Protein AF-0000000085017089 (afdb_homodimer)

Organism: Methanocaldococcus infernus (strain DSM 11812 / JCM 15783 / ME) (NCBI:txid573063)

pLDDT: mean 79.35, std 18.83, range [44.09, 98.0]

Sequence (396 aa):
MKKLLIIFSILALTLFSGCLEKPTVEFKGEKVENLGDLTKVTIDIYVNNPNPLGVKIDELTLDIYALANGDKIKIGEAVKRDISINLGDNNIEIPILINNSRLIEYFIKTKRTKIPVKVEGEIKVNLMLISVPIPISYETEIDIGNLAKEYLKREAIKNIESIREIVKQNNSINQEEIKKLAEKYNISPDELKQLINKMKKLLIIFSILALTLFSGCLEKPTVEFKGEKVENLGDLTKVTIDIYVNNPNPLGVKIDELTLDIYALANGDKIKIGEAVKRDISINLGDNNIEIPILINNSRLIEYFIKTKRTKIPVKVEGEIKVNLMLISVPIPISYETEIDIGNLAKEYLKREAIKNIESIREIVKQNNSINQEEIKKLAEKYNISPDELKQLINK

Structure (mmCIF, N/CA/C/O backbone):
data_AF-0000000085017089-model_v1
#
loop_
_entity.id
_entity.type
_entity.pdbx_description
1 polymer 'HTH cro/C1-type domain-containing protein'
#
loop_
_atom_site.group_PDB
_atom_site.id
_atom_site.type_symbol
_atom_site.label_atom_id
_atom_site.label_alt_id
_atom_site.label_comp_id
_atom_site.label_asym_id
_atom_site.label_entity_id
_atom_site.label_seq_id
_atom_site.pdbx_PDB_ins_code
_atom_site.Cartn_x
_atom_site.Cartn_y
_atom_site.Cartn_z
_atom_site.occupancy
_atom_site.B_iso_or_equiv
_atom_site.auth_seq_id
_atom_site.auth_comp_id
_atom_site.auth_asym_id
_atom_site.auth_atom_id
_atom_site.pdbx_PDB_model_num
ATOM 1 N N . MET A 1 1 ? -58.406 -30.641 -12.195 1 45.06 1 MET A N 1
ATOM 2 C CA . MET A 1 1 ? -56.938 -30.469 -12.086 1 45.06 1 MET A CA 1
ATOM 3 C C . MET A 1 1 ? -56.594 -28.984 -12.008 1 45.06 1 MET A C 1
ATOM 5 O O . MET A 1 1 ? -55.5 -28.641 -11.508 1 45.06 1 MET A O 1
ATOM 9 N N . LYS A 1 2 ? -57.406 -28.219 -12.477 1 58.97 2 LYS A N 1
ATOM 10 C CA . LYS A 1 2 ? -57.094 -26.781 -12.492 1 58.97 2 LYS A CA 1
ATOM 11 C C . LYS A 1 2 ? -57.281 -26.188 -11.102 1 58.97 2 LYS A C 1
ATOM 13 O O . LYS A 1 2 ? -56.5 -25.312 -10.703 1 58.97 2 LYS A O 1
ATOM 18 N N . LYS A 1 3 ? -58.281 -26.562 -10.547 1 61.59 3 LYS A N 1
ATOM 19 C CA . LYS A 1 3 ? -58.562 -26 -9.227 1 61.59 3 LYS A CA 1
ATOM 20 C C . LYS A 1 3 ? -57.469 -26.422 -8.227 1 61.59 3 LYS A C 1
ATOM 22 O O . LYS A 1 3 ? -57.125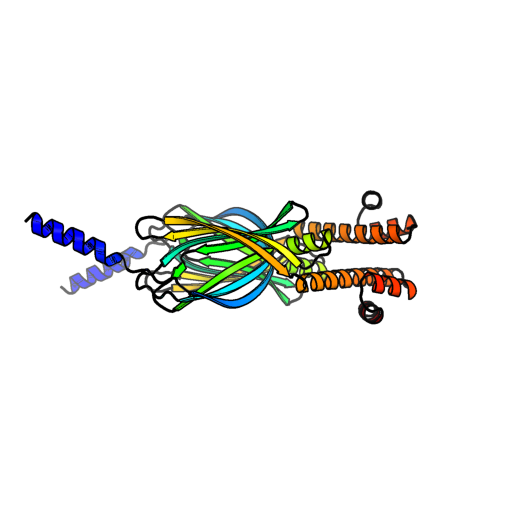 -25.672 -7.324 1 61.59 3 LYS A O 1
ATOM 27 N N . LEU A 1 4 ? -57.094 -27.641 -8.383 1 58.88 4 LEU A N 1
ATOM 28 C CA . LEU A 1 4 ? -56.031 -28.125 -7.535 1 58.88 4 LEU A CA 1
ATOM 29 C C . LEU A 1 4 ? -54.719 -27.359 -7.816 1 58.88 4 LEU A C 1
ATOM 31 O O . LEU A 1 4 ? -53.969 -27.062 -6.895 1 58.88 4 LEU A O 1
ATOM 35 N N . LEU A 1 5 ? -54.562 -26.953 -8.969 1 62.16 5 LEU A N 1
ATOM 36 C CA . LEU A 1 5 ? -53.375 -26.203 -9.359 1 62.16 5 LEU A CA 1
ATOM 37 C C . LEU A 1 5 ? -53.406 -24.797 -8.781 1 62.16 5 LEU A C 1
ATOM 39 O O . LEU A 1 5 ? -52.375 -24.25 -8.375 1 62.16 5 LEU A O 1
ATOM 43 N N . ILE A 1 6 ? -54.594 -24.281 -8.703 1 62.31 6 ILE A N 1
ATOM 44 C CA . ILE A 1 6 ? -54.75 -22.938 -8.156 1 62.31 6 ILE A CA 1
ATOM 45 C C . ILE A 1 6 ? -54.469 -22.953 -6.652 1 62.31 6 ILE A C 1
ATOM 47 O O . ILE A 1 6 ? -53.812 -22.062 -6.129 1 62.31 6 ILE A O 1
ATOM 51 N N . ILE A 1 7 ? -54.969 -23.969 -6.027 1 60.66 7 ILE A N 1
ATOM 52 C CA . ILE A 1 7 ? -54.75 -24.062 -4.586 1 60.66 7 ILE A CA 1
ATOM 53 C C . ILE A 1 7 ? -53.25 -24.234 -4.305 1 60.66 7 ILE A C 1
ATOM 55 O O . ILE A 1 7 ? -52.719 -23.625 -3.371 1 60.66 7 ILE A O 1
ATOM 59 N N . PHE A 1 8 ? -52.562 -25.031 -5.133 1 57.91 8 PHE A N 1
ATOM 60 C CA . PHE A 1 8 ? -51.125 -25.203 -4.949 1 57.91 8 PHE A CA 1
ATOM 61 C C . PHE A 1 8 ? -50.375 -23.906 -5.215 1 57.91 8 PHE A C 1
ATOM 63 O O . PHE A 1 8 ? -49.375 -23.625 -4.566 1 57.91 8 PHE A O 1
ATOM 70 N N . SER A 1 9 ? -50.906 -23.062 -6.145 1 59.25 9 SER A N 1
ATOM 71 C CA . SER A 1 9 ? -50.281 -21.781 -6.43 1 59.25 9 SER A CA 1
ATOM 72 C C . SER A 1 9 ? -50.469 -20.797 -5.281 1 59.25 9 SER A C 1
ATOM 74 O O . SER A 1 9 ? -49.562 -20.031 -4.949 1 59.25 9 SER A O 1
ATOM 76 N N . ILE A 1 10 ? -51.688 -20.797 -4.75 1 59.12 10 ILE A N 1
ATOM 77 C CA . ILE A 1 10 ? -51.969 -19.875 -3.654 1 59.12 10 ILE A CA 1
ATOM 78 C C . ILE A 1 10 ? -51.188 -20.297 -2.416 1 59.12 10 ILE A C 1
ATOM 80 O O . ILE A 1 10 ? -50.688 -19.453 -1.68 1 59.12 10 ILE A O 1
ATOM 84 N N . LEU A 1 11 ? -51.062 -21.578 -2.162 1 56.28 11 LEU A N 1
ATOM 85 C CA . LEU A 1 11 ? -50.312 -22.047 -0.997 1 56.28 11 LEU A CA 1
ATOM 86 C C . LEU A 1 11 ? -48.844 -21.703 -1.115 1 56.28 11 LEU A C 1
ATOM 88 O O . LEU A 1 11 ? -48.188 -21.375 -0.118 1 56.28 11 LEU A O 1
ATOM 92 N N . ALA A 1 12 ? -48.281 -21.75 -2.297 1 54.62 12 ALA A N 1
ATOM 93 C CA . ALA A 1 12 ? -46.875 -21.438 -2.473 1 54.62 12 ALA A CA 1
ATOM 94 C C . ALA A 1 12 ? -46.594 -19.969 -2.191 1 54.62 12 ALA A C 1
ATOM 96 O O . ALA A 1 12 ? -45.531 -19.609 -1.696 1 54.62 12 ALA A O 1
ATOM 97 N N . LEU A 1 13 ? -47.562 -19.109 -2.443 1 53.12 13 LEU A N 1
ATOM 98 C CA . LEU A 1 13 ? -47.312 -17.672 -2.27 1 53.12 13 LEU A CA 1
ATOM 99 C C . LEU A 1 13 ? -47.375 -17.297 -0.795 1 53.12 13 LEU A C 1
ATOM 101 O O . LEU A 1 13 ? -46.781 -16.281 -0.393 1 53.12 13 LEU A O 1
ATOM 105 N N . THR A 1 14 ? -48.156 -17.969 -0.105 1 53.69 14 THR A N 1
ATOM 106 C CA . THR A 1 14 ? -48.281 -17.562 1.288 1 53.69 14 THR A CA 1
ATOM 107 C C . THR A 1 14 ? -47.031 -17.875 2.07 1 53.69 14 THR A C 1
ATOM 109 O O . THR A 1 14 ? -46.812 -17.344 3.166 1 53.69 14 THR A O 1
ATOM 112 N N . LEU A 1 15 ? -46.25 -18.844 1.679 1 49.53 15 LEU A N 1
ATOM 113 C CA . LEU A 1 15 ? -45.219 -19.344 2.555 1 49.53 15 LEU A CA 1
ATOM 114 C C . LEU A 1 15 ? -44.125 -18.281 2.768 1 49.53 15 LEU A C 1
ATOM 116 O O . LEU A 1 15 ? -43.375 -18.344 3.754 1 49.53 15 LEU A O 1
ATOM 120 N N . PHE A 1 16 ? -43.906 -17.484 1.79 1 52.84 16 PHE A N 1
ATOM 121 C CA . PHE A 1 16 ? -42.719 -16.672 2.049 1 52.84 16 PHE A CA 1
ATOM 122 C C . PHE A 1 16 ? -43.094 -15.328 2.648 1 52.84 16 PHE A C 1
ATOM 124 O O . PHE A 1 16 ? -42.375 -14.344 2.494 1 52.84 16 PHE A O 1
ATOM 131 N N . SER A 1 17 ? -44.344 -15.164 2.906 1 50.94 17 SER A N 1
ATOM 132 C CA . SER A 1 17 ? -44.719 -13.891 3.516 1 50.94 17 SER A CA 1
ATOM 133 C C . SER A 1 17 ? -43.969 -13.68 4.836 1 50.94 17 SER A C 1
ATOM 135 O O . SER A 1 17 ? -44.375 -12.852 5.652 1 50.94 17 SER A O 1
ATOM 137 N N . GLY A 1 18 ? -43.312 -14.648 5.32 1 54.88 18 GLY A N 1
ATOM 138 C CA . GLY A 1 18 ? -42.75 -14.414 6.641 1 54.88 18 GLY A CA 1
ATOM 139 C C . GLY A 1 18 ? -41.812 -13.227 6.68 1 54.88 18 GLY A C 1
ATOM 140 O O . GLY A 1 18 ? -41.031 -13.008 5.738 1 54.88 18 GLY A O 1
ATOM 141 N N . CYS A 1 19 ? -42.062 -12.195 7.523 1 64.12 19 CYS A N 1
ATOM 142 C CA . CYS A 1 19 ? -41.281 -11.008 7.902 1 64.12 19 CYS A CA 1
ATOM 143 C C . CYS A 1 19 ? -39.812 -11.367 8.148 1 64.12 19 CYS A C 1
ATOM 145 O O . CYS A 1 19 ? -39.5 -12.047 9.125 1 64.12 19 CYS A O 1
ATOM 147 N N . LEU A 1 20 ? -39.031 -11.531 7.035 1 76.94 20 LEU A N 1
ATOM 148 C CA . LEU A 1 20 ? -37.594 -11.734 7.309 1 76.94 20 LEU A CA 1
ATOM 149 C C . LEU A 1 20 ? -37.125 -10.773 8.391 1 76.94 20 LEU A C 1
ATOM 151 O O . LEU A 1 20 ? -37.438 -9.586 8.359 1 76.94 20 LEU A O 1
ATOM 155 N N . GLU A 1 21 ? -36.75 -11.445 9.508 1 85.44 21 GLU A N 1
ATOM 156 C CA . GLU A 1 21 ? -36.156 -10.617 10.555 1 85.44 21 GLU A CA 1
ATOM 157 C C . GLU A 1 21 ? -34.875 -9.922 10.062 1 85.44 21 GLU A C 1
ATOM 159 O O . GLU A 1 21 ? -34.125 -10.492 9.281 1 85.44 21 GLU A O 1
ATOM 164 N N . LYS A 1 22 ? -34.75 -8.656 10.445 1 88.12 22 LYS A N 1
ATOM 165 C CA . LYS A 1 22 ? -33.594 -7.863 10.039 1 88.12 22 LYS A CA 1
ATOM 166 C C . LYS A 1 22 ? -32.312 -8.383 10.695 1 88.12 22 LYS A C 1
ATOM 168 O O . LYS A 1 22 ? -32.312 -8.609 11.906 1 88.12 22 LYS A O 1
ATOM 173 N N . PRO A 1 23 ? -31.281 -8.602 9.961 1 90.12 23 PRO A N 1
ATOM 174 C CA . PRO A 1 23 ? -30.016 -8.961 10.594 1 90.12 23 PRO A CA 1
ATOM 175 C C . PRO A 1 23 ? -29.469 -7.859 11.5 1 90.12 23 PRO A C 1
ATOM 177 O O . PRO A 1 23 ? -29.875 -6.699 11.375 1 90.12 23 PRO A O 1
ATOM 180 N N . THR A 1 24 ? -28.641 -8.242 12.453 1 93.25 24 THR A N 1
ATOM 181 C CA . THR A 1 24 ? -27.984 -7.277 13.32 1 93.25 24 THR A CA 1
ATOM 182 C C . THR A 1 24 ? -26.5 -7.168 12.984 1 93.25 24 THR A C 1
ATOM 184 O O . THR A 1 24 ? -25.859 -8.164 12.656 1 93.25 24 THR A O 1
ATOM 187 N N . VAL A 1 25 ? -25.984 -5.949 13.023 1 92.75 25 VAL A N 1
ATOM 188 C CA . VAL A 1 25 ? -24.594 -5.66 12.727 1 92.75 25 VAL A CA 1
ATOM 189 C C . VAL A 1 25 ? -23.938 -5 13.938 1 92.75 25 VAL A C 1
ATOM 191 O O . VAL A 1 25 ? -24.484 -4.059 14.516 1 92.75 25 VAL A O 1
ATOM 194 N N . GLU A 1 26 ? -22.797 -5.594 14.391 1 93 26 GLU A N 1
ATOM 195 C CA . GLU A 1 26 ? -22.062 -5.055 15.523 1 93 26 GLU A CA 1
ATOM 196 C C . GLU A 1 26 ? -20.594 -4.812 15.172 1 93 26 GLU A C 1
ATOM 198 O O . GLU A 1 26 ? -19.969 -5.652 14.531 1 93 26 GLU A O 1
ATOM 203 N N . PHE A 1 27 ? -20.078 -3.693 15.688 1 92.62 27 PHE A N 1
ATOM 204 C CA . PHE A 1 27 ? -18.656 -3.4 15.586 1 92.62 27 PHE A CA 1
ATOM 205 C C . PHE A 1 27 ? -17.859 -4.145 16.656 1 92.62 27 PHE A C 1
ATOM 207 O O . PHE A 1 27 ? -18.172 -4.027 17.844 1 92.62 27 PHE A O 1
ATOM 214 N N . LYS A 1 28 ? -16.906 -4.926 16.234 1 93.31 28 LYS A N 1
ATOM 215 C CA . LYS A 1 28 ? -16.141 -5.711 17.203 1 93.31 28 LYS A CA 1
ATOM 216 C C . LYS A 1 28 ? -14.781 -5.078 17.469 1 93.31 28 LYS A C 1
ATOM 218 O O . LYS A 1 28 ? -14.242 -5.199 18.562 1 93.31 28 LYS A O 1
ATOM 223 N N . GLY A 1 29 ? -14.188 -4.449 16.422 1 92.06 29 GLY A N 1
ATOM 224 C CA . GLY A 1 29 ? -12.883 -3.824 16.609 1 92.06 29 GLY A CA 1
ATOM 225 C C . GLY A 1 29 ? -12.211 -3.426 15.312 1 92.06 29 GLY A C 1
ATOM 226 O O . GLY A 1 29 ? -12.836 -3.463 14.25 1 92.06 29 GLY A O 1
ATOM 227 N N . GLU A 1 30 ? -11.086 -2.82 15.477 1 90.81 30 GLU A N 1
ATOM 228 C CA . GLU A 1 30 ? -10.281 -2.438 14.32 1 90.81 30 GLU A CA 1
ATOM 229 C C . GLU A 1 30 ? -8.812 -2.785 14.531 1 90.81 30 GLU A C 1
ATOM 231 O O . GLU A 1 30 ? -8.328 -2.824 15.664 1 90.81 30 GLU A O 1
ATOM 236 N N . LYS A 1 31 ? -8.188 -3.191 13.547 1 93.88 31 LYS A N 1
ATOM 237 C CA . LYS A 1 31 ? -6.746 -3.383 13.492 1 93.88 31 LYS A CA 1
ATOM 238 C C . LYS A 1 31 ? -6.09 -2.381 12.547 1 93.88 31 LYS A C 1
ATOM 240 O O . LYS A 1 31 ? -6.488 -2.268 11.383 1 93.88 31 LYS A O 1
ATOM 245 N N . VAL A 1 32 ? -5.168 -1.603 13.055 1 90.62 32 VAL A N 1
ATOM 246 C CA . VAL A 1 32 ? -4.492 -0.575 12.266 1 90.62 32 VAL A CA 1
ATOM 247 C C . VAL A 1 32 ? -3.062 -1.016 11.961 1 90.62 32 VAL A C 1
ATOM 249 O O . VAL A 1 32 ? -2.326 -1.436 12.852 1 90.62 32 VAL A O 1
ATOM 252 N N . GLU A 1 33 ? -2.736 -0.966 10.75 1 91.88 33 GLU A N 1
ATOM 253 C CA . GLU A 1 33 ? -1.396 -1.312 10.281 1 91.88 33 GLU A CA 1
ATOM 254 C C . GLU A 1 33 ? -0.833 -0.229 9.367 1 91.88 33 GLU A C 1
ATOM 256 O O . GLU A 1 33 ? -1.451 0.125 8.367 1 91.88 33 GLU A O 1
ATOM 261 N N . ASN A 1 34 ? 0.292 0.32 9.758 1 88.69 34 ASN A N 1
ATOM 262 C CA . ASN A 1 34 ? 0.994 1.254 8.883 1 88.69 34 ASN A CA 1
ATOM 263 C C . ASN A 1 34 ? 1.782 0.523 7.797 1 88.69 34 ASN A C 1
ATOM 265 O O . ASN A 1 34 ? 2.748 -0.182 8.094 1 88.69 34 ASN A O 1
ATOM 269 N N . LEU A 1 35 ? 1.372 0.682 6.602 1 90.06 35 LEU A N 1
ATOM 270 C CA . LEU A 1 35 ? 2.043 0.013 5.492 1 90.06 35 LEU A CA 1
ATOM 271 C C . LEU A 1 35 ? 3.246 0.82 5.016 1 90.06 35 LEU A C 1
ATOM 273 O O . LEU A 1 35 ? 4.145 0.28 4.367 1 90.06 35 LEU A O 1
ATOM 277 N N . GLY A 1 36 ? 3.213 2.121 5.309 1 89.75 36 GLY A N 1
ATOM 278 C CA . GLY A 1 36 ? 4.312 2.984 4.91 1 89.75 36 GLY A CA 1
ATOM 279 C C . GLY A 1 36 ? 4.152 3.545 3.508 1 89.75 36 GLY A C 1
ATOM 280 O O . GLY A 1 36 ? 3.055 3.537 2.951 1 89.75 36 GLY A O 1
ATOM 281 N N . ASP A 1 37 ? 5.25 4.207 3.088 1 92.19 37 ASP A N 1
ATOM 282 C CA . ASP A 1 37 ? 5.332 4.762 1.741 1 92.19 37 ASP A CA 1
ATOM 283 C C . ASP A 1 37 ? 5.699 3.686 0.722 1 92.19 37 ASP A C 1
ATOM 285 O O . ASP A 1 37 ? 6.844 3.23 0.676 1 92.19 37 ASP A O 1
ATOM 289 N N . LEU A 1 38 ? 4.656 3.352 -0.156 1 93.88 38 LEU A N 1
ATOM 290 C CA . LEU A 1 38 ? 4.824 2.164 -0.985 1 93.88 38 LEU A CA 1
ATOM 291 C C . LEU A 1 38 ? 4.785 2.523 -2.467 1 93.88 38 LEU A C 1
ATOM 293 O O . LEU A 1 38 ? 4.031 3.414 -2.873 1 93.88 38 LEU A O 1
ATOM 297 N N . THR A 1 39 ? 5.598 1.845 -3.211 1 93.06 39 THR A N 1
ATOM 298 C CA . THR A 1 39 ? 5.531 1.806 -4.668 1 93.06 39 THR A CA 1
ATOM 299 C C . THR A 1 39 ? 5.27 0.385 -5.16 1 93.06 39 THR A C 1
ATOM 301 O O . THR A 1 39 ? 5.887 -0.568 -4.68 1 93.06 39 THR A O 1
ATOM 304 N N . LYS A 1 40 ? 4.309 0.247 -5.984 1 94.44 40 LYS A N 1
ATOM 305 C CA . LYS A 1 40 ? 4.047 -1.031 -6.641 1 94.44 40 LYS A CA 1
ATOM 306 C C . LYS A 1 40 ? 4.723 -1.097 -8.008 1 94.44 40 LYS A C 1
ATOM 308 O O . LYS A 1 40 ? 4.477 -0.251 -8.867 1 94.44 40 LYS A O 1
ATOM 313 N N . VAL A 1 41 ? 5.543 -2.053 -8.211 1 93.69 41 VAL A N 1
ATOM 314 C CA . VAL A 1 41 ? 6.176 -2.309 -9.5 1 93.69 41 VAL A CA 1
ATOM 315 C C . VAL A 1 41 ? 5.652 -3.621 -10.078 1 93.69 41 VAL A C 1
ATOM 317 O O . VAL A 1 41 ? 5.98 -4.703 -9.586 1 93.69 41 VAL A O 1
ATOM 320 N N . THR A 1 42 ? 4.879 -3.541 -11.094 1 96.31 42 THR A N 1
ATOM 321 C CA . THR A 1 42 ? 4.391 -4.738 -11.773 1 96.31 42 THR A CA 1
ATOM 322 C C . THR A 1 42 ? 5.309 -5.113 -12.93 1 96.31 42 THR A C 1
ATOM 324 O O . THR A 1 42 ? 5.426 -4.363 -13.906 1 96.31 42 THR A O 1
ATOM 327 N N . ILE A 1 43 ? 5.895 -6.246 -12.812 1 95.06 43 ILE A N 1
ATOM 328 C CA . ILE A 1 43 ? 6.789 -6.738 -13.852 1 95.06 43 ILE A CA 1
ATOM 329 C C . ILE A 1 43 ? 6.02 -7.633 -14.812 1 95.06 43 ILE A C 1
ATOM 331 O O . ILE A 1 43 ? 5.328 -8.562 -14.391 1 95.06 43 ILE A O 1
ATOM 335 N N . ASP A 1 44 ? 6.133 -7.355 -16.047 1 95.75 44 ASP A N 1
ATOM 336 C CA . ASP A 1 44 ? 5.523 -8.172 -17.094 1 95.75 44 ASP A CA 1
ATOM 337 C C . ASP A 1 44 ? 6.535 -9.148 -17.688 1 95.75 44 ASP A C 1
ATOM 339 O O . ASP A 1 44 ? 7.547 -8.727 -18.266 1 95.75 44 ASP A O 1
ATOM 343 N N . ILE A 1 45 ? 6.176 -10.398 -17.562 1 95.38 45 ILE A N 1
ATOM 344 C CA . ILE A 1 45 ? 7.066 -11.445 -18.047 1 95.38 45 ILE A CA 1
ATOM 345 C C . ILE A 1 45 ? 6.336 -12.297 -19.094 1 95.38 45 ILE A C 1
ATOM 347 O O . ILE A 1 45 ? 5.164 -12.641 -18.906 1 95.38 45 ILE A O 1
ATOM 351 N N . TYR A 1 46 ? 7.016 -12.555 -20.156 1 95.44 46 TYR A N 1
ATOM 352 C CA . TYR A 1 46 ? 6.543 -13.469 -21.188 1 95.44 46 TYR A CA 1
ATOM 353 C C . TYR A 1 46 ? 7.238 -14.82 -21.094 1 95.44 46 TYR A C 1
ATOM 355 O O . TYR A 1 46 ? 8.469 -14.891 -21.031 1 95.44 46 TYR A O 1
ATOM 363 N N . VAL A 1 47 ? 6.422 -15.891 -21.016 1 95.12 47 VAL A N 1
ATOM 364 C CA . VAL A 1 47 ? 6.969 -17.234 -20.922 1 95.12 47 VAL A CA 1
ATOM 365 C C . VAL A 1 47 ? 6.461 -18.094 -22.078 1 95.12 47 VAL A C 1
ATOM 367 O O . VAL A 1 47 ? 5.254 -18.203 -22.297 1 95.12 47 VAL A O 1
ATOM 370 N N . ASN A 1 48 ? 7.371 -18.672 -22.781 1 96.12 48 ASN A N 1
ATOM 371 C CA . ASN A 1 48 ? 7.02 -19.656 -23.812 1 96.12 48 ASN A CA 1
ATOM 372 C C . ASN A 1 48 ? 7.348 -21.078 -23.375 1 96.12 48 ASN A C 1
ATOM 374 O O . ASN A 1 48 ? 8.508 -21.391 -23.094 1 96.12 48 ASN A O 1
ATOM 378 N N . ASN A 1 49 ? 6.355 -21.828 -23.266 1 94.81 49 ASN A N 1
ATOM 379 C CA . ASN A 1 49 ? 6.496 -23.234 -22.922 1 94.81 49 ASN A CA 1
ATOM 380 C C . ASN A 1 49 ? 6.309 -24.125 -24.141 1 94.81 49 ASN A C 1
ATOM 382 O O . ASN A 1 49 ? 5.188 -24.281 -24.641 1 94.81 49 ASN A O 1
ATOM 386 N N . PRO A 1 50 ? 7.34 -24.781 -24.547 1 93.19 50 PRO A N 1
ATOM 387 C CA . PRO A 1 50 ? 7.25 -25.594 -25.766 1 93.19 50 PRO A CA 1
ATOM 388 C C . PRO A 1 50 ? 6.723 -27 -25.484 1 93.19 50 PRO A C 1
ATOM 390 O O . PRO A 1 50 ? 6.512 -27.781 -26.422 1 93.19 50 PRO A O 1
ATOM 393 N N . ASN A 1 51 ? 6.523 -27.312 -24.219 1 91.38 51 ASN A N 1
ATOM 394 C CA . ASN A 1 51 ? 6.109 -28.656 -23.844 1 91.38 51 ASN A CA 1
ATOM 395 C C . ASN A 1 51 ? 4.59 -28.75 -23.703 1 91.38 51 ASN A C 1
ATOM 397 O O . ASN A 1 51 ? 3.943 -27.812 -23.234 1 91.38 51 ASN A O 1
ATOM 401 N N . PRO A 1 52 ? 4.047 -29.859 -24.078 1 89.19 52 PRO A N 1
ATOM 402 C CA . PRO A 1 52 ? 2.596 -30.016 -24 1 89.19 52 PRO A CA 1
ATOM 403 C C . PRO A 1 52 ? 2.088 -30.047 -22.547 1 89.19 52 PRO A C 1
ATOM 405 O O . PRO A 1 52 ? 0.914 -29.766 -22.297 1 89.19 52 PRO A O 1
ATOM 408 N N . LEU A 1 53 ? 2.984 -30.344 -21.703 1 88.31 53 LEU A N 1
ATOM 409 C CA . LEU A 1 53 ? 2.602 -30.328 -20.297 1 88.31 53 LEU A CA 1
ATOM 410 C C . LEU A 1 53 ? 2.758 -28.938 -19.703 1 88.31 53 LEU A C 1
ATOM 412 O O . LEU A 1 53 ? 3.838 -28.344 -19.766 1 88.31 53 LEU A O 1
ATOM 416 N N . GLY A 1 54 ? 1.705 -28.375 -19.172 1 90.31 54 GLY A N 1
ATOM 417 C CA . GLY A 1 54 ? 1.771 -27.078 -18.5 1 90.31 54 GLY A CA 1
ATOM 418 C C . GLY A 1 54 ? 2.355 -27.156 -17.109 1 90.31 54 GLY A C 1
ATOM 419 O O . GLY A 1 54 ? 2.541 -28.25 -16.562 1 90.31 54 GLY A O 1
ATOM 420 N N . VAL A 1 55 ? 2.729 -26.062 -16.641 1 90.81 55 VAL A N 1
ATOM 421 C CA . VAL A 1 55 ? 3.244 -25.953 -15.281 1 90.81 55 VAL A CA 1
ATOM 422 C C . VAL A 1 55 ? 2.328 -25.062 -14.453 1 90.81 55 VAL A C 1
ATOM 424 O O . VAL A 1 55 ? 1.919 -24 -14.906 1 90.81 55 VAL A O 1
ATOM 427 N N . LYS A 1 56 ? 2 -25.547 -13.32 1 94.56 56 LYS A N 1
ATOM 428 C CA . LYS A 1 56 ? 1.225 -24.75 -12.375 1 94.56 56 LYS A CA 1
ATOM 429 C C . LYS A 1 56 ? 2.066 -24.375 -11.164 1 94.56 56 LYS A C 1
ATOM 431 O O . LYS A 1 56 ? 2.729 -25.219 -10.562 1 94.56 56 LYS A O 1
ATOM 436 N N . ILE A 1 57 ? 2.117 -23.125 -10.898 1 94.81 57 ILE A N 1
ATOM 437 C CA . ILE A 1 57 ? 2.787 -22.609 -9.711 1 94.81 57 ILE A CA 1
ATOM 438 C C . ILE A 1 57 ? 1.748 -22.172 -8.68 1 94.81 57 ILE A C 1
ATOM 440 O O . ILE A 1 57 ? 0.979 -21.25 -8.922 1 94.81 57 ILE A O 1
ATOM 444 N N . ASP A 1 58 ? 1.802 -22.797 -7.59 1 95.12 58 ASP A N 1
ATOM 445 C CA . ASP A 1 58 ? 0.813 -22.5 -6.555 1 95.12 58 ASP A CA 1
ATOM 446 C C . ASP A 1 58 ? 1.062 -21.125 -5.934 1 95.12 58 ASP A C 1
ATOM 448 O O . ASP A 1 58 ? 0.118 -20.375 -5.664 1 95.12 58 ASP A O 1
ATOM 452 N N . GLU A 1 59 ? 2.359 -20.938 -5.781 1 95.94 59 GLU A N 1
ATOM 453 C CA . GLU A 1 59 ? 2.676 -19.703 -5.07 1 95.94 59 GLU A CA 1
ATOM 454 C C . GLU A 1 59 ? 4.113 -19.266 -5.336 1 95.94 59 GLU A C 1
ATOM 456 O O . GLU A 1 59 ? 5.023 -20.094 -5.371 1 95.94 59 GLU A O 1
ATOM 461 N N . LEU A 1 60 ? 4.242 -18 -5.586 1 97.19 60 LEU A N 1
ATOM 462 C CA . LEU A 1 60 ? 5.535 -17.328 -5.637 1 97.19 60 LEU A CA 1
ATOM 463 C C . LEU A 1 60 ? 5.664 -16.312 -4.508 1 97.19 60 LEU A C 1
ATOM 465 O O . LEU A 1 60 ? 4.793 -15.461 -4.332 1 97.19 60 LEU A O 1
ATOM 469 N N . THR A 1 61 ? 6.703 -16.406 -3.709 1 97.88 61 THR A N 1
ATOM 470 C CA . THR A 1 61 ? 6.992 -15.453 -2.646 1 97.88 61 THR A CA 1
ATOM 471 C C . THR A 1 61 ? 8.438 -14.977 -2.732 1 97.88 61 THR A C 1
ATOM 473 O O . THR A 1 61 ? 9.367 -15.789 -2.787 1 97.88 61 THR A O 1
ATOM 476 N N . LEU A 1 62 ? 8.602 -13.727 -2.748 1 97.81 62 LEU A N 1
ATOM 477 C CA . LEU A 1 62 ? 9.93 -13.117 -2.797 1 97.81 62 LEU A CA 1
ATOM 478 C C . LEU A 1 62 ? 10.07 -12.023 -1.739 1 97.81 62 LEU A C 1
ATOM 480 O O . LEU A 1 62 ? 9.133 -11.258 -1.508 1 97.81 62 LEU A O 1
ATOM 484 N N . ASP A 1 63 ? 11.188 -11.945 -1.146 1 98 63 ASP A N 1
ATOM 485 C CA . ASP A 1 63 ? 11.641 -10.828 -0.322 1 98 63 ASP A CA 1
ATOM 486 C C . ASP A 1 63 ? 12.859 -10.148 -0.944 1 98 63 ASP A C 1
ATOM 488 O O . ASP A 1 63 ? 13.758 -10.82 -1.463 1 98 63 ASP A O 1
ATOM 492 N N . ILE A 1 64 ? 12.875 -8.906 -0.906 1 97.38 64 ILE A N 1
ATOM 493 C CA . ILE A 1 64 ? 13.969 -8.117 -1.46 1 97.38 64 ILE A CA 1
ATOM 494 C C . ILE A 1 64 ? 14.68 -7.355 -0.341 1 97.38 64 ILE A C 1
ATOM 496 O O . ILE A 1 64 ? 14.039 -6.605 0.404 1 97.38 64 ILE A O 1
ATOM 500 N N . TYR A 1 65 ? 15.984 -7.516 -0.271 1 96.69 65 TYR A N 1
ATOM 501 C CA . TYR A 1 65 ? 16.781 -6.891 0.78 1 96.69 65 TYR A CA 1
ATOM 502 C C . TYR A 1 65 ? 17.844 -5.977 0.187 1 96.69 65 TYR A C 1
ATOM 504 O O . TYR A 1 65 ? 18.516 -6.344 -0.783 1 96.69 65 TYR A O 1
ATOM 512 N N . ALA A 1 66 ? 17.922 -4.809 0.681 1 94.81 66 ALA A N 1
ATOM 513 C CA . ALA A 1 66 ? 19.109 -3.984 0.44 1 94.81 66 ALA A CA 1
ATOM 514 C C . ALA A 1 66 ? 20.266 -4.422 1.323 1 94.81 66 ALA A C 1
ATOM 516 O O . ALA A 1 66 ? 20.094 -4.684 2.516 1 94.81 66 ALA A O 1
ATOM 517 N N . LEU A 1 67 ? 21.391 -4.555 0.707 1 92.25 67 LEU A N 1
ATOM 518 C CA . LEU A 1 67 ? 22.594 -4.93 1.444 1 92.25 67 LEU A CA 1
ATOM 519 C C . LEU A 1 67 ? 23.438 -3.703 1.767 1 92.25 67 LEU A C 1
ATOM 521 O O . LEU A 1 67 ? 23.875 -2.986 0.86 1 92.25 67 LEU A O 1
ATOM 525 N N . ALA A 1 68 ? 23.5 -3.377 3.016 1 84.19 68 ALA A N 1
ATOM 526 C CA . ALA A 1 68 ? 24.281 -2.225 3.447 1 84.19 68 ALA A CA 1
ATOM 527 C C . ALA A 1 68 ? 25.219 -2.6 4.594 1 84.19 68 ALA A C 1
ATOM 529 O O . ALA A 1 68 ? 24.766 -2.926 5.691 1 84.19 68 ALA A O 1
ATOM 530 N N . ASN A 1 69 ? 26.516 -2.443 4.336 1 82.81 69 ASN A N 1
ATOM 531 C CA . ASN A 1 69 ? 27.547 -2.648 5.344 1 82.81 69 ASN A CA 1
ATOM 532 C C . ASN A 1 69 ? 27.312 -3.938 6.129 1 82.81 69 ASN A C 1
ATOM 534 O O . ASN A 1 69 ? 27.344 -3.934 7.359 1 82.81 69 ASN A O 1
ATOM 538 N N . GLY A 1 70 ? 26.984 -4.977 5.484 1 81.19 70 GLY A N 1
ATOM 539 C CA . GLY A 1 70 ? 26.797 -6.27 6.133 1 81.19 70 GLY A CA 1
ATOM 540 C C . GLY A 1 70 ? 25.391 -6.484 6.66 1 81.19 70 GLY A C 1
ATOM 541 O O . GLY A 1 70 ? 25.031 -7.598 7.043 1 81.19 70 GLY A O 1
ATOM 542 N N . ASP A 1 71 ? 24.625 -5.395 6.754 1 86.56 71 ASP A N 1
ATOM 543 C CA . ASP A 1 71 ? 23.234 -5.496 7.207 1 86.56 71 ASP A CA 1
ATOM 544 C C . ASP A 1 71 ? 22.281 -5.699 6.031 1 86.56 71 ASP A C 1
ATOM 546 O O . ASP A 1 71 ? 22.594 -5.293 4.906 1 86.56 71 ASP A O 1
ATOM 550 N N . LYS A 1 72 ? 21.234 -6.477 6.363 1 90.94 72 LYS A N 1
ATOM 551 C CA . LYS A 1 72 ? 20.156 -6.656 5.391 1 90.94 72 LYS A CA 1
ATOM 552 C C . LYS A 1 72 ? 18.906 -5.902 5.816 1 90.94 72 LYS A C 1
ATOM 554 O O . LYS A 1 72 ? 18.422 -6.082 6.938 1 90.94 72 LYS A O 1
ATOM 559 N N . ILE A 1 73 ? 18.438 -5.02 5.012 1 91.44 73 ILE A N 1
ATOM 560 C CA . ILE A 1 73 ? 17.203 -4.281 5.254 1 91.44 73 ILE A CA 1
ATOM 561 C C . ILE A 1 73 ? 16.156 -4.695 4.234 1 91.44 73 ILE A C 1
ATOM 563 O O . ILE A 1 73 ? 16.359 -4.555 3.025 1 91.44 73 ILE A O 1
ATOM 567 N N . LYS A 1 74 ? 15.055 -5.215 4.676 1 94.12 74 LYS A N 1
ATOM 568 C CA . LYS A 1 74 ? 13.984 -5.582 3.748 1 94.12 74 LYS A CA 1
ATOM 569 C C . LYS A 1 74 ? 13.352 -4.348 3.117 1 94.12 74 LYS A C 1
ATOM 571 O O . LYS A 1 74 ? 12.82 -3.49 3.822 1 94.12 74 LYS A O 1
ATOM 576 N N . ILE A 1 75 ? 13.312 -4.234 1.814 1 95.06 75 ILE A N 1
ATOM 577 C CA . ILE A 1 75 ? 12.836 -3.025 1.151 1 95.06 75 ILE A CA 1
ATOM 578 C C . ILE A 1 75 ? 11.641 -3.361 0.262 1 95.06 75 ILE A C 1
ATOM 580 O O . ILE A 1 75 ? 10.984 -2.465 -0.276 1 95.06 75 ILE A O 1
ATOM 584 N N . GLY A 1 76 ? 11.367 -4.641 0.117 1 96.31 76 GLY A N 1
ATOM 585 C CA . GLY A 1 76 ? 10.266 -5 -0.756 1 96.31 76 GLY A CA 1
ATOM 586 C C . GLY A 1 76 ? 9.883 -6.465 -0.662 1 96.31 76 GLY A C 1
ATOM 587 O O . GLY A 1 76 ? 10.555 -7.246 0.019 1 96.31 76 GLY A O 1
ATOM 588 N N . GLU A 1 77 ? 8.828 -6.773 -1.317 1 97.06 77 GLU A N 1
ATOM 589 C CA . GLU A 1 77 ? 8.328 -8.141 -1.349 1 97.06 77 GLU A CA 1
ATOM 590 C C . GLU A 1 77 ? 7.398 -8.367 -2.539 1 97.06 77 GLU A C 1
ATOM 592 O O . GLU A 1 77 ? 6.875 -7.41 -3.113 1 97.06 77 GLU A O 1
ATOM 597 N N . ALA A 1 78 ? 7.246 -9.602 -2.912 1 97.25 78 ALA A N 1
ATOM 598 C CA . ALA A 1 78 ? 6.324 -10.016 -3.967 1 97.25 78 ALA A CA 1
ATOM 599 C C . ALA A 1 78 ? 5.637 -11.328 -3.607 1 97.25 78 ALA A C 1
ATOM 601 O O . ALA A 1 78 ? 6.262 -12.234 -3.057 1 97.25 78 ALA A O 1
ATOM 602 N N . VAL A 1 79 ? 4.371 -11.344 -3.781 1 95.75 79 VAL A N 1
ATOM 603 C CA . VAL A 1 79 ? 3.588 -12.57 -3.633 1 95.75 79 VAL A CA 1
ATOM 604 C C . VAL A 1 79 ? 2.643 -12.719 -4.82 1 95.75 79 VAL A C 1
ATOM 606 O O . VAL A 1 79 ? 1.941 -11.781 -5.191 1 95.75 79 VAL A O 1
ATOM 609 N N . LYS A 1 80 ? 2.648 -13.82 -5.457 1 96 80 LYS A N 1
ATOM 610 C CA . LYS A 1 80 ? 1.706 -14.156 -6.52 1 96 80 LYS A CA 1
ATOM 611 C C . LYS A 1 80 ? 1.257 -15.609 -6.418 1 96 80 LYS A C 1
ATOM 613 O O . LYS A 1 80 ? 2.074 -16.5 -6.188 1 96 80 LYS A O 1
ATOM 618 N N . ARG A 1 81 ? -0.018 -15.781 -6.555 1 93.56 81 ARG A N 1
ATOM 619 C CA . ARG A 1 81 ? -0.562 -17.125 -6.426 1 93.56 81 ARG A CA 1
ATOM 620 C C . ARG A 1 81 ? -1.183 -17.594 -7.738 1 93.56 81 ARG A C 1
ATOM 622 O O . ARG A 1 81 ? -1.489 -16.781 -8.609 1 93.56 81 ARG A O 1
ATOM 629 N N . ASP A 1 82 ? -1.27 -18.844 -7.867 1 92.81 82 ASP A N 1
ATOM 630 C CA . ASP A 1 82 ? -2.014 -19.5 -8.938 1 92.81 82 ASP A CA 1
ATOM 631 C C . ASP A 1 82 ? -1.516 -19.047 -10.305 1 92.81 82 ASP A C 1
ATOM 633 O O . ASP A 1 82 ? -2.303 -18.594 -11.141 1 92.81 82 ASP A O 1
ATOM 637 N N 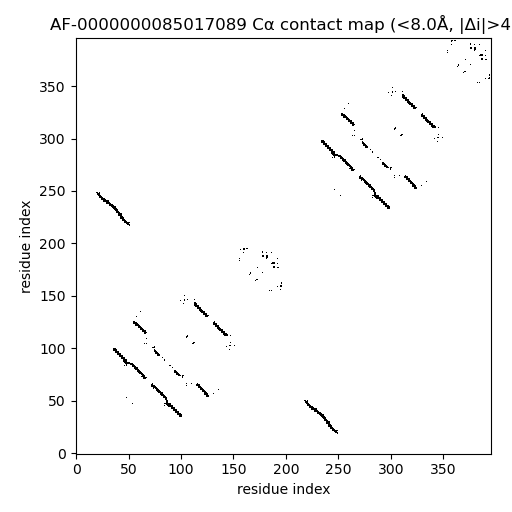. ILE A 1 83 ? -0.292 -19.281 -10.602 1 95.12 83 ILE A N 1
ATOM 638 C CA . ILE A 1 83 ? 0.316 -19 -11.891 1 95.12 83 ILE A CA 1
ATOM 639 C C . ILE A 1 83 ? 0.235 -20.234 -12.789 1 95.12 83 ILE A C 1
ATOM 641 O O . ILE A 1 83 ? 0.651 -21.328 -12.383 1 95.12 83 ILE A O 1
ATOM 645 N N . SER A 1 84 ? -0.308 -20.04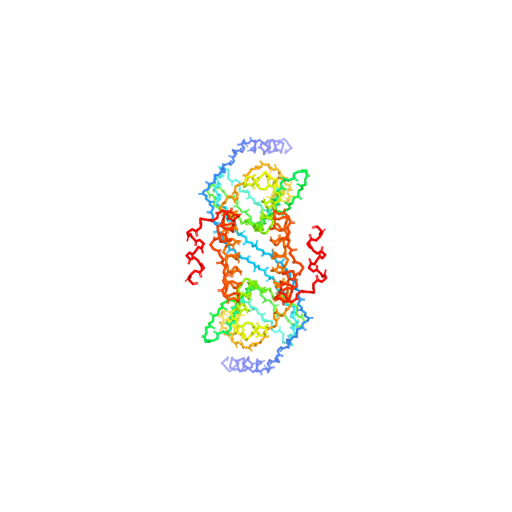7 -13.891 1 94.81 84 SER A N 1
ATOM 646 C CA . SER A 1 84 ? -0.395 -21.141 -14.852 1 94.81 84 SER A CA 1
ATOM 647 C C . SER A 1 84 ? 0.431 -20.844 -16.094 1 94.81 84 SER A C 1
ATOM 649 O O . SER A 1 84 ? 0.282 -19.781 -16.719 1 94.81 84 SER A O 1
ATOM 651 N N . ILE A 1 85 ? 1.231 -21.812 -16.422 1 94.69 85 ILE A N 1
ATOM 652 C CA . ILE A 1 85 ? 2.002 -21.75 -17.656 1 94.69 85 ILE A CA 1
ATOM 653 C C . ILE A 1 85 ? 1.562 -22.875 -18.578 1 94.69 85 ILE A C 1
ATOM 655 O O . ILE A 1 85 ? 1.863 -24.047 -18.328 1 94.69 85 ILE A O 1
ATOM 659 N N . ASN A 1 86 ? 0.879 -22.5 -19.594 1 95.5 86 ASN A N 1
ATOM 660 C CA . ASN A 1 86 ? 0.355 -23.453 -20.547 1 95.5 86 ASN A CA 1
ATOM 661 C C . ASN A 1 86 ? 1.293 -23.625 -21.75 1 95.5 86 ASN A C 1
ATOM 663 O O . ASN A 1 86 ? 2.346 -22.984 -21.812 1 95.5 86 ASN A O 1
ATOM 667 N N . LEU A 1 87 ? 0.919 -24.578 -22.578 1 95.25 87 LEU A N 1
ATOM 668 C CA . LEU A 1 87 ? 1.629 -24.719 -23.844 1 95.25 87 LEU A CA 1
ATOM 669 C C . LEU A 1 87 ? 1.604 -23.422 -24.641 1 95.25 87 LEU A C 1
ATOM 671 O O . LEU A 1 87 ? 0.564 -22.766 -24.719 1 95.25 87 LEU A O 1
ATOM 675 N N . GLY A 1 88 ? 2.736 -23.047 -25.109 1 95.62 88 GLY A N 1
ATOM 676 C CA . GLY A 1 88 ? 2.816 -21.828 -25.906 1 95.62 88 GLY A CA 1
ATOM 677 C C . GLY A 1 88 ? 3.135 -20.594 -25.094 1 95.62 88 GLY A C 1
ATOM 678 O O . GLY A 1 88 ? 3.939 -20.656 -24.156 1 95.62 88 GLY A O 1
ATOM 679 N N . ASP A 1 89 ? 2.486 -19.516 -25.531 1 96 89 ASP A N 1
ATOM 680 C CA . ASP A 1 89 ? 2.811 -18.203 -24.984 1 96 89 ASP A CA 1
ATOM 681 C C . ASP A 1 89 ? 1.958 -17.906 -23.75 1 96 89 ASP A C 1
ATOM 683 O O . ASP A 1 89 ? 0.753 -18.172 -23.75 1 96 89 ASP A O 1
ATOM 687 N N . ASN A 1 90 ? 2.615 -17.469 -22.719 1 97.12 90 ASN A N 1
ATOM 688 C CA . ASN A 1 90 ? 1.971 -17.062 -21.484 1 97.12 90 ASN A CA 1
ATOM 689 C C . ASN A 1 90 ? 2.447 -15.68 -21.031 1 97.12 90 ASN A C 1
ATOM 691 O O . ASN A 1 90 ? 3.633 -15.359 -21.141 1 97.12 90 ASN A O 1
ATOM 695 N N . ASN A 1 91 ? 1.546 -14.844 -20.625 1 96.44 91 ASN A N 1
ATOM 696 C CA . ASN A 1 91 ? 1.886 -13.562 -20 1 96.44 91 ASN A CA 1
ATOM 697 C C . ASN A 1 91 ? 1.65 -13.602 -18.5 1 96.44 91 ASN A C 1
ATOM 699 O O . ASN A 1 91 ? 0.563 -13.961 -18.047 1 96.44 91 ASN A O 1
ATOM 703 N N . ILE A 1 92 ? 2.66 -13.281 -17.781 1 96.31 92 ILE A N 1
ATOM 704 C CA . ILE A 1 92 ? 2.574 -13.305 -16.328 1 96.31 92 ILE A CA 1
ATOM 705 C C . ILE A 1 92 ? 2.926 -11.93 -15.766 1 96.31 92 ILE A C 1
ATOM 707 O O . ILE A 1 92 ? 3.951 -11.344 -16.125 1 96.31 92 ILE A O 1
ATOM 711 N N . GLU A 1 93 ? 2.123 -11.367 -14.906 1 97.19 93 GLU A N 1
ATOM 712 C CA . GLU A 1 93 ? 2.395 -10.125 -14.188 1 97.19 93 GLU A CA 1
ATOM 713 C C . GLU A 1 93 ? 2.764 -10.398 -12.727 1 97.19 93 GLU A C 1
ATOM 715 O O . GLU A 1 93 ? 2.006 -11.047 -12 1 97.19 93 GLU A O 1
ATOM 720 N N . ILE A 1 94 ? 3.863 -9.93 -12.359 1 96.44 94 ILE A N 1
ATOM 721 C CA . ILE A 1 94 ? 4.316 -10.094 -10.984 1 96.44 94 ILE A CA 1
ATOM 722 C C . ILE A 1 94 ? 4.359 -8.742 -10.281 1 96.44 94 ILE A C 1
ATOM 724 O O . ILE A 1 94 ? 5.203 -7.898 -10.594 1 96.44 94 ILE A O 1
ATOM 728 N N . PRO A 1 95 ? 3.586 -8.469 -9.328 1 96.88 95 PRO A N 1
ATOM 729 C CA . PRO A 1 95 ? 3.625 -7.219 -8.57 1 96.88 95 PRO A CA 1
ATOM 730 C C . PRO A 1 95 ? 4.656 -7.242 -7.445 1 96.88 95 PRO A C 1
ATOM 732 O O . PRO A 1 95 ? 4.707 -8.203 -6.672 1 96.88 95 PRO A O 1
ATOM 735 N N . ILE A 1 96 ? 5.418 -6.266 -7.367 1 96.25 96 ILE A N 1
ATOM 736 C CA . ILE A 1 96 ? 6.402 -6.082 -6.305 1 96.25 96 ILE A CA 1
ATOM 737 C C . ILE A 1 96 ? 6.062 -4.832 -5.5 1 96.25 96 ILE A C 1
ATOM 739 O O . ILE A 1 96 ? 5.84 -3.76 -6.066 1 96.25 96 ILE A O 1
ATOM 743 N N . LEU A 1 97 ? 5.973 -4.941 -4.234 1 96.19 97 LEU A N 1
ATOM 744 C CA . LEU A 1 97 ? 5.781 -3.803 -3.344 1 96.19 97 LEU A CA 1
ATOM 745 C C . LEU A 1 97 ? 7.109 -3.346 -2.75 1 96.19 97 LEU A C 1
ATOM 747 O O . LEU A 1 97 ? 7.844 -4.148 -2.168 1 96.19 97 LEU A O 1
ATOM 751 N N . ILE A 1 98 ? 7.34 -2.152 -2.949 1 95.69 98 ILE A N 1
ATOM 752 C CA . ILE A 1 98 ? 8.594 -1.563 -2.5 1 95.69 98 ILE A CA 1
ATOM 753 C C . ILE A 1 98 ? 8.32 -0.497 -1.442 1 95.69 98 ILE A C 1
ATOM 755 O O . ILE A 1 98 ? 7.414 0.326 -1.604 1 95.69 98 ILE A O 1
ATOM 759 N N . ASN A 1 99 ? 9.062 -0.535 -0.417 1 94.81 99 ASN A N 1
ATOM 760 C CA . ASN A 1 99 ? 8.984 0.462 0.646 1 94.81 99 ASN A CA 1
ATOM 761 C C . ASN A 1 99 ? 9.922 1.635 0.39 1 94.81 99 ASN A C 1
ATOM 763 O O . ASN A 1 99 ? 11.125 1.538 0.644 1 94.81 99 ASN A O 1
ATOM 767 N N . ASN A 1 100 ? 9.367 2.771 0.056 1 93.19 100 ASN A N 1
ATOM 768 C CA . ASN A 1 100 ? 10.172 3.922 -0.337 1 93.19 100 ASN A CA 1
ATOM 769 C C . ASN A 1 100 ? 10.922 4.516 0.854 1 93.19 100 ASN A C 1
ATOM 771 O O . ASN A 1 100 ? 12.031 5.027 0.704 1 93.19 100 ASN A O 1
ATOM 775 N N . SER A 1 101 ? 10.336 4.469 2.014 1 89.44 101 SER A N 1
ATOM 776 C CA . SER A 1 101 ? 10.961 5.035 3.203 1 89.44 101 SER A CA 1
ATOM 777 C C . SER A 1 101 ? 12.266 4.312 3.537 1 89.44 101 SER A C 1
ATOM 779 O O . SER A 1 101 ? 13.25 4.941 3.936 1 89.44 101 SER A O 1
ATOM 781 N N . ARG A 1 102 ? 12.195 3.033 3.299 1 90.19 102 ARG A N 1
ATOM 782 C CA . ARG A 1 102 ? 13.398 2.24 3.57 1 90.19 102 ARG A CA 1
ATOM 783 C C . ARG A 1 102 ? 14.492 2.539 2.553 1 90.19 102 ARG A C 1
ATOM 785 O O . ARG A 1 102 ? 15.672 2.557 2.896 1 90.19 102 ARG A O 1
ATOM 792 N N . LEU A 1 103 ? 14.117 2.725 1.349 1 92.81 103 LEU A N 1
ATOM 793 C CA . LEU A 1 103 ? 15.078 3.084 0.313 1 92.81 103 LEU A CA 1
ATOM 794 C C . LEU A 1 103 ? 15.727 4.434 0.613 1 92.81 103 LEU A C 1
ATOM 796 O O . LEU A 1 103 ? 16.938 4.598 0.445 1 92.81 103 LEU A O 1
ATOM 800 N N . ILE A 1 104 ? 14.93 5.336 1.019 1 88.31 104 ILE A N 1
ATOM 801 C CA . ILE A 1 104 ? 15.422 6.672 1.344 1 88.31 104 ILE A CA 1
ATOM 802 C C . ILE A 1 104 ? 16.359 6.59 2.545 1 88.31 104 ILE A C 1
ATOM 804 O O . ILE A 1 104 ? 17.406 7.25 2.568 1 88.31 104 ILE A O 1
ATOM 808 N N . GLU A 1 105 ? 15.93 5.848 3.58 1 84.69 105 GLU A N 1
ATOM 809 C CA . GLU A 1 105 ? 16.797 5.641 4.73 1 84.69 105 GLU A CA 1
ATOM 810 C C . GLU A 1 105 ? 18.172 5.109 4.305 1 84.69 105 GLU A C 1
ATOM 812 O O . GLU A 1 105 ? 19.203 5.566 4.801 1 84.69 105 GLU A O 1
ATOM 817 N N . TYR A 1 106 ? 18.203 4.113 3.438 1 86.44 106 TYR A N 1
ATOM 818 C CA . TYR A 1 106 ? 19.438 3.588 2.875 1 86.44 106 TYR A CA 1
ATOM 819 C C . TYR A 1 106 ? 20.266 4.695 2.227 1 86.44 106 TYR A C 1
ATOM 821 O O . TYR A 1 106 ? 21.469 4.805 2.461 1 86.44 106 TYR A O 1
ATOM 829 N N . PHE A 1 107 ? 19.641 5.516 1.459 1 88.12 107 PHE A N 1
ATOM 830 C CA . PHE A 1 107 ? 20.297 6.609 0.748 1 88.12 107 PHE A CA 1
ATOM 831 C C . PHE A 1 107 ? 20.906 7.605 1.727 1 88.12 107 PHE A C 1
ATOM 833 O O . PHE A 1 107 ? 22.031 8.055 1.54 1 88.12 107 PHE A O 1
ATOM 840 N N . ILE A 1 108 ? 20.078 7.902 2.654 1 80.44 108 ILE A N 1
ATOM 841 C CA . ILE A 1 108 ? 20.547 8.883 3.635 1 80.44 108 ILE A CA 1
ATOM 842 C C . ILE A 1 108 ? 21.781 8.352 4.348 1 80.44 108 ILE A C 1
ATOM 844 O O . ILE A 1 108 ? 22.75 9.086 4.562 1 80.44 108 ILE A O 1
ATOM 848 N N . LYS A 1 109 ? 21.781 7.102 4.645 1 81.25 109 LYS A N 1
ATOM 849 C CA . LYS A 1 109 ? 22.859 6.488 5.414 1 81.25 109 LYS A CA 1
ATOM 850 C C . LYS A 1 109 ? 24.109 6.273 4.547 1 81.25 109 LYS A C 1
ATOM 852 O O . LYS A 1 109 ? 25.234 6.422 5.02 1 81.25 109 LYS A O 1
ATOM 857 N N . THR A 1 110 ? 23.906 6.008 3.307 1 84.62 110 THR A N 1
ATOM 858 C CA . THR A 1 110 ? 25.031 5.551 2.516 1 84.62 110 THR A CA 1
ATOM 859 C C . THR A 1 110 ? 25.406 6.582 1.453 1 84.62 110 THR A C 1
ATOM 861 O O . THR A 1 110 ? 26.5 6.539 0.891 1 84.62 110 THR A O 1
ATOM 864 N N . LYS A 1 111 ? 24.391 7.398 1.1 1 83.5 111 LYS A N 1
ATOM 865 C CA . LYS A 1 111 ? 24.531 8.414 0.06 1 83.5 111 LYS A CA 1
ATOM 866 C C . LYS A 1 111 ? 24.703 7.77 -1.312 1 83.5 111 LYS A C 1
ATOM 868 O O . LYS A 1 111 ? 25.281 8.383 -2.221 1 83.5 111 LYS A O 1
ATOM 873 N N . ARG A 1 112 ? 24.266 6.539 -1.471 1 87.38 112 ARG A N 1
ATOM 874 C CA . ARG A 1 112 ? 24.375 5.816 -2.73 1 87.38 112 ARG A CA 1
ATOM 875 C C . ARG A 1 112 ? 23 5.578 -3.352 1 87.38 112 ARG A C 1
ATOM 877 O O . ARG A 1 112 ? 22.031 5.281 -2.643 1 87.38 112 ARG A O 1
ATOM 884 N N . THR A 1 113 ? 22.922 5.688 -4.699 1 90.62 113 THR A N 1
ATOM 885 C CA . THR A 1 113 ? 21.656 5.48 -5.387 1 90.62 113 THR A CA 1
ATOM 886 C C . THR A 1 113 ? 21.609 4.098 -6.027 1 90.62 113 THR A C 1
ATOM 888 O O . THR A 1 113 ? 20.531 3.609 -6.383 1 90.62 113 THR A O 1
ATOM 891 N N . LYS A 1 114 ? 22.781 3.51 -6.215 1 93.81 114 LYS A N 1
ATOM 892 C CA . LYS A 1 114 ? 22.844 2.123 -6.668 1 93.81 114 LYS A CA 1
ATOM 893 C C . LYS A 1 114 ? 22.922 1.162 -5.484 1 93.81 114 LYS A C 1
ATOM 895 O O . LYS A 1 114 ? 23.906 1.15 -4.746 1 93.81 114 LYS A O 1
ATOM 900 N N . ILE A 1 115 ? 21.938 0.399 -5.352 1 93.81 115 ILE A N 1
ATOM 901 C CA . ILE A 1 115 ? 21.781 -0.419 -4.156 1 93.81 115 ILE A CA 1
ATOM 902 C C . ILE A 1 115 ? 22 -1.889 -4.5 1 93.81 115 ILE A C 1
ATOM 904 O O . ILE A 1 115 ? 21.266 -2.461 -5.309 1 93.81 115 ILE A O 1
ATOM 908 N N . PRO A 1 116 ? 23 -2.486 -3.945 1 95.44 116 PRO A N 1
ATOM 909 C CA . PRO A 1 116 ? 23.062 -3.947 -4.031 1 95.44 116 PRO A CA 1
ATOM 910 C C . PRO A 1 116 ? 21.875 -4.621 -3.332 1 95.44 116 PRO A C 1
ATOM 912 O O . PRO A 1 116 ? 21.562 -4.289 -2.186 1 95.44 116 PRO A O 1
ATOM 915 N N . VAL A 1 117 ? 21.25 -5.531 -3.975 1 96 117 VAL A N 1
ATOM 916 C CA . VAL A 1 117 ? 20.047 -6.141 -3.414 1 96 117 VAL A CA 1
ATOM 917 C C . VAL A 1 117 ? 20.141 -7.66 -3.5 1 96 117 VAL A C 1
ATOM 919 O O . VAL A 1 117 ? 20.766 -8.195 -4.422 1 96 117 VAL A O 1
ATOM 922 N N . LYS A 1 118 ? 19.609 -8.258 -2.539 1 97.06 118 LYS A N 1
ATOM 923 C CA . LYS A 1 118 ? 19.422 -9.711 -2.518 1 97.06 118 LYS A CA 1
ATOM 924 C C . LYS A 1 118 ? 17.938 -10.078 -2.572 1 97.06 118 LYS A C 1
ATOM 926 O O . LYS A 1 118 ? 17.141 -9.555 -1.798 1 97.06 118 LYS A O 1
ATOM 931 N N . VAL A 1 119 ? 17.594 -10.875 -3.488 1 96.69 119 VAL A N 1
ATOM 932 C CA . VAL A 1 119 ? 16.234 -11.391 -3.617 1 96.69 119 VAL A CA 1
ATOM 933 C C . VAL A 1 119 ? 16.188 -12.836 -3.121 1 96.69 119 VAL A C 1
ATOM 935 O O . VAL A 1 119 ? 16.953 -13.68 -3.574 1 96.69 119 VAL A O 1
ATOM 938 N N . GLU A 1 120 ? 15.312 -13.039 -2.143 1 97.62 120 GLU A N 1
ATOM 939 C CA . GLU A 1 120 ? 15.148 -14.367 -1.575 1 97.62 120 GLU A CA 1
ATOM 940 C C . GLU A 1 120 ? 13.672 -14.773 -1.538 1 97.62 120 GLU A C 1
ATOM 942 O O . GLU A 1 120 ? 12.805 -13.945 -1.271 1 97.62 120 GLU A O 1
ATOM 947 N N . GLY A 1 121 ? 13.484 -16.078 -1.782 1 97.88 121 GLY A N 1
ATOM 948 C CA . GLY A 1 121 ? 12.117 -16.578 -1.731 1 97.88 121 GLY A CA 1
ATOM 949 C C . GLY A 1 121 ? 11.977 -17.984 -2.285 1 97.88 121 GLY A C 1
ATOM 950 O O . GLY A 1 121 ? 12.906 -18.797 -2.193 1 97.88 121 GLY A O 1
ATOM 951 N N . GLU A 1 122 ? 10.75 -18.266 -2.75 1 97.31 122 GLU A N 1
ATOM 952 C CA . GLU A 1 122 ? 10.516 -19.609 -3.295 1 97.31 122 GLU A CA 1
ATOM 953 C C . GLU A 1 122 ? 9.312 -19.609 -4.238 1 97.31 122 GLU A C 1
ATOM 955 O O . GLU A 1 122 ? 8.484 -18.703 -4.199 1 97.31 122 GLU A O 1
ATOM 960 N N . ILE A 1 123 ? 9.336 -20.594 -5.07 1 95.88 123 ILE A N 1
ATOM 961 C CA . ILE A 1 123 ? 8.164 -20.938 -5.871 1 95.88 123 ILE A CA 1
ATOM 962 C C . ILE A 1 123 ? 7.691 -22.344 -5.516 1 95.88 123 ILE A C 1
ATOM 964 O O . ILE A 1 123 ? 8.508 -23.25 -5.332 1 95.88 123 ILE A O 1
ATOM 968 N N . LYS A 1 124 ? 6.488 -22.531 -5.371 1 96.56 124 LYS A N 1
ATOM 969 C CA . LYS A 1 124 ? 5.895 -23.844 -5.141 1 96.56 124 LYS A CA 1
ATOM 970 C C . LYS A 1 124 ? 5.266 -24.391 -6.418 1 96.56 124 LYS A C 1
ATOM 972 O O . LYS A 1 124 ? 4.168 -23.984 -6.801 1 96.56 124 LYS A O 1
ATOM 977 N N . VAL A 1 125 ? 5.91 -25.359 -7.008 1 93.81 125 VAL A N 1
ATOM 978 C CA . VAL A 1 125 ? 5.469 -25.938 -8.273 1 93.81 125 VAL A CA 1
ATOM 979 C C . VAL A 1 125 ? 4.539 -27.125 -8 1 93.81 125 VAL A C 1
ATOM 981 O O . VAL A 1 125 ? 4.883 -28.031 -7.234 1 93.81 125 VAL A O 1
ATOM 984 N N . ASN A 1 126 ? 3.414 -27 -8.656 1 92.81 126 ASN A N 1
ATOM 985 C CA . ASN A 1 126 ? 2.424 -28.062 -8.516 1 92.81 126 ASN A CA 1
ATOM 986 C C . ASN A 1 126 ? 2.629 -29.172 -9.547 1 92.81 126 ASN A C 1
ATOM 988 O O . ASN A 1 126 ? 2.445 -28.938 -10.75 1 92.81 126 ASN A O 1
ATOM 992 N N . LEU A 1 127 ? 3.006 -30.406 -9.188 1 86.44 127 LEU A N 1
ATOM 993 C CA . LEU A 1 127 ? 3.219 -31.547 -10.07 1 86.44 127 LEU A CA 1
ATOM 994 C C . LEU A 1 127 ? 2.031 -32.5 -10.023 1 86.44 127 LEU A C 1
ATOM 996 O O . LEU A 1 127 ? 2.211 -33.719 -10.047 1 86.44 127 LEU A O 1
ATOM 1000 N N . MET A 1 128 ? 0.832 -31.938 -9.93 1 84.12 128 MET A N 1
ATOM 1001 C CA . MET A 1 128 ? -0.427 -32.688 -9.953 1 84.12 128 MET A CA 1
ATOM 1002 C C . MET A 1 128 ? -0.695 -33.344 -8.602 1 84.12 128 MET A C 1
ATOM 1004 O O . MET A 1 128 ? -1.712 -33.062 -7.961 1 84.12 128 MET A O 1
ATOM 1008 N N . LEU A 1 129 ? 0.295 -34.219 -8.086 1 88.25 129 LEU A N 1
ATOM 1009 C CA . LEU A 1 129 ? 0.069 -34.938 -6.832 1 88.25 129 LEU A CA 1
ATOM 1010 C C . LEU A 1 129 ? 0.802 -34.25 -5.676 1 88.25 129 LEU A C 1
ATOM 1012 O O . LEU A 1 129 ? 0.406 -34.406 -4.52 1 88.25 129 LEU A O 1
ATOM 1016 N N . ILE A 1 130 ? 1.882 -33.562 -6.004 1 90.06 130 ILE A N 1
ATOM 1017 C CA . ILE A 1 130 ? 2.713 -32.969 -4.961 1 90.06 130 ILE A CA 1
ATOM 1018 C C . ILE A 1 130 ? 3.098 -31.547 -5.359 1 90.06 130 ILE A C 1
ATOM 1020 O O . ILE A 1 130 ? 3.195 -31.234 -6.547 1 90.06 130 ILE A O 1
ATOM 1024 N N . SER A 1 131 ? 3.246 -30.75 -4.336 1 91.94 131 SER A N 1
ATOM 1025 C CA . SER A 1 131 ? 3.822 -29.422 -4.539 1 91.94 131 SER A CA 1
ATOM 1026 C C . SER A 1 131 ? 5.273 -29.375 -4.066 1 91.94 131 SER A C 1
ATOM 1028 O O . SER A 1 131 ? 5.582 -29.797 -2.951 1 91.94 131 SER A O 1
ATOM 1030 N N . VAL A 1 132 ? 6.223 -28.922 -4.918 1 93.56 132 VAL A N 1
ATOM 1031 C CA . VAL A 1 132 ? 7.648 -28.906 -4.617 1 93.56 132 VAL A CA 1
ATOM 1032 C C . VAL A 1 132 ? 8.141 -27.469 -4.512 1 93.56 132 VAL A C 1
ATOM 1034 O O . VAL A 1 132 ? 8.031 -26.688 -5.469 1 93.56 132 VAL A O 1
ATOM 1037 N N . PRO A 1 133 ? 8.609 -27.125 -3.316 1 95.31 133 PRO A N 1
ATOM 1038 C CA . PRO A 1 133 ? 9.188 -25.797 -3.189 1 95.31 133 PRO A CA 1
ATOM 1039 C C . PRO A 1 133 ? 10.57 -25.688 -3.83 1 95.31 133 PRO A C 1
ATOM 1041 O O . PRO A 1 133 ? 11.406 -26.578 -3.645 1 95.31 133 PRO A O 1
ATOM 1044 N N . ILE A 1 134 ? 10.805 -24.719 -4.641 1 94.69 134 ILE A N 1
ATOM 1045 C CA . ILE A 1 134 ? 12.094 -24.391 -5.254 1 94.69 134 ILE A CA 1
ATOM 1046 C C . ILE A 1 134 ? 12.586 -23.047 -4.742 1 94.69 134 ILE A C 1
ATOM 1048 O O . ILE A 1 134 ? 11.945 -22.016 -4.977 1 94.69 134 ILE A O 1
ATOM 1052 N N . PRO A 1 135 ? 13.688 -23.031 -4.043 1 97.12 135 PRO A N 1
ATOM 1053 C CA . PRO A 1 135 ? 14.203 -21.766 -3.508 1 97.12 135 PRO A CA 1
ATOM 1054 C C . PRO A 1 135 ? 14.742 -20.844 -4.594 1 97.12 135 PRO A C 1
ATOM 1056 O O . PRO A 1 135 ? 15.258 -21.312 -5.609 1 97.12 135 PRO A O 1
ATOM 1059 N N . ILE A 1 136 ? 14.508 -19.609 -4.332 1 95.56 136 ILE A N 1
ATOM 1060 C CA . ILE A 1 136 ? 15.031 -18.562 -5.199 1 95.56 136 ILE A CA 1
ATOM 1061 C C . ILE A 1 136 ? 16.016 -17.688 -4.418 1 95.56 136 ILE A C 1
ATOM 1063 O O . ILE A 1 136 ? 15.734 -17.312 -3.273 1 95.56 136 ILE A O 1
ATOM 1067 N N . SER A 1 137 ? 17.156 -17.484 -4.93 1 95.81 137 SER A N 1
ATOM 1068 C CA . SER A 1 137 ? 18.141 -16.547 -4.395 1 95.81 137 SER A CA 1
ATOM 1069 C C . SER A 1 137 ? 18.953 -15.898 -5.512 1 95.81 137 SER A C 1
ATOM 1071 O O . SER A 1 137 ? 19.547 -16.594 -6.344 1 95.81 137 SER A O 1
ATOM 1073 N N . TYR A 1 138 ? 18.859 -14.617 -5.555 1 93.88 138 TYR A N 1
ATOM 1074 C CA . TYR A 1 138 ? 19.531 -13.867 -6.613 1 93.88 138 TYR A CA 1
ATOM 1075 C C . TYR A 1 138 ? 19.984 -12.5 -6.109 1 93.88 138 TYR A C 1
ATOM 1077 O O . TYR A 1 138 ? 19.312 -11.883 -5.285 1 93.88 138 TYR A O 1
ATOM 1085 N N . GLU A 1 139 ? 21.156 -12.07 -6.578 1 94.56 139 GLU A N 1
ATOM 1086 C CA . GLU A 1 139 ? 21.672 -10.758 -6.227 1 94.56 139 GLU A CA 1
ATOM 1087 C C . GLU A 1 139 ? 21.766 -9.844 -7.449 1 94.56 139 GLU A C 1
ATOM 1089 O O . GLU A 1 139 ? 22.109 -10.297 -8.539 1 94.56 139 GLU A O 1
ATOM 1094 N N . THR A 1 140 ? 21.406 -8.695 -7.27 1 92.88 140 THR A N 1
ATOM 1095 C CA . THR A 1 140 ? 21.469 -7.691 -8.328 1 92.88 140 THR A CA 1
ATOM 1096 C C . THR A 1 140 ? 21.641 -6.293 -7.738 1 92.88 140 THR A C 1
ATOM 1098 O O . THR A 1 140 ? 22.047 -6.152 -6.586 1 92.88 140 THR A O 1
ATOM 1101 N N . GLU A 1 141 ? 21.469 -5.266 -8.602 1 93.69 141 GLU A N 1
ATOM 1102 C CA . GLU A 1 141 ? 21.531 -3.867 -8.18 1 93.69 141 GLU A CA 1
ATOM 1103 C C . GLU A 1 141 ? 20.328 -3.078 -8.695 1 93.69 141 GLU A C 1
ATOM 1105 O O . GLU A 1 141 ? 19.875 -3.301 -9.82 1 93.69 141 GLU A O 1
ATOM 1110 N N . ILE A 1 142 ? 19.891 -2.295 -7.863 1 92.12 142 ILE A N 1
ATOM 1111 C CA . ILE A 1 142 ? 18.828 -1.396 -8.32 1 92.12 142 ILE A CA 1
ATOM 1112 C C . ILE A 1 142 ? 19.297 0.054 -8.164 1 92.12 142 ILE A C 1
ATOM 1114 O O . ILE A 1 142 ? 20.062 0.379 -7.258 1 92.12 142 ILE A O 1
ATOM 1118 N N . ASP A 1 143 ? 18.75 0.847 -9.094 1 91.5 143 ASP A N 1
ATOM 1119 C CA . ASP A 1 143 ? 19.078 2.271 -9.086 1 91.5 143 ASP A CA 1
ATOM 1120 C C . ASP A 1 143 ? 17.875 3.094 -8.602 1 91.5 143 ASP A C 1
ATOM 1122 O O . ASP A 1 143 ? 16.812 3.08 -9.227 1 91.5 143 ASP A O 1
ATOM 1126 N N . ILE A 1 144 ? 18.109 3.84 -7.52 1 91.5 144 ILE A N 1
ATOM 1127 C CA . ILE A 1 144 ? 17.016 4.625 -6.969 1 91.5 144 ILE A CA 1
ATOM 1128 C C . ILE A 1 144 ? 17.281 6.113 -7.18 1 91.5 144 ILE A C 1
ATOM 1130 O O . ILE A 1 144 ? 16.828 6.953 -6.402 1 91.5 144 ILE A O 1
ATOM 1134 N N . GLY A 1 145 ? 17.969 6.344 -8.172 1 86.88 145 GLY A N 1
ATOM 1135 C CA . GLY A 1 145 ? 18.344 7.719 -8.469 1 86.88 145 GLY A CA 1
ATOM 1136 C C . GLY A 1 145 ? 17.156 8.664 -8.531 1 86.88 145 GLY A C 1
ATOM 1137 O O . GLY A 1 145 ? 17.188 9.75 -7.949 1 86.88 145 GLY A O 1
ATOM 1138 N N . ASN A 1 146 ? 16.125 8.258 -9.211 1 82.94 146 ASN A N 1
ATOM 1139 C CA . ASN A 1 146 ? 14.938 9.102 -9.352 1 82.94 146 ASN A CA 1
ATOM 1140 C C . ASN A 1 146 ? 14.258 9.344 -8.008 1 82.94 146 ASN A C 1
ATOM 1142 O O . ASN A 1 146 ? 13.828 10.461 -7.719 1 82.94 146 ASN A O 1
ATOM 1146 N N . LEU A 1 147 ? 14.195 8.359 -7.246 1 87 147 LEU A N 1
ATOM 1147 C CA . LEU A 1 147 ? 13.602 8.477 -5.918 1 87 147 LEU A CA 1
ATOM 1148 C C . LEU A 1 147 ? 14.414 9.414 -5.035 1 87 147 LEU A C 1
ATOM 1150 O O . LEU A 1 147 ? 13.852 10.258 -4.332 1 87 147 LEU A O 1
ATOM 1154 N N . ALA A 1 148 ? 15.68 9.219 -5.094 1 83.81 148 ALA A N 1
ATOM 1155 C CA . ALA A 1 148 ? 16.578 10.062 -4.312 1 83.81 148 ALA A CA 1
ATOM 1156 C C . ALA A 1 148 ? 16.453 11.523 -4.715 1 83.81 148 ALA A C 1
ATOM 1158 O O . ALA A 1 148 ? 16.391 12.406 -3.857 1 83.81 148 ALA A O 1
ATOM 1159 N N . LYS A 1 149 ? 16.406 11.711 -5.98 1 78.44 149 LYS A N 1
ATOM 1160 C CA . LYS A 1 149 ? 16.25 13.062 -6.5 1 78.44 149 LYS A CA 1
ATOM 1161 C C . LYS A 1 149 ? 14.961 13.711 -6 1 78.44 149 LYS A C 1
ATOM 1163 O O . LYS A 1 149 ? 14.961 14.859 -5.57 1 78.44 149 LYS A O 1
ATOM 1168 N N . GLU A 1 150 ? 13.93 13 -6.039 1 75.81 150 GLU A N 1
ATOM 1169 C CA . GLU A 1 150 ? 12.641 13.508 -5.578 1 75.81 150 GLU A CA 1
ATOM 1170 C C . GLU A 1 150 ? 12.672 13.82 -4.086 1 75.81 150 GLU A C 1
ATOM 1172 O O . GLU A 1 150 ? 12.109 14.828 -3.646 1 75.81 150 GLU A O 1
ATOM 1177 N N . TYR A 1 151 ? 13.227 12.992 -3.387 1 80.12 151 TYR A N 1
ATOM 1178 C CA . TYR A 1 151 ? 13.375 13.195 -1.949 1 80.12 151 TYR A CA 1
ATOM 1179 C C . TYR A 1 151 ? 14.133 14.477 -1.65 1 80.12 151 TYR A C 1
ATOM 1181 O O . TYR A 1 151 ? 13.703 15.281 -0.823 1 80.12 151 TYR A O 1
ATOM 1189 N N . LEU A 1 152 ? 15.211 14.562 -2.344 1 69.44 152 LEU A N 1
ATOM 1190 C CA . LEU A 1 152 ? 16.047 15.742 -2.137 1 69.44 152 LEU A CA 1
ATOM 1191 C C . LEU A 1 152 ? 15.297 17.016 -2.523 1 69.44 152 LEU A C 1
ATOM 1193 O O . LEU A 1 152 ? 15.414 18.031 -1.841 1 69.44 152 LEU A O 1
ATOM 1197 N N . LYS A 1 153 ? 14.625 16.906 -3.594 1 66.88 153 LYS A N 1
ATOM 1198 C CA . LYS A 1 153 ? 13.82 18.047 -4.02 1 66.88 153 LYS A CA 1
ATOM 1199 C C . LYS A 1 153 ? 12.789 18.422 -2.957 1 66.88 153 LYS A C 1
ATOM 1201 O O . LYS A 1 153 ? 12.633 19.594 -2.625 1 66.88 153 LYS A O 1
ATOM 1206 N N . ARG A 1 154 ? 12.172 17.547 -2.4 1 68.06 154 ARG A N 1
ATOM 1207 C CA . ARG A 1 154 ? 11.164 17.781 -1.374 1 68.06 154 ARG A CA 1
ATOM 1208 C C . ARG A 1 154 ? 11.789 18.391 -0.126 1 68.06 154 ARG A C 1
ATOM 1210 O O . ARG A 1 154 ? 11.211 19.297 0.479 1 68.06 154 ARG A O 1
ATOM 1217 N N . GLU A 1 155 ? 12.859 17.828 0.197 1 66.06 155 GLU A N 1
ATOM 1218 C CA . GLU A 1 155 ? 13.57 18.344 1.358 1 66.06 155 GLU A CA 1
ATOM 1219 C C . GLU A 1 155 ? 14 19.797 1.137 1 66.06 155 GLU A C 1
ATOM 1221 O O . GLU A 1 155 ? 13.914 20.625 2.049 1 66.06 155 GLU A O 1
ATOM 1226 N N . ALA A 1 156 ? 14.336 19.984 -0.059 1 57.09 156 ALA A N 1
ATOM 1227 C CA . ALA A 1 156 ? 14.734 21.344 -0.41 1 57.09 156 ALA A CA 1
ATOM 1228 C C . ALA A 1 156 ? 13.547 22.297 -0.318 1 57.09 156 ALA A C 1
ATOM 1230 O O . ALA A 1 156 ? 13.672 23.406 0.223 1 57.09 156 ALA A O 1
ATOM 1231 N N . ILE A 1 157 ? 12.492 21.906 -0.776 1 56.09 157 ILE A N 1
ATOM 1232 C CA . ILE A 1 157 ? 11.281 22.719 -0.762 1 56.09 157 ILE A CA 1
ATOM 1233 C C . ILE A 1 157 ? 10.859 23 0.68 1 56.09 157 ILE A C 1
ATOM 1235 O O . ILE A 1 157 ? 10.531 24.141 1.031 1 56.09 157 ILE A O 1
ATOM 1239 N N . LYS A 1 158 ? 10.93 22.031 1.413 1 60.09 158 LYS A N 1
ATOM 1240 C CA . LYS A 1 158 ? 10.57 22.172 2.82 1 60.09 158 LYS A CA 1
ATOM 1241 C C . LYS A 1 158 ? 11.484 23.188 3.516 1 60.09 158 LYS A C 1
ATOM 1243 O O . LYS A 1 158 ? 11.023 24 4.316 1 60.09 158 LYS A O 1
ATOM 1248 N N . ASN A 1 159 ? 12.648 23.016 3.26 1 54.12 159 ASN A N 1
ATOM 1249 C CA . ASN A 1 159 ? 13.617 23.938 3.844 1 54.12 159 ASN A CA 1
ATOM 1250 C C . ASN A 1 159 ? 13.367 25.375 3.387 1 54.12 159 ASN A C 1
ATOM 1252 O O . ASN A 1 159 ? 13.453 26.312 4.188 1 54.12 159 ASN A O 1
ATOM 1256 N N . ILE A 1 160 ? 13.023 25.469 2.215 1 52.62 160 ILE A N 1
ATOM 1257 C CA . ILE A 1 160 ? 12.758 26.797 1.656 1 52.62 160 ILE A CA 1
ATOM 1258 C C . ILE A 1 160 ? 11.516 27.391 2.316 1 52.62 160 ILE A C 1
ATOM 1260 O O . ILE A 1 160 ? 11.5 28.562 2.678 1 52.62 160 ILE A O 1
ATOM 1264 N N . GLU A 1 161 ? 10.562 26.594 2.441 1 54.47 161 GLU A N 1
ATOM 1265 C CA . GLU A 1 161 ? 9.336 27.062 3.08 1 54.47 161 GLU A CA 1
ATOM 1266 C C . GLU A 1 161 ? 9.594 27.484 4.523 1 54.47 161 GLU A C 1
ATOM 1268 O O . GLU A 1 161 ? 9.055 28.484 4.984 1 54.47 161 GLU A O 1
ATOM 1273 N N . SER A 1 162 ? 10.375 26.734 5.094 1 55.12 162 SER A N 1
ATOM 1274 C CA . SER A 1 162 ? 10.727 27.078 6.469 1 55.12 162 SER A CA 1
ATOM 1275 C C . SER A 1 162 ? 11.469 28.406 6.539 1 55.12 162 SER A C 1
ATOM 1277 O O . SER A 1 162 ? 11.211 29.219 7.43 1 55.12 162 SER A O 1
ATOM 1279 N N . ILE A 1 163 ? 12.312 28.578 5.652 1 50.81 163 ILE A N 1
ATOM 1280 C CA . ILE A 1 163 ? 13.078 29.812 5.59 1 50.81 163 ILE A CA 1
ATOM 1281 C C . ILE A 1 163 ? 12.141 30.984 5.293 1 50.81 163 ILE A C 1
ATOM 1283 O O . ILE A 1 163 ? 12.25 32.031 5.91 1 50.81 163 ILE A O 1
ATOM 1287 N N . ARG A 1 164 ? 11.297 30.688 4.383 1 51.62 164 ARG A N 1
ATOM 1288 C CA . ARG A 1 164 ? 10.312 31.703 4.035 1 51.62 164 ARG A CA 1
ATOM 1289 C C . ARG A 1 164 ? 9.5 32.125 5.258 1 51.62 164 ARG A C 1
ATOM 1291 O O . ARG A 1 164 ? 9.227 33.312 5.457 1 51.62 164 ARG A O 1
ATOM 1298 N N . GLU A 1 165 ? 9.125 31.219 5.926 1 54.22 165 GLU A N 1
ATOM 1299 C CA . GLU A 1 165 ? 8.352 31.5 7.125 1 54.22 165 GLU A CA 1
ATOM 1300 C C . GLU A 1 165 ? 9.164 32.312 8.133 1 54.22 165 GLU A C 1
ATOM 1302 O O . GLU A 1 165 ? 8.633 33.219 8.758 1 54.22 165 GLU A O 1
ATOM 1307 N N . ILE A 1 166 ? 10.367 32.031 8.203 1 48.34 166 ILE A N 1
ATOM 1308 C CA . ILE A 1 166 ? 11.273 32.75 9.102 1 48.34 166 ILE A CA 1
ATOM 1309 C C . ILE A 1 166 ? 11.461 34.188 8.617 1 48.34 166 ILE A C 1
ATOM 1311 O O . ILE A 1 166 ? 11.438 35.125 9.414 1 48.34 166 ILE A O 1
ATOM 1315 N N . VAL A 1 167 ? 11.688 34.25 7.344 1 49.31 167 VAL A N 1
ATOM 1316 C CA . VAL A 1 167 ? 11.891 35.562 6.754 1 49.31 167 VAL A CA 1
ATOM 1317 C C . VAL A 1 167 ? 10.641 36.438 6.949 1 49.31 167 VAL A C 1
ATOM 1319 O O . VAL A 1 167 ? 10.727 37.625 7.281 1 49.31 167 VAL A O 1
ATOM 1322 N N . LYS A 1 168 ? 9.57 35.844 6.672 1 53.22 168 LYS A N 1
ATOM 1323 C CA . LYS A 1 168 ? 8.312 36.562 6.859 1 53.22 168 LYS A CA 1
ATOM 1324 C C . LYS A 1 168 ? 8.148 37.031 8.305 1 53.22 168 LYS A C 1
ATOM 1326 O O . LYS A 1 168 ? 7.695 38.125 8.555 1 53.22 168 LYS A O 1
ATOM 1331 N N . GLN A 1 169 ? 8.531 36.125 9.062 1 49.09 169 GLN A N 1
ATOM 1332 C CA . GLN A 1 169 ? 8.359 36.438 10.477 1 49.09 169 GLN A CA 1
ATOM 1333 C C . GLN A 1 169 ? 9.398 37.469 10.938 1 49.09 169 GLN A C 1
ATOM 1335 O O . GLN A 1 169 ? 9.102 38.312 11.781 1 49.09 169 GLN A O 1
ATOM 1340 N N . ASN A 1 170 ? 10.586 37.25 10.391 1 45.53 170 ASN A N 1
ATOM 1341 C CA . ASN A 1 170 ? 11.656 38.094 10.891 1 45.53 170 ASN A CA 1
ATOM 1342 C C . ASN A 1 170 ? 11.898 39.281 9.969 1 45.53 170 ASN A C 1
ATOM 1344 O O . ASN A 1 170 ? 12.766 40.125 10.234 1 45.53 170 ASN A O 1
ATOM 1348 N N . ASN A 1 171 ? 11.133 39.531 9.047 1 47.56 171 ASN A N 1
ATOM 1349 C CA . ASN A 1 171 ? 11.133 40.656 8.102 1 47.56 171 ASN A CA 1
ATOM 1350 C C . ASN A 1 171 ? 12.477 40.75 7.383 1 47.56 171 ASN A C 1
ATOM 1352 O O . ASN A 1 171 ? 12.727 41.75 6.691 1 47.56 171 ASN A O 1
ATOM 1356 N N . SER A 1 172 ? 13.742 40.156 7.707 1 44.09 172 SER A N 1
ATOM 1357 C CA . SER A 1 172 ? 14.969 40.438 6.973 1 44.09 172 SER A CA 1
ATOM 1358 C C . SER A 1 172 ? 15.781 39.156 6.73 1 44.09 172 SER A C 1
ATOM 1360 O O . SER A 1 172 ? 15.859 38.281 7.605 1 44.09 172 SER A O 1
ATOM 1362 N N . ILE A 1 173 ? 15.789 38.375 5.785 1 49.5 173 ILE A N 1
ATOM 1363 C CA . ILE A 1 173 ? 16.812 37.344 5.539 1 49.5 173 ILE A CA 1
ATOM 1364 C C . ILE A 1 173 ? 17.766 37.844 4.461 1 49.5 173 ILE A C 1
ATOM 1366 O O . ILE A 1 173 ? 17.344 38.312 3.396 1 49.5 173 ILE A O 1
ATOM 1370 N N . ASN A 1 174 ? 19.016 38.094 4.887 1 48.97 174 ASN A N 1
ATOM 1371 C CA . ASN A 1 174 ? 20.016 38.656 3.973 1 48.97 174 ASN A CA 1
ATOM 1372 C C . ASN A 1 174 ? 20.359 37.656 2.859 1 48.97 174 ASN A C 1
ATOM 1374 O O . ASN A 1 174 ? 20.125 36.469 2.998 1 48.97 174 ASN A O 1
ATOM 1378 N N . GLN A 1 175 ? 20.562 38.188 1.698 1 51.31 175 GLN A N 1
ATOM 1379 C CA . GLN A 1 175 ? 20.891 37.5 0.437 1 51.31 175 GLN A CA 1
ATOM 1380 C C . GLN A 1 175 ? 21.953 36.438 0.637 1 51.31 175 GLN A C 1
ATOM 1382 O O . GLN A 1 175 ? 21.891 35.375 0.01 1 51.31 175 GLN A O 1
ATOM 1387 N N . GLU A 1 176 ? 22.859 36.688 1.449 1 53.84 176 GLU A N 1
ATOM 1388 C CA . GLU A 1 176 ? 23.969 35.75 1.683 1 53.84 176 GLU A CA 1
ATOM 1389 C C . GLU A 1 176 ? 23.469 34.469 2.312 1 53.84 176 GLU A C 1
ATOM 1391 O O . GLU A 1 176 ? 23.922 33.375 1.951 1 53.84 176 GLU A O 1
ATOM 1396 N N . GLU A 1 177 ? 22.578 34.594 3.117 1 51.19 177 GLU A N 1
ATOM 1397 C CA . GLU A 1 177 ? 22 33.438 3.781 1 51.19 177 GLU A CA 1
ATOM 1398 C C . GLU A 1 177 ? 21.203 32.562 2.805 1 51.19 177 GLU A C 1
ATOM 1400 O O . GLU A 1 177 ? 21.25 31.344 2.854 1 51.19 177 GLU A O 1
ATOM 1405 N N . ILE A 1 178 ? 20.641 33.25 1.923 1 54.31 178 ILE A N 1
ATOM 1406 C CA . ILE A 1 178 ? 19.891 32.562 0.872 1 54.31 178 ILE A CA 1
ATOM 1407 C C . ILE A 1 178 ? 20.844 31.766 -0.01 1 54.31 178 ILE A C 1
ATOM 1409 O O . ILE A 1 178 ? 20.547 30.625 -0.372 1 54.31 178 ILE A O 1
ATOM 1413 N N . LYS A 1 179 ? 21.922 32.406 -0.311 1 53.41 179 LYS A N 1
ATOM 1414 C CA . LYS A 1 179 ? 22.922 31.75 -1.153 1 53.41 179 LYS A CA 1
ATOM 1415 C C . LYS A 1 179 ? 23.469 30.484 -0.482 1 53.41 179 LYS A C 1
ATOM 1417 O O . LYS A 1 179 ? 23.609 29.453 -1.128 1 53.41 179 LYS A O 1
ATOM 1422 N N . LYS A 1 180 ? 23.734 30.578 0.691 1 54.31 180 LYS A N 1
ATOM 1423 C CA . LYS A 1 180 ? 24.281 29.453 1.441 1 54.31 180 LYS A CA 1
ATOM 1424 C C . LYS A 1 180 ? 23.281 28.312 1.533 1 54.31 180 LYS A C 1
ATOM 1426 O O . LYS A 1 180 ? 23.641 27.141 1.413 1 54.31 180 LYS A O 1
ATOM 1431 N N . LEU A 1 181 ? 22.156 28.719 1.692 1 53.72 181 LEU A N 1
ATOM 1432 C CA . LEU A 1 181 ? 21.094 27.719 1.787 1 53.72 181 LEU A CA 1
ATOM 1433 C C . LEU A 1 181 ? 20.906 27 0.452 1 53.72 181 LEU A C 1
ATOM 1435 O O . LEU A 1 181 ? 20.719 25.781 0.414 1 53.72 181 LEU A O 1
ATOM 1439 N N . ALA A 1 182 ? 20.969 27.781 -0.584 1 51.69 182 ALA A N 1
ATOM 1440 C CA . ALA A 1 182 ? 20.875 27.219 -1.928 1 51.69 182 ALA A CA 1
ATOM 1441 C C . ALA A 1 182 ? 21.984 26.219 -2.186 1 51.69 182 ALA A C 1
ATOM 1443 O O . ALA A 1 182 ? 21.734 25.141 -2.744 1 51.69 182 ALA A O 1
ATOM 1444 N N . GLU A 1 183 ? 23.172 26.641 -1.949 1 54.31 183 GLU A N 1
ATOM 1445 C CA . GLU A 1 183 ? 24.344 25.781 -2.148 1 54.31 183 GLU A CA 1
ATOM 1446 C C . GLU A 1 183 ? 24.203 24.484 -1.346 1 54.31 183 GLU A C 1
ATOM 1448 O O . GLU A 1 183 ? 24.531 23.406 -1.844 1 54.31 183 GLU A O 1
ATOM 1453 N N . LYS A 1 184 ? 23.797 24.688 -0.27 1 49.28 184 LYS A N 1
ATOM 1454 C CA . LYS A 1 184 ? 23.688 23.547 0.643 1 49.28 184 LYS A CA 1
ATOM 1455 C C . LYS A 1 184 ? 22.688 22.516 0.127 1 49.28 184 LYS A C 1
ATOM 1457 O O . LYS A 1 184 ? 22.906 21.312 0.275 1 49.28 184 LYS A O 1
ATOM 1462 N N . TYR A 1 185 ? 21.781 23.047 -0.442 1 48.91 185 TYR A N 1
ATOM 1463 C CA . TYR A 1 185 ? 20.719 22.141 -0.843 1 48.91 185 TYR A CA 1
ATOM 1464 C C . TYR A 1 185 ? 20.734 21.891 -2.348 1 48.91 185 TYR A C 1
ATOM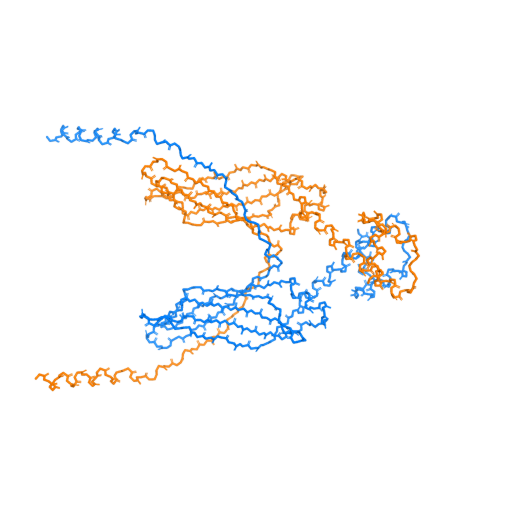 1466 O O . TYR A 1 185 ? 19.781 21.359 -2.912 1 48.91 185 TYR A O 1
ATOM 1474 N N . ASN A 1 186 ? 21.828 22.297 -2.965 1 47.94 186 ASN A N 1
ATOM 1475 C CA . ASN A 1 186 ? 22.094 22.141 -4.391 1 47.94 186 ASN A CA 1
ATOM 1476 C C . ASN A 1 186 ? 20.922 22.641 -5.234 1 47.94 186 ASN A C 1
ATOM 1478 O O . ASN A 1 186 ? 20.469 21.938 -6.152 1 47.94 186 ASN A O 1
ATOM 1482 N N . ILE A 1 187 ? 20.25 23.547 -4.82 1 49.03 187 ILE A N 1
ATOM 1483 C CA . ILE A 1 187 ? 19.234 24.297 -5.559 1 49.03 187 ILE A CA 1
ATOM 1484 C C . ILE A 1 187 ? 19.812 25.641 -6.012 1 49.03 187 ILE A C 1
ATOM 1486 O O . ILE A 1 187 ? 20.672 26.203 -5.332 1 49.03 187 ILE A O 1
ATOM 1490 N N . SER A 1 188 ? 19.578 26.031 -7.258 1 50.69 188 SER A N 1
ATOM 1491 C CA . SER A 1 188 ? 20.109 27.328 -7.707 1 50.69 188 SER A CA 1
ATOM 1492 C C . SER A 1 188 ? 19.531 28.469 -6.883 1 50.69 188 SER A C 1
ATOM 1494 O O . SER A 1 188 ? 18.375 28.406 -6.449 1 50.69 188 SER A O 1
ATOM 1496 N N . PRO A 1 189 ? 20.359 29.406 -6.492 1 48.81 189 PRO A N 1
ATOM 1497 C CA . PRO A 1 189 ? 19.906 30.594 -5.773 1 48.81 189 PRO A CA 1
ATOM 1498 C C . PRO A 1 189 ? 18.672 31.234 -6.41 1 48.81 189 PRO A C 1
ATOM 1500 O O . PRO A 1 189 ? 17.781 31.688 -5.699 1 48.81 189 PRO A O 1
ATOM 1503 N N . ASP A 1 190 ? 18.641 31.156 -7.59 1 53.41 190 ASP A N 1
ATOM 1504 C CA . ASP A 1 190 ? 17.516 31.734 -8.32 1 53.41 190 ASP A CA 1
ATOM 1505 C C . ASP A 1 190 ? 16.234 30.953 -8.078 1 53.41 190 ASP A C 1
ATOM 1507 O O . ASP A 1 190 ? 15.172 31.531 -7.867 1 53.41 190 ASP A O 1
ATOM 1511 N N . GLU A 1 191 ? 16.359 29.828 -8.148 1 48.94 191 GLU A N 1
ATOM 1512 C CA . GLU A 1 191 ? 15.211 28.969 -7.91 1 48.94 191 GLU A CA 1
ATOM 1513 C C . GLU A 1 191 ? 14.703 29.094 -6.477 1 48.94 191 GLU A C 1
ATOM 1515 O O . GLU A 1 191 ? 13.492 29.156 -6.242 1 48.94 191 GLU A O 1
ATOM 1520 N N . LEU A 1 192 ? 15.562 29.141 -5.645 1 49.88 192 LEU A N 1
ATOM 1521 C CA . LEU A 1 192 ? 15.227 29.312 -4.234 1 49.88 192 LEU A CA 1
ATOM 1522 C C . LEU A 1 192 ? 14.547 30.656 -3.992 1 49.88 192 LEU A C 1
ATOM 1524 O O . LEU A 1 192 ? 13.562 30.734 -3.256 1 49.88 192 LEU A O 1
ATOM 1528 N N . LYS A 1 193 ? 15.133 31.703 -4.512 1 50.41 193 LYS A N 1
ATOM 1529 C CA . LYS A 1 193 ? 14.539 33.031 -4.426 1 50.41 193 LYS A CA 1
ATOM 1530 C C . LYS A 1 193 ? 13.109 33.031 -4.957 1 50.41 193 LYS A C 1
ATOM 1532 O O . LYS A 1 193 ? 12.227 33.656 -4.363 1 50.41 193 LYS A O 1
ATOM 1537 N N . GLN A 1 194 ? 13 32.375 -6 1 50.56 194 GLN A N 1
ATOM 1538 C CA . GLN A 1 194 ? 11.672 32.312 -6.602 1 50.56 194 GLN A CA 1
ATOM 1539 C C . GLN A 1 194 ? 10.695 31.562 -5.688 1 50.56 194 GLN A C 1
ATOM 1541 O O . GLN A 1 194 ? 9.531 31.938 -5.586 1 50.56 194 GLN A O 1
ATOM 1546 N N . LEU A 1 195 ? 11.188 30.672 -5.145 1 48.12 195 LEU A N 1
ATOM 1547 C CA . LEU A 1 195 ? 10.367 29.844 -4.266 1 48.12 195 LEU A CA 1
ATOM 1548 C C . LEU A 1 195 ? 10 30.594 -2.992 1 48.12 195 LEU A C 1
ATOM 1550 O O . LEU A 1 195 ? 8.891 30.438 -2.471 1 48.12 195 LEU A O 1
ATOM 1554 N N . ILE A 1 196 ? 10.922 31.453 -2.547 1 49.31 196 ILE A N 1
ATOM 1555 C CA . ILE A 1 196 ? 10.703 32.25 -1.352 1 49.31 196 ILE A CA 1
ATOM 1556 C C . ILE A 1 196 ? 9.734 33.406 -1.665 1 49.31 196 ILE A C 1
ATOM 1558 O O . ILE A 1 196 ? 8.883 33.719 -0.843 1 49.31 196 ILE A O 1
ATOM 1562 N N . ASN A 1 197 ? 9.898 33.969 -2.771 1 47.97 197 ASN A N 1
ATOM 1563 C CA . ASN A 1 197 ? 9.117 35.156 -3.115 1 47.97 197 ASN A CA 1
ATOM 1564 C C . ASN A 1 197 ? 7.715 34.781 -3.58 1 47.97 197 ASN A C 1
ATOM 1566 O O . ASN A 1 197 ? 6.871 35.656 -3.797 1 47.97 197 ASN A O 1
ATOM 1570 N N . LYS A 1 198 ? 7.473 33.5 -3.605 1 46.81 198 LYS A N 1
ATOM 1571 C CA . LYS A 1 198 ? 6.098 33.156 -3.951 1 46.81 198 LYS A CA 1
ATOM 1572 C C . LYS A 1 198 ? 5.266 32.906 -2.697 1 46.81 198 LYS A C 1
ATOM 1574 O O . LYS A 1 198 ? 5.758 32.312 -1.729 1 46.81 198 LYS A O 1
ATOM 1579 N N . MET B 1 1 ? 0.175 -63.938 -20.562 1 45.16 1 MET B N 1
ATOM 1580 C CA . MET B 1 1 ? -0.326 -62.656 -20.125 1 45.16 1 MET B CA 1
ATOM 1581 C C . MET B 1 1 ? 0.777 -61.844 -19.438 1 45.16 1 MET B C 1
ATOM 1583 O O . MET B 1 1 ? 0.671 -60.625 -19.312 1 45.16 1 MET B O 1
ATOM 1587 N N . LYS B 1 2 ? 1.678 -62.531 -19.031 1 61.62 2 LYS B N 1
ATOM 1588 C CA . LYS B 1 2 ? 2.762 -61.875 -18.312 1 61.62 2 LYS B CA 1
ATOM 1589 C C . LYS B 1 2 ? 3.695 -61.156 -19.266 1 61.62 2 LYS B C 1
ATOM 1591 O O . LYS B 1 2 ? 4.203 -60.062 -18.938 1 61.62 2 LYS B O 1
ATOM 1596 N N . LYS B 1 3 ? 3.873 -61.812 -20.172 1 62.41 3 LYS B N 1
ATOM 1597 C CA . LYS B 1 3 ? 4.812 -61.25 -21.125 1 62.41 3 LYS B CA 1
ATOM 1598 C C . LYS B 1 3 ? 4.219 -60 -21.781 1 62.41 3 LYS B C 1
ATOM 1600 O O . LYS B 1 3 ? 4.941 -59.062 -22.109 1 62.41 3 LYS B O 1
ATOM 1605 N N . LEU B 1 4 ? 2.973 -60.062 -22.109 1 59.97 4 LEU B N 1
ATOM 1606 C CA . LEU B 1 4 ? 2.289 -58.906 -22.672 1 59.97 4 LEU B CA 1
ATOM 1607 C C . LEU B 1 4 ? 2.283 -57.719 -21.672 1 59.97 4 LEU B C 1
ATOM 1609 O O . LEU B 1 4 ? 2.416 -56.562 -22.078 1 59.97 4 LEU B O 1
ATOM 1613 N N . LEU B 1 5 ? 2.195 -57.969 -20.484 1 62.75 5 LEU B N 1
ATOM 1614 C CA . LEU B 1 5 ? 2.207 -56.969 -19.422 1 62.75 5 LEU B CA 1
ATOM 1615 C C . LEU B 1 5 ? 3.58 -56.312 -19.312 1 62.75 5 LEU B C 1
ATOM 1617 O O . LEU B 1 5 ? 3.68 -55.094 -19.094 1 62.75 5 LEU B O 1
ATOM 1621 N N . ILE B 1 6 ? 4.574 -57.094 -19.516 1 62.59 6 ILE B N 1
ATOM 1622 C CA . ILE B 1 6 ? 5.934 -56.562 -19.406 1 62.59 6 ILE B CA 1
ATOM 1623 C C . ILE B 1 6 ? 6.203 -55.625 -20.594 1 62.59 6 ILE B C 1
ATOM 1625 O O . ILE B 1 6 ? 6.809 -54.562 -20.422 1 62.59 6 ILE B O 1
ATOM 1629 N N . ILE B 1 7 ? 5.82 -56.062 -21.719 1 58.72 7 ILE B N 1
ATOM 1630 C CA . ILE B 1 7 ? 6.031 -55.25 -22.906 1 58.72 7 ILE B CA 1
ATOM 1631 C C . ILE B 1 7 ? 5.273 -53.906 -22.734 1 58.72 7 ILE B C 1
ATOM 1633 O O . ILE B 1 7 ? 5.785 -52.844 -23.094 1 58.72 7 ILE B O 1
ATOM 1637 N N . PHE B 1 8 ? 4.066 -53.969 -22.188 1 57.38 8 PHE B N 1
ATOM 1638 C CA . PHE B 1 8 ? 3.295 -52.75 -21.969 1 57.38 8 PHE B CA 1
ATOM 1639 C C . PHE B 1 8 ? 3.979 -51.875 -20.938 1 57.38 8 PHE B C 1
ATOM 1641 O O . PHE B 1 8 ? 3.916 -50.625 -21.047 1 57.38 8 PHE B O 1
ATOM 1648 N N . SER B 1 9 ? 4.719 -52.5 -19.969 1 59.47 9 SER B N 1
ATOM 1649 C CA . SER B 1 9 ? 5.418 -51.719 -18.953 1 59.47 9 SER B CA 1
ATOM 1650 C C . SER B 1 9 ? 6.645 -51.031 -19.547 1 59.47 9 SER B C 1
ATOM 1652 O O . SER B 1 9 ? 6.941 -49.875 -19.203 1 59.47 9 SER B O 1
ATOM 1654 N N . ILE B 1 10 ? 7.383 -51.75 -20.344 1 58.84 10 ILE B N 1
ATOM 1655 C CA . ILE B 1 10 ? 8.586 -51.156 -20.938 1 58.84 10 ILE B CA 1
ATOM 1656 C C . ILE B 1 10 ? 8.203 -50.062 -21.922 1 58.84 10 ILE B C 1
ATOM 1658 O O . ILE B 1 10 ? 8.867 -49.031 -21.984 1 58.84 10 ILE B O 1
ATOM 1662 N N . LEU B 1 11 ? 7.164 -50.219 -22.688 1 55.5 11 LEU B N 1
ATOM 1663 C CA . LEU B 1 11 ? 6.734 -49.219 -23.656 1 55.5 11 LEU B CA 1
ATOM 1664 C C . LEU B 1 11 ? 6.285 -47.938 -22.938 1 55.5 11 LEU B C 1
ATOM 1666 O O . LEU B 1 11 ? 6.523 -46.844 -23.422 1 55.5 11 LEU B O 1
ATOM 1670 N N . ALA B 1 12 ? 5.68 -48.094 -21.781 1 54.44 12 ALA B N 1
ATOM 1671 C CA . ALA B 1 12 ? 5.227 -46.906 -21.047 1 54.44 12 ALA B CA 1
ATOM 1672 C C . ALA B 1 12 ? 6.406 -46.094 -20.547 1 54.44 12 ALA B C 1
ATOM 1674 O O . ALA B 1 12 ? 6.328 -44.875 -20.469 1 54.44 12 ALA B O 1
ATOM 1675 N N . LEU B 1 13 ? 7.516 -46.75 -20.25 1 52.62 13 LEU B N 1
ATOM 1676 C CA . LEU B 1 13 ? 8.648 -46.031 -19.688 1 52.62 13 LEU B CA 1
ATOM 1677 C C . LEU B 1 13 ? 9.398 -45.25 -20.766 1 52.62 13 LEU B C 1
ATOM 1679 O O . LEU B 1 13 ? 10.07 -44.281 -20.469 1 52.62 13 LEU B O 1
ATOM 1683 N N . THR B 1 14 ? 9.422 -45.75 -21.891 1 53.5 14 THR B N 1
ATOM 1684 C CA . THR B 1 14 ? 10.211 -45.094 -22.906 1 53.5 14 THR B CA 1
ATOM 1685 C C . THR B 1 14 ? 9.555 -43.781 -23.328 1 53.5 14 THR B C 1
ATOM 1687 O O . THR B 1 14 ? 10.203 -42.938 -23.938 1 53.5 14 THR B O 1
ATOM 1690 N N . LEU B 1 15 ? 8.266 -43.656 -23.234 1 49.19 15 LEU B N 1
ATOM 1691 C CA . LEU B 1 15 ? 7.594 -42.5 -23.859 1 49.19 15 LEU B CA 1
ATOM 1692 C C . LEU B 1 15 ? 8.016 -41.188 -23.219 1 49.19 15 LEU B C 1
ATOM 1694 O O . LEU B 1 15 ? 7.875 -40.125 -23.812 1 49.19 15 LEU B O 1
ATOM 1698 N N . PHE B 1 16 ? 8.305 -41.25 -21.953 1 52.53 16 PHE B N 1
ATOM 1699 C CA . PHE B 1 16 ? 8.469 -39.906 -21.406 1 52.53 16 PHE B CA 1
ATOM 1700 C C . PHE B 1 16 ? 9.938 -39.5 -21.438 1 52.53 16 PHE B C 1
ATOM 1702 O O . PHE B 1 16 ? 10.367 -38.656 -20.641 1 52.53 16 PHE B O 1
ATOM 1709 N N . SER B 1 17 ? 10.742 -40.375 -21.969 1 50.84 17 SER B N 1
ATOM 1710 C CA . SER B 1 17 ? 12.148 -39.969 -22 1 50.84 17 SER B CA 1
ATOM 1711 C C . SER B 1 17 ? 12.328 -38.688 -22.797 1 50.84 17 SER B C 1
ATOM 1713 O O . SER B 1 17 ? 13.445 -38.375 -23.219 1 50.84 17 SER B O 1
ATOM 1715 N N . GLY B 1 18 ? 11.336 -38.25 -23.453 1 54.84 18 GLY B N 1
ATOM 1716 C CA . GLY B 1 18 ? 11.641 -37.094 -24.297 1 54.84 18 GLY B CA 1
ATOM 1717 C C . GLY B 1 18 ? 12.133 -35.875 -23.516 1 54.84 18 GLY B C 1
ATOM 1718 O O . GLY B 1 18 ? 11.664 -35.625 -22.406 1 54.84 18 GLY B O 1
ATOM 1719 N N . CYS B 1 19 ? 13.344 -35.344 -23.828 1 64.12 19 CYS B N 1
ATOM 1720 C CA . CYS B 1 19 ? 14.039 -34.125 -23.375 1 64.12 19 CYS B CA 1
ATOM 1721 C C . CYS B 1 19 ? 13.086 -32.938 -23.328 1 64.12 19 CYS B C 1
ATOM 1723 O O . CYS B 1 19 ? 12.633 -32.469 -24.359 1 64.12 19 CYS B O 1
ATOM 1725 N N . LEU B 1 20 ? 12.258 -32.844 -22.234 1 77 20 LEU B N 1
ATOM 1726 C CA . LEU B 1 20 ? 11.461 -31.625 -22.141 1 77 20 LEU B CA 1
ATOM 1727 C C . LEU B 1 20 ? 12.305 -30.406 -22.469 1 77 20 LEU B C 1
ATOM 1729 O O . LEU B 1 20 ? 13.445 -30.281 -22 1 77 20 LEU B O 1
ATOM 1733 N N . GLU B 1 21 ? 11.883 -29.797 -23.609 1 85.5 21 GLU B N 1
ATOM 1734 C CA . GLU B 1 21 ? 12.547 -28.547 -23.938 1 85.5 21 GLU B CA 1
ATOM 1735 C C . GLU B 1 21 ? 12.352 -27.516 -22.844 1 85.5 21 GLU B C 1
ATOM 1737 O O . GLU B 1 21 ? 11.289 -27.438 -22.234 1 85.5 21 GLU B O 1
ATOM 1742 N N . LYS B 1 22 ? 13.43 -26.797 -22.547 1 88.31 22 LYS B N 1
ATOM 1743 C CA . LYS B 1 22 ? 13.383 -25.766 -21.516 1 88.31 22 LYS B CA 1
ATOM 1744 C C . LYS B 1 22 ? 12.508 -24.594 -21.938 1 88.31 22 LYS B C 1
ATOM 1746 O O . LYS B 1 22 ? 12.641 -24.078 -23.047 1 88.31 22 LYS B O 1
ATOM 1751 N N . PRO B 1 23 ? 11.617 -24.156 -21.109 1 90.25 23 PRO B N 1
ATOM 1752 C CA . PRO B 1 23 ? 10.859 -22.938 -21.438 1 90.25 23 PRO B CA 1
ATOM 1753 C C . PRO B 1 23 ? 11.742 -21.703 -21.531 1 90.25 23 PRO B C 1
ATOM 1755 O O . PRO B 1 23 ? 12.867 -21.688 -21.031 1 90.25 23 PRO B O 1
ATOM 1758 N N . THR B 1 24 ? 11.273 -20.703 -22.266 1 93.38 24 THR B N 1
ATOM 1759 C CA . THR B 1 24 ? 11.977 -19.438 -22.359 1 93.38 24 THR B CA 1
ATOM 1760 C C . THR B 1 24 ? 11.227 -18.344 -21.609 1 93.38 24 THR B C 1
ATOM 1762 O O . THR B 1 24 ? 9.992 -18.312 -21.609 1 93.38 24 THR B O 1
ATOM 1765 N N . VAL B 1 25 ? 11.969 -17.484 -20.938 1 92.88 25 VAL B N 1
ATOM 1766 C CA . VAL B 1 25 ? 11.422 -16.375 -20.156 1 92.88 25 VAL B CA 1
ATOM 1767 C C . VAL B 1 25 ? 11.969 -15.055 -20.688 1 92.88 25 VAL B C 1
ATOM 1769 O O . VAL B 1 25 ? 13.18 -14.914 -20.891 1 92.88 25 VAL B O 1
ATOM 1772 N N . GLU B 1 26 ? 11.047 -14.109 -21.016 1 93.19 26 GLU B N 1
ATOM 1773 C CA . GLU B 1 26 ? 11.438 -12.797 -21.516 1 93.19 26 GLU B CA 1
ATOM 1774 C C . GLU B 1 26 ? 10.805 -11.68 -20.688 1 93.19 26 GLU B C 1
ATOM 1776 O O . GLU B 1 26 ? 9.625 -11.75 -20.344 1 93.19 26 GLU B O 1
ATOM 1781 N N . PHE B 1 27 ? 11.609 -10.633 -20.453 1 92.69 27 PHE B N 1
ATOM 1782 C CA . PHE B 1 27 ? 11.109 -9.414 -19.828 1 92.69 27 PHE B CA 1
ATOM 1783 C C . PHE B 1 27 ? 10.398 -8.531 -20.844 1 92.69 27 PHE B C 1
ATOM 1785 O O . PHE B 1 27 ? 10.977 -8.18 -21.875 1 92.69 27 PHE B O 1
ATOM 1792 N N . LYS B 1 28 ? 9.172 -8.227 -20.609 1 93.5 28 LYS B N 1
ATOM 1793 C CA . LYS B 1 28 ? 8.406 -7.422 -21.547 1 93.5 28 LYS B CA 1
ATOM 1794 C C . LYS B 1 28 ? 8.312 -5.969 -21.094 1 93.5 28 LYS B C 1
ATOM 1796 O O . LYS B 1 28 ? 8.242 -5.055 -21.922 1 93.5 28 LYS B O 1
ATOM 1801 N N . GLY B 1 29 ? 8.25 -5.742 -19.734 1 92.31 29 GLY B N 1
ATOM 1802 C CA . GLY B 1 29 ? 8.164 -4.379 -19.234 1 92.31 29 GLY B CA 1
ATOM 1803 C C . GLY B 1 29 ? 7.797 -4.301 -17.766 1 92.31 29 GLY B C 1
ATOM 1804 O O . GLY B 1 29 ? 7.793 -5.316 -17.062 1 92.31 29 GLY B O 1
ATOM 1805 N N . GLU B 1 30 ? 7.762 -3.094 -17.312 1 91.12 30 GLU B N 1
ATOM 1806 C CA . GLU B 1 30 ? 7.352 -2.844 -15.938 1 91.12 30 GLU B CA 1
ATOM 1807 C C . GLU B 1 30 ? 6.391 -1.662 -15.852 1 91.12 30 GLU B C 1
ATOM 1809 O O . GLU B 1 30 ? 6.438 -0.757 -16.688 1 91.12 30 GLU B O 1
ATOM 1814 N N . LYS B 1 31 ? 5.473 -1.744 -15.039 1 93.88 31 LYS B N 1
ATOM 1815 C CA . LYS B 1 31 ? 4.578 -0.651 -14.672 1 93.88 31 LYS B CA 1
ATOM 1816 C C . LYS B 1 31 ? 4.812 -0.213 -13.227 1 93.88 31 LYS B C 1
ATOM 1818 O O . LYS B 1 31 ? 4.773 -1.035 -12.305 1 93.88 31 LYS B O 1
ATOM 1823 N N . VAL B 1 32 ? 5.145 1.038 -13.039 1 90.88 32 VAL B N 1
ATOM 1824 C CA . VAL B 1 32 ? 5.434 1.579 -11.719 1 90.88 32 VAL B CA 1
ATOM 1825 C C . VAL B 1 32 ? 4.277 2.459 -11.258 1 90.88 32 VAL B C 1
ATOM 1827 O O . VAL B 1 32 ? 3.822 3.338 -11.992 1 90.88 32 VAL B O 1
ATOM 1830 N N . GLU B 1 33 ? 3.814 2.186 -10.125 1 91.75 33 GLU B N 1
ATOM 1831 C CA . GLU B 1 33 ? 2.73 2.951 -9.516 1 91.75 33 GLU B CA 1
ATOM 1832 C C . GLU B 1 33 ? 3.082 3.361 -8.086 1 91.75 33 GLU B C 1
ATOM 1834 O O . GLU B 1 33 ? 3.389 2.512 -7.25 1 91.75 33 GLU B O 1
ATOM 1839 N N . ASN B 1 34 ? 3.084 4.648 -7.84 1 88.56 34 ASN B N 1
ATOM 1840 C CA . ASN B 1 34 ? 3.252 5.141 -6.477 1 88.56 34 ASN B CA 1
ATOM 1841 C C . ASN B 1 34 ? 1.955 5.031 -5.676 1 88.56 34 ASN B C 1
ATOM 1843 O O . ASN B 1 34 ? 0.975 5.711 -5.984 1 88.56 34 ASN B O 1
ATOM 1847 N N . LEU B 1 35 ? 1.967 4.203 -4.703 1 90 35 LEU B N 1
ATOM 1848 C CA . LEU B 1 35 ? 0.771 4.012 -3.891 1 90 35 LEU B CA 1
ATOM 1849 C C . LEU B 1 35 ? 0.698 5.055 -2.777 1 90 35 LEU B C 1
ATOM 1851 O O . LEU B 1 35 ? -0.375 5.301 -2.223 1 90 35 LEU B O 1
ATOM 1855 N N . GLY B 1 36 ? 1.872 5.613 -2.434 1 89.69 36 GLY B N 1
ATOM 1856 C CA . GLY B 1 36 ? 1.919 6.625 -1.391 1 89.69 36 GLY B CA 1
ATOM 1857 C C . GLY B 1 36 ? 2.066 6.043 0.002 1 89.69 36 GLY B C 1
ATOM 1858 O O . GLY B 1 36 ? 2.463 4.883 0.156 1 89.69 36 GLY B O 1
ATOM 1859 N N . ASP B 1 37 ? 1.938 6.969 0.976 1 92.19 37 ASP B N 1
ATOM 1860 C CA . ASP B 1 37 ? 1.978 6.605 2.389 1 92.19 37 ASP B CA 1
ATOM 1861 C C . ASP B 1 37 ? 0.626 6.066 2.854 1 92.19 37 ASP B C 1
ATOM 1863 O O . ASP B 1 37 ? -0.329 6.828 3.014 1 92.19 37 ASP B O 1
ATOM 1867 N N . LEU B 1 38 ? 0.628 4.691 3.143 1 93.81 38 LEU B N 1
ATOM 1868 C CA . LEU B 1 38 ? -0.664 4.043 3.338 1 93.81 38 LEU B CA 1
ATOM 1869 C C . LEU B 1 38 ? -0.769 3.453 4.742 1 93.81 38 LEU B C 1
ATOM 1871 O O . LEU B 1 38 ? 0.219 2.953 5.285 1 93.81 38 LEU B O 1
ATOM 1875 N N . THR B 1 39 ? -1.937 3.559 5.281 1 93.06 39 THR B N 1
ATOM 1876 C CA . THR B 1 39 ? -2.352 2.826 6.473 1 93.06 39 THR B CA 1
ATOM 1877 C C . THR B 1 39 ? -3.52 1.896 6.156 1 93.06 39 THR B C 1
ATOM 1879 O O . THR B 1 39 ? -4.477 2.299 5.488 1 93.06 39 THR B O 1
ATOM 1882 N N . LYS B 1 40 ? -3.383 0.686 6.523 1 94.56 40 LYS B N 1
ATOM 1883 C CA . LYS B 1 40 ? -4.484 -0.268 6.41 1 94.56 40 LYS B CA 1
ATOM 1884 C C . LYS B 1 40 ? -5.262 -0.363 7.719 1 94.56 40 LYS B C 1
ATOM 1886 O O . LYS B 1 40 ? -4.695 -0.681 8.766 1 94.56 40 LYS B O 1
ATOM 1891 N N . VAL B 1 41 ? -6.516 -0.119 7.672 1 93.69 41 VAL B N 1
ATOM 1892 C CA . VAL B 1 41 ? -7.41 -0.28 8.812 1 93.69 41 VAL B CA 1
ATOM 1893 C C . VAL B 1 41 ? -8.383 -1.423 8.547 1 93.69 41 VAL B C 1
ATOM 1895 O O . VAL B 1 41 ? -9.289 -1.294 7.723 1 93.69 41 VAL B O 1
ATOM 1898 N N . THR B 1 42 ? -8.227 -2.48 9.227 1 96.25 42 THR B N 1
ATOM 1899 C CA . THR B 1 42 ? -9.156 -3.604 9.109 1 96.25 42 THR B CA 1
ATOM 1900 C C . THR B 1 42 ? -10.25 -3.512 10.164 1 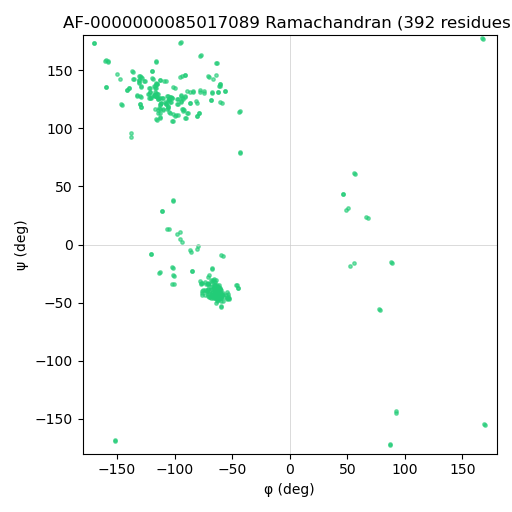96.25 42 THR B C 1
ATOM 1902 O O . THR B 1 42 ? -9.977 -3.6 11.359 1 96.25 42 THR B O 1
ATOM 1905 N N . ILE B 1 43 ? -11.438 -3.373 9.703 1 95 43 ILE B N 1
ATOM 1906 C CA . ILE B 1 43 ? -12.586 -3.285 10.594 1 95 43 ILE B CA 1
ATOM 1907 C C . ILE B 1 43 ? -13.211 -4.668 10.773 1 95 43 ILE B C 1
ATOM 1909 O O . ILE B 1 43 ? -13.5 -5.359 9.797 1 95 43 ILE B O 1
ATOM 1913 N N . ASP B 1 44 ? -13.391 -5.047 11.969 1 95.88 44 ASP B N 1
ATOM 1914 C CA . ASP B 1 44 ? -14.055 -6.301 12.305 1 95.88 44 ASP B CA 1
ATOM 1915 C C . ASP B 1 44 ? -15.531 -6.078 12.625 1 95.88 44 ASP B C 1
ATOM 1917 O O . ASP B 1 44 ? -15.859 -5.367 13.578 1 95.88 44 ASP B O 1
ATOM 1921 N N . ILE B 1 45 ? -16.328 -6.742 11.852 1 95.38 45 ILE B N 1
ATOM 1922 C CA . ILE B 1 45 ? -17.781 -6.594 12.023 1 95.38 45 ILE B CA 1
ATOM 1923 C C . ILE B 1 45 ? -18.406 -7.961 12.305 1 95.38 45 ILE B C 1
ATOM 1925 O O . ILE B 1 45 ? -18.047 -8.953 11.664 1 95.38 45 ILE B O 1
ATOM 1929 N N . TYR B 1 46 ? -19.25 -7.98 13.25 1 95.44 46 TYR B N 1
ATOM 1930 C CA . TYR B 1 46 ? -20.062 -9.156 13.57 1 95.44 46 TYR B CA 1
ATOM 1931 C C . TYR B 1 46 ? -21.484 -9 13.055 1 95.44 46 TYR B C 1
ATOM 1933 O O . TYR B 1 46 ? -22.125 -7.984 13.305 1 95.44 46 TYR B O 1
ATOM 1941 N N . VAL B 1 47 ? -21.922 -9.992 12.281 1 95.06 47 VAL B N 1
ATOM 1942 C CA . VAL B 1 47 ? -23.266 -9.961 11.727 1 95.06 47 VAL B CA 1
ATOM 1943 C C . VAL B 1 47 ? -24.047 -11.195 12.172 1 95.06 47 VAL B C 1
ATOM 1945 O O . VAL B 1 47 ? -23.594 -12.328 11.969 1 95.06 47 VAL B O 1
ATOM 1948 N N . ASN B 1 48 ? -25.172 -10.992 12.742 1 96.12 48 ASN B N 1
ATOM 1949 C CA . ASN B 1 48 ? -26.094 -12.086 13.055 1 96.12 48 ASN B CA 1
ATOM 1950 C C . ASN B 1 48 ? -27.281 -12.102 12.109 1 96.12 48 ASN B C 1
ATOM 1952 O O . ASN B 1 48 ? -28.062 -11.141 12.062 1 96.12 48 ASN B O 1
ATOM 1956 N N . ASN B 1 49 ? -27.375 -13.117 11.406 1 94.69 49 ASN B N 1
ATOM 1957 C CA . ASN B 1 49 ? -28.5 -13.32 10.5 1 94.69 49 ASN B CA 1
ATOM 1958 C C . ASN B 1 49 ? -29.484 -14.352 11.062 1 94.69 49 ASN B C 1
ATOM 1960 O O . ASN B 1 49 ? -29.188 -15.547 11.086 1 94.69 49 ASN B O 1
ATOM 1964 N N . PRO B 1 50 ? -30.641 -13.922 11.383 1 93.19 50 PRO B N 1
ATOM 1965 C CA . PRO B 1 50 ? -31.609 -14.836 12 1 93.19 50 PRO B CA 1
ATOM 1966 C C . PRO B 1 50 ? -32.406 -15.625 10.969 1 93.19 50 PRO B C 1
ATOM 1968 O O . PRO B 1 50 ? -33.219 -16.5 11.336 1 93.19 50 PRO B O 1
ATOM 1971 N N . ASN B 1 51 ? -32.219 -15.297 9.719 1 91.31 51 ASN B N 1
ATOM 1972 C CA . ASN B 1 51 ? -33 -15.938 8.664 1 91.31 51 ASN B CA 1
ATOM 1973 C C . ASN B 1 51 ? -32.281 -17.141 8.078 1 91.31 51 ASN B C 1
ATOM 1975 O O . ASN B 1 51 ? -31.047 -17.141 7.945 1 91.31 51 ASN B O 1
ATOM 1979 N N . PRO B 1 52 ? -33 -18.141 7.707 1 89.31 52 PRO B N 1
ATOM 1980 C CA . PRO B 1 52 ? -32.375 -19.344 7.148 1 89.31 52 PRO B CA 1
ATOM 1981 C C . PRO B 1 52 ? -31.734 -19.094 5.785 1 89.31 52 PRO B C 1
ATOM 1983 O O . PRO B 1 52 ? -30.859 -19.844 5.375 1 89.31 52 PRO B O 1
ATOM 1986 N N . LEU B 1 53 ? -32.188 -18.062 5.188 1 88.38 53 LEU B N 1
ATOM 1987 C CA . LEU B 1 53 ? -31.594 -17.719 3.902 1 88.38 53 LEU B CA 1
ATOM 1988 C C . LEU B 1 53 ? -30.359 -16.844 4.094 1 88.38 53 LEU B C 1
ATOM 1990 O O . LEU B 1 53 ? -30.438 -15.781 4.727 1 88.38 53 LEU B O 1
ATOM 1994 N N . GLY B 1 54 ? -29.234 -17.281 3.609 1 90.44 54 GLY B N 1
ATOM 1995 C CA . GLY B 1 54 ? -28.016 -16.484 3.664 1 90.44 54 GLY B CA 1
ATOM 1996 C C . GLY B 1 54 ? -27.984 -15.391 2.609 1 90.44 54 GLY B C 1
ATOM 1997 O O . GLY B 1 54 ? -28.812 -15.367 1.699 1 90.44 54 GLY B O 1
ATOM 1998 N N . VAL B 1 55 ? -27.141 -14.492 2.855 1 90.88 55 VAL B N 1
ATOM 1999 C CA . VAL B 1 55 ? -26.922 -13.406 1.903 1 90.88 55 VAL B CA 1
ATOM 2000 C C . VAL B 1 55 ? -25.5 -13.469 1.366 1 90.88 55 VAL B C 1
ATOM 2002 O O . VAL B 1 55 ? -24.547 -13.641 2.133 1 90.88 55 VAL B O 1
ATOM 2005 N N . LYS B 1 56 ? -25.406 -13.406 0.091 1 94.69 56 LYS B N 1
ATOM 2006 C CA . LYS B 1 56 ? -24.094 -13.336 -0.55 1 94.69 56 LYS B CA 1
ATOM 2007 C C . LYS B 1 56 ? -23.859 -11.961 -1.162 1 94.69 56 LYS B C 1
ATOM 2009 O O . LYS B 1 56 ? -24.719 -11.438 -1.876 1 94.69 56 LYS B O 1
ATOM 2014 N N . ILE B 1 57 ? -22.797 -11.383 -0.801 1 94.81 57 ILE B N 1
ATOM 2015 C CA . ILE B 1 57 ? -22.359 -10.109 -1.377 1 94.81 57 ILE B CA 1
ATOM 2016 C C . ILE B 1 57 ? -21.188 -10.344 -2.33 1 94.81 57 ILE B C 1
ATOM 2018 O O . ILE B 1 57 ? -20.109 -10.766 -1.907 1 94.81 57 ILE B O 1
ATOM 2022 N N . ASP B 1 58 ? -21.422 -10 -3.529 1 95.06 58 ASP B N 1
ATOM 2023 C CA . ASP B 1 58 ? -20.391 -10.234 -4.531 1 95.06 58 ASP B CA 1
ATOM 2024 C C . ASP B 1 58 ? -19.219 -9.281 -4.352 1 95.06 58 ASP B C 1
ATOM 2026 O O . ASP B 1 58 ? -18.062 -9.672 -4.492 1 95.06 58 ASP B O 1
ATOM 2030 N N . GLU B 1 59 ? -19.672 -8.07 -4.031 1 95.94 59 GLU B N 1
ATOM 2031 C CA . GLU B 1 59 ? -18.609 -7.062 -3.969 1 95.94 59 GLU B CA 1
ATOM 2032 C C . GLU B 1 59 ? -19.062 -5.859 -3.143 1 95.94 59 GLU B C 1
ATOM 2034 O O . GLU B 1 59 ? -20.203 -5.41 -3.248 1 95.94 59 GLU B O 1
ATOM 2039 N N . LEU B 1 60 ? -18.156 -5.43 -2.295 1 97.12 60 LEU B N 1
ATOM 2040 C CA . LEU B 1 60 ? -18.281 -4.164 -1.58 1 97.12 60 LEU B CA 1
ATOM 2041 C C . LEU B 1 60 ? -17.188 -3.191 -2.02 1 97.12 60 LEU B C 1
ATOM 2043 O O . LEU B 1 60 ? -16 -3.533 -2.012 1 97.12 60 LEU B O 1
ATOM 2047 N N . THR B 1 61 ? -17.547 -2.008 -2.455 1 97.88 61 THR B N 1
ATOM 2048 C CA . THR B 1 61 ? -16.609 -0.953 -2.826 1 97.88 61 THR B CA 1
ATOM 2049 C C . THR B 1 61 ? -16.969 0.357 -2.131 1 97.88 61 THR B C 1
ATOM 2051 O O . THR B 1 61 ? -18.109 0.811 -2.201 1 97.88 61 THR B O 1
ATOM 2054 N N . LEU B 1 62 ? -16.031 0.905 -1.487 1 97.81 62 LEU B N 1
ATOM 2055 C CA . LEU B 1 62 ? -16.219 2.178 -0.798 1 97.81 62 LEU B CA 1
ATOM 2056 C C . LEU B 1 62 ? -15.094 3.15 -1.145 1 97.81 62 LEU B C 1
ATOM 2058 O O . LEU B 1 62 ? -13.93 2.754 -1.243 1 97.81 62 LEU B O 1
ATOM 2062 N N . ASP B 1 63 ? -15.414 4.359 -1.3 1 97.94 63 ASP B N 1
ATOM 2063 C CA . ASP B 1 63 ? -14.5 5.496 -1.349 1 97.94 63 ASP B CA 1
ATOM 2064 C C . ASP B 1 63 ? -14.734 6.441 -0.171 1 97.94 63 ASP B C 1
ATOM 2066 O O . ASP B 1 63 ? -15.883 6.703 0.203 1 97.94 63 ASP B O 1
ATOM 2070 N N . ILE B 1 64 ? -13.711 6.902 0.377 1 97.38 64 ILE B N 1
ATOM 2071 C CA . ILE B 1 64 ? -13.781 7.816 1.512 1 97.38 64 ILE B CA 1
ATOM 2072 C C . ILE B 1 64 ? -13.195 9.172 1.122 1 97.38 64 ILE B C 1
ATOM 2074 O O . ILE B 1 64 ? -12.047 9.25 0.67 1 97.38 64 ILE B O 1
ATOM 2078 N N . TYR B 1 65 ? -13.969 10.227 1.359 1 96.62 65 TYR B N 1
ATOM 2079 C CA . TYR B 1 65 ? -13.555 11.57 0.988 1 96.62 65 TYR B CA 1
ATOM 2080 C C . TYR B 1 65 ? -13.516 12.484 2.207 1 96.62 65 TYR B C 1
ATOM 2082 O O . TYR B 1 65 ? -14.43 12.469 3.035 1 96.62 65 TYR B O 1
ATOM 2090 N N . ALA B 1 66 ? -12.445 13.188 2.361 1 94.75 66 ALA B N 1
ATOM 2091 C CA . ALA B 1 66 ? -12.43 14.328 3.275 1 94.75 66 ALA B CA 1
ATOM 2092 C C . ALA B 1 66 ? -13.117 15.539 2.65 1 94.75 66 ALA B C 1
ATOM 2094 O O . ALA B 1 66 ? -12.898 15.852 1.477 1 94.75 66 ALA B O 1
ATOM 2095 N N . LEU B 1 67 ? -13.977 16.109 3.414 1 92 67 LEU B N 1
ATOM 2096 C CA . LEU B 1 67 ? -14.68 17.312 2.951 1 92 67 LEU B CA 1
ATOM 2097 C C . LEU B 1 67 ? -14.008 18.578 3.484 1 92 67 LEU B C 1
ATOM 2099 O O . LEU B 1 67 ? -13.898 18.766 4.699 1 92 67 LEU B O 1
ATOM 2103 N N . ALA B 1 68 ? -13.406 19.328 2.607 1 83.75 68 ALA B N 1
ATOM 2104 C CA . ALA B 1 68 ? -12.734 20.562 2.998 1 83.75 68 ALA B CA 1
ATOM 2105 C C . ALA B 1 68 ? -13.188 21.734 2.121 1 83.75 68 ALA B C 1
ATOM 2107 O O . ALA B 1 68 ? -12.914 21.75 0.92 1 83.75 68 ALA B O 1
ATOM 2108 N N . ASN B 1 69 ? -13.789 22.719 2.771 1 82.44 69 ASN B N 1
ATOM 2109 C CA . ASN B 1 69 ? -14.188 23.953 2.113 1 82.44 69 ASN B CA 1
ATOM 2110 C C . ASN B 1 69 ? -14.898 23.688 0.792 1 82.44 69 ASN B C 1
ATOM 2112 O O . ASN B 1 69 ? -14.555 24.281 -0.235 1 82.44 69 ASN B O 1
ATOM 2116 N N . GLY B 1 70 ? -15.773 22.75 0.743 1 80.69 70 GLY B N 1
ATOM 2117 C CA . GLY B 1 70 ? -16.547 22.469 -0.451 1 80.69 70 GLY B CA 1
ATOM 2118 C C . GLY B 1 70 ? -15.867 21.484 -1.383 1 80.69 70 GLY B C 1
ATOM 2119 O O . GLY B 1 70 ? -16.5 20.969 -2.314 1 80.69 70 GLY B O 1
ATOM 2120 N N . ASP B 1 71 ? -14.555 21.266 -1.172 1 86.06 71 ASP B N 1
ATOM 2121 C CA . ASP B 1 71 ? -13.812 20.312 -1.982 1 86.06 71 ASP B CA 1
ATOM 2122 C C . ASP B 1 71 ? -13.836 18.922 -1.348 1 86.06 71 ASP B C 1
ATOM 2124 O O . ASP B 1 71 ? -13.969 18.797 -0.129 1 86.06 71 ASP B O 1
ATOM 2128 N N . LYS B 1 72 ? -13.859 17.938 -2.283 1 90.75 72 LYS B N 1
ATOM 2129 C CA . LYS B 1 72 ? -13.742 16.562 -1.84 1 90.75 72 LYS B CA 1
ATOM 2130 C C . LYS B 1 72 ? -12.375 15.977 -2.203 1 90.75 72 LYS B C 1
ATOM 2132 O O . LYS B 1 72 ? -11.961 16.031 -3.363 1 90.75 72 LYS B O 1
ATOM 2137 N N . ILE B 1 73 ? -11.648 15.523 -1.244 1 91.38 73 ILE B N 1
ATOM 2138 C CA . ILE B 1 73 ? -10.352 14.875 -1.451 1 91.38 73 ILE B CA 1
ATOM 2139 C C . ILE B 1 73 ? -10.453 13.398 -1.075 1 91.38 73 ILE B C 1
ATOM 2141 O O . ILE B 1 73 ? -10.789 13.062 0.061 1 91.38 73 ILE B O 1
ATOM 2145 N N . LYS B 1 74 ? -10.188 12.523 -1.995 1 94.25 74 LYS B N 1
ATOM 2146 C CA . LYS B 1 74 ? -10.219 11.094 -1.685 1 94.25 74 LYS B CA 1
ATOM 2147 C C . LYS B 1 74 ? -9.07 10.711 -0.752 1 94.25 74 LYS B C 1
ATOM 2149 O O . LYS B 1 74 ? -7.898 10.891 -1.092 1 94.25 74 LYS B O 1
ATOM 2154 N N . ILE B 1 75 ? -9.352 10.117 0.386 1 95 75 ILE B N 1
ATOM 2155 C CA . ILE B 1 75 ? -8.312 9.836 1.374 1 95 75 ILE B CA 1
ATOM 2156 C C . ILE B 1 75 ? -8.242 8.328 1.634 1 95 75 ILE B C 1
ATOM 2158 O O . ILE B 1 75 ? -7.34 7.855 2.32 1 95 75 ILE B O 1
ATOM 2162 N N . GLY B 1 76 ? -9.195 7.602 1.081 1 96.31 76 GLY B N 1
ATOM 2163 C CA . GLY B 1 76 ? -9.18 6.172 1.342 1 96.31 76 GLY B CA 1
ATOM 2164 C C . GLY B 1 76 ? -10.156 5.398 0.473 1 96.31 76 GLY B C 1
ATOM 2165 O O . GLY B 1 76 ? -10.938 5.992 -0.275 1 96.31 76 GLY B O 1
ATOM 2166 N N . GLU B 1 77 ? -10.07 4.129 0.589 1 97 77 GLU B N 1
ATOM 2167 C CA . GLU B 1 77 ? -10.945 3.236 -0.159 1 97 77 GLU B CA 1
ATOM 2168 C C . GLU B 1 77 ? -11 1.853 0.482 1 97 77 GLU B C 1
ATOM 2170 O O . GLU B 1 77 ? -10.125 1.491 1.269 1 97 77 GLU B O 1
ATOM 2175 N N . ALA B 1 78 ? -12.039 1.132 0.188 1 97.25 78 ALA B N 1
ATOM 2176 C CA . ALA B 1 78 ? -12.211 -0.25 0.627 1 97.25 78 ALA B CA 1
ATOM 2177 C C . ALA B 1 78 ? -12.844 -1.101 -0.474 1 97.25 78 ALA B C 1
ATOM 2179 O O . ALA B 1 78 ? -13.742 -0.644 -1.183 1 97.25 78 ALA B O 1
ATOM 2180 N N . VAL B 1 79 ? -12.266 -2.223 -0.689 1 95.75 79 VAL B N 1
ATOM 2181 C CA . VAL B 1 79 ? -12.836 -3.215 -1.597 1 95.75 79 VAL B CA 1
ATOM 2182 C C . VAL B 1 79 ? -12.828 -4.59 -0.933 1 95.75 79 VAL B C 1
ATOM 2184 O O . VAL B 1 79 ? -11.805 -5.008 -0.376 1 95.75 79 VAL B O 1
ATOM 2187 N N . LYS B 1 80 ? -13.906 -5.246 -0.905 1 96.12 80 LYS B N 1
ATOM 2188 C CA . LYS B 1 80 ? -14.008 -6.625 -0.427 1 96.12 80 LYS B CA 1
ATOM 2189 C C . LYS B 1 80 ? -14.938 -7.445 -1.308 1 96.12 80 LYS B C 1
ATOM 2191 O O . LYS B 1 80 ? -16.016 -6.977 -1.693 1 96.12 80 LYS B O 1
ATOM 2196 N N . ARG B 1 81 ? -14.477 -8.609 -1.615 1 93.69 81 ARG B N 1
ATOM 2197 C CA . ARG B 1 81 ? -15.273 -9.461 -2.496 1 93.69 81 ARG B CA 1
ATOM 2198 C C . ARG B 1 81 ? -15.719 -10.727 -1.776 1 93.69 81 ARG B C 1
ATOM 2200 O O . ARG B 1 81 ? -15.148 -11.094 -0.743 1 93.69 81 ARG B O 1
ATOM 2207 N N . ASP B 1 82 ? -16.734 -11.289 -2.283 1 92.88 82 ASP B N 1
ATOM 2208 C CA . ASP B 1 82 ? -17.203 -12.609 -1.891 1 92.88 82 ASP B CA 1
ATOM 2209 C C . ASP B 1 82 ? -17.469 -12.672 -0.39 1 92.88 82 ASP B C 1
ATOM 2211 O O . ASP B 1 82 ? -16.938 -13.547 0.308 1 92.88 82 ASP B O 1
ATOM 2215 N N . ILE B 1 83 ? -18.359 -11.906 0.083 1 95.12 83 ILE B N 1
ATOM 2216 C CA . ILE B 1 83 ? -18.797 -11.906 1.473 1 95.12 83 ILE B CA 1
ATOM 2217 C C . ILE B 1 83 ? -20.016 -12.805 1.624 1 95.12 83 ILE B C 1
ATOM 2219 O O . ILE B 1 83 ? -21 -12.648 0.894 1 95.12 83 ILE B O 1
ATOM 2223 N N . SER B 1 84 ? -19.906 -13.672 2.492 1 94.94 84 SER B N 1
ATOM 2224 C CA . SER B 1 84 ? -21.047 -14.562 2.768 1 94.94 84 SER B CA 1
ATOM 2225 C C . SER B 1 84 ? -21.578 -14.352 4.184 1 94.94 84 SER B C 1
ATOM 2227 O O . SER B 1 84 ? -20.812 -14.398 5.148 1 94.94 84 SER B O 1
ATOM 2229 N N . ILE B 1 85 ? -22.844 -14.164 4.223 1 94.75 85 ILE B N 1
ATOM 2230 C CA . ILE B 1 85 ? -23.547 -14.078 5.5 1 94.75 85 ILE B CA 1
ATOM 2231 C C . ILE B 1 85 ? -24.516 -15.258 5.637 1 94.75 85 ILE B C 1
ATOM 2233 O O . ILE B 1 85 ? -25.547 -15.297 4.961 1 94.75 85 ILE B O 1
ATOM 2237 N N . ASN B 1 86 ? -24.141 -16.141 6.473 1 95.5 86 ASN B N 1
ATOM 2238 C CA . ASN B 1 86 ? -24.938 -17.344 6.688 1 95.5 86 ASN B CA 1
ATOM 2239 C C . ASN B 1 86 ? -25.891 -17.172 7.871 1 95.5 86 ASN B C 1
ATOM 2241 O O . ASN B 1 86 ? -25.922 -16.125 8.516 1 95.5 86 ASN B O 1
ATOM 2245 N N . LEU B 1 87 ? -26.719 -18.203 8.023 1 95.19 87 LEU B N 1
ATOM 2246 C CA . LEU B 1 87 ? -27.547 -18.25 9.219 1 95.19 87 LEU B CA 1
ATOM 2247 C C . LEU B 1 87 ? -26.688 -18.188 10.484 1 95.19 87 LEU B C 1
ATOM 2249 O O . LEU B 1 87 ? -25.656 -18.859 10.57 1 95.19 87 LEU B O 1
ATOM 2253 N N . GLY B 1 88 ? -27.078 -17.359 11.359 1 95.75 88 GLY B N 1
ATOM 2254 C CA . GLY B 1 88 ? -26.359 -17.25 12.617 1 95.75 88 GLY B CA 1
ATOM 2255 C C . GLY B 1 88 ? -25.266 -16.188 12.586 1 95.75 88 GLY B C 1
ATOM 2256 O O . GLY B 1 88 ? -25.453 -15.117 12.008 1 95.75 88 GLY B O 1
ATOM 2257 N N . ASP B 1 89 ? -24.203 -16.547 13.305 1 96.12 89 ASP B N 1
ATOM 2258 C CA . ASP B 1 89 ? -23.141 -15.586 13.539 1 96.12 89 ASP B CA 1
ATOM 2259 C C . ASP B 1 89 ? -22.125 -15.609 12.406 1 96.12 89 ASP B C 1
ATOM 2261 O O . ASP B 1 89 ? -21.734 -16.672 11.938 1 96.12 89 ASP B O 1
ATOM 2265 N N . ASN B 1 90 ? -21.812 -14.453 11.922 1 97.12 90 ASN B N 1
ATOM 2266 C CA . ASN B 1 90 ? -20.797 -14.266 10.891 1 97.12 90 ASN B CA 1
ATOM 2267 C C . ASN B 1 90 ? -19.781 -13.195 11.297 1 97.12 90 ASN B C 1
ATOM 2269 O O . ASN B 1 90 ? -20.141 -12.172 11.875 1 97.12 90 ASN B O 1
ATOM 2273 N N . ASN B 1 91 ? -18.516 -13.453 11.078 1 96.5 91 ASN B N 1
ATOM 2274 C CA . ASN B 1 91 ? -17.469 -12.453 11.242 1 96.5 91 ASN B CA 1
ATOM 2275 C C . ASN B 1 91 ? -16.953 -11.969 9.898 1 96.5 91 ASN B C 1
ATOM 2277 O O . ASN B 1 91 ? -16.547 -12.773 9.055 1 96.5 91 ASN B O 1
ATOM 2281 N N . ILE B 1 92 ? -17 -10.711 9.711 1 96.25 92 ILE B N 1
ATOM 2282 C CA . ILE B 1 92 ? -16.562 -10.117 8.453 1 96.25 92 ILE B CA 1
ATOM 2283 C C . ILE B 1 92 ? -15.445 -9.102 8.719 1 96.25 92 ILE B C 1
ATOM 2285 O O . ILE B 1 92 ? -15.594 -8.234 9.578 1 96.25 92 ILE B O 1
ATOM 2289 N N . GLU B 1 93 ? -14.336 -9.18 8.031 1 97.25 93 GLU B N 1
ATOM 2290 C CA . GLU B 1 93 ? -13.258 -8.203 8.078 1 97.25 93 GLU B CA 1
ATOM 2291 C C . GLU B 1 93 ? -13.25 -7.332 6.828 1 97.25 93 GLU B C 1
ATOM 2293 O O . GLU B 1 93 ? -13.195 -7.844 5.711 1 97.25 93 GLU B O 1
ATOM 2298 N N . ILE B 1 94 ? -13.297 -6.09 7.047 1 96.44 94 ILE B N 1
ATOM 2299 C CA . ILE B 1 94 ? -13.273 -5.145 5.934 1 96.44 94 ILE B CA 1
ATOM 2300 C C . ILE B 1 94 ? -11.984 -4.324 5.988 1 96.44 94 ILE B C 1
ATOM 2302 O O . ILE B 1 94 ? -11.812 -3.484 6.875 1 96.44 94 ILE B O 1
ATOM 2306 N N . PRO B 1 95 ? -11.109 -4.434 5.105 1 97 95 PRO B N 1
ATOM 2307 C CA . PRO B 1 95 ? -9.891 -3.621 5.059 1 97 95 PRO B CA 1
ATOM 2308 C C . PRO B 1 95 ? -10.109 -2.268 4.387 1 97 95 PRO B C 1
ATOM 2310 O O . PRO B 1 95 ? -10.703 -2.199 3.305 1 97 95 PRO B O 1
ATOM 2313 N N . ILE B 1 96 ? -9.664 -1.27 4.977 1 96.12 96 ILE B N 1
ATOM 2314 C CA . ILE B 1 96 ? -9.703 0.086 4.441 1 96.12 96 ILE B CA 1
ATOM 2315 C C . ILE B 1 96 ? -8.281 0.606 4.246 1 96.12 96 ILE B C 1
ATOM 2317 O O . ILE B 1 96 ? -7.457 0.53 5.16 1 96.12 96 ILE B O 1
ATOM 2321 N N . LEU B 1 97 ? -7.973 1.072 3.105 1 96.25 97 LEU B N 1
ATOM 2322 C CA . LEU B 1 97 ? -6.691 1.711 2.828 1 96.25 97 LEU B CA 1
ATOM 2323 C C . LEU B 1 97 ? -6.812 3.229 2.914 1 96.25 97 LEU B C 1
ATOM 2325 O O . LEU B 1 97 ? -7.672 3.824 2.262 1 96.25 97 LEU B O 1
ATOM 2329 N N . ILE B 1 98 ? -6.004 3.736 3.689 1 95.56 98 ILE B N 1
ATOM 2330 C CA . ILE B 1 98 ? -6.02 5.172 3.938 1 95.56 98 ILE B CA 1
ATOM 2331 C C . ILE B 1 98 ? -4.711 5.797 3.465 1 95.56 98 ILE B C 1
ATOM 2333 O O . ILE B 1 98 ? -3.631 5.258 3.727 1 95.56 98 ILE B O 1
ATOM 2337 N N . ASN B 1 99 ? -4.828 6.871 2.803 1 94.69 99 ASN B N 1
ATOM 2338 C CA . ASN B 1 99 ? -3.67 7.633 2.348 1 94.69 99 ASN B CA 1
ATOM 2339 C C . ASN B 1 99 ? -3.254 8.688 3.367 1 94.69 99 ASN B C 1
ATOM 2341 O O . ASN B 1 99 ? -3.867 9.75 3.449 1 94.69 99 ASN B O 1
ATOM 2345 N N . ASN B 1 100 ? -2.137 8.469 4.012 1 93.12 100 ASN B N 1
ATOM 2346 C CA . ASN B 1 100 ? -1.71 9.344 5.098 1 93.12 100 ASN B CA 1
ATOM 2347 C C . ASN B 1 100 ? -1.257 10.703 4.578 1 93.12 100 ASN B C 1
ATOM 2349 O O . ASN B 1 100 ? -1.442 11.727 5.25 1 93.12 100 ASN B O 1
ATOM 2353 N N . SER B 1 101 ? -0.673 10.734 3.42 1 89.38 101 SER B N 1
ATOM 2354 C CA . SER B 1 101 ? -0.186 11.992 2.857 1 89.38 101 SER B CA 1
ATOM 2355 C C . SER B 1 101 ? -1.333 12.969 2.605 1 89.38 101 SER B C 1
ATOM 2357 O O . SER B 1 101 ? -1.194 14.172 2.834 1 89.38 101 SER B O 1
ATOM 2359 N N . ARG B 1 102 ? -2.416 12.367 2.191 1 89.94 102 ARG B N 1
ATOM 2360 C CA . ARG B 1 102 ? -3.586 13.203 1.929 1 89.94 102 ARG B CA 1
ATOM 2361 C C . ARG B 1 102 ? -4.18 13.734 3.229 1 89.94 102 ARG B C 1
ATOM 2363 O O . ARG B 1 102 ? -4.66 14.867 3.277 1 89.94 102 ARG B O 1
ATOM 2370 N N . LEU B 1 103 ? -4.176 12.93 4.223 1 92.62 103 LEU B N 1
ATOM 2371 C CA . LEU B 1 103 ? -4.66 13.367 5.527 1 92.62 103 LEU B CA 1
ATOM 2372 C C . LEU B 1 103 ? -3.791 14.492 6.082 1 92.62 103 LEU B C 1
ATOM 2374 O O . LEU B 1 103 ? -4.309 15.469 6.637 1 92.62 103 LEU B O 1
ATOM 2378 N N . ILE B 1 104 ? -2.545 14.344 5.941 1 88.12 104 ILE B N 1
ATOM 2379 C CA . ILE B 1 104 ? -1.61 15.352 6.422 1 88.12 104 ILE B CA 1
ATOM 2380 C C . ILE B 1 104 ? -1.802 16.656 5.641 1 88.12 104 ILE B C 1
ATOM 2382 O O . ILE B 1 104 ? -1.777 17.734 6.215 1 88.12 104 ILE B O 1
ATOM 2386 N N . GLU B 1 105 ? -1.903 16.516 4.312 1 84.19 105 GLU B N 1
ATOM 2387 C CA . GLU B 1 105 ? -2.176 17.688 3.49 1 84.19 105 GLU B CA 1
ATOM 2388 C C . GLU B 1 105 ? -3.416 18.438 3.982 1 84.19 105 GLU B C 1
ATOM 2390 O O . GLU B 1 105 ? -3.416 19.656 4.07 1 84.19 105 GLU B O 1
ATOM 2395 N N . TYR B 1 106 ? -4.484 17.719 4.262 1 85.75 106 TYR B N 1
ATOM 2396 C CA . TYR B 1 106 ? -5.695 18.281 4.828 1 85.75 106 TYR B CA 1
ATOM 2397 C C . TYR B 1 106 ? -5.391 19.047 6.117 1 85.75 106 TYR B C 1
ATOM 2399 O O . TYR B 1 106 ? -5.84 20.172 6.305 1 85.75 106 TYR B O 1
ATOM 2407 N N . PHE B 1 107 ? -4.648 18.469 6.969 1 88.12 107 PHE B N 1
ATOM 2408 C CA . PHE B 1 107 ? -4.289 19.047 8.258 1 88.12 107 PHE B CA 1
ATOM 2409 C C . PHE B 1 107 ? -3.5 20.344 8.062 1 88.12 107 PHE B C 1
ATOM 2411 O O . PHE B 1 107 ? -3.762 21.344 8.734 1 88.12 107 PHE B O 1
ATOM 2418 N N . ILE B 1 108 ? -2.57 20.188 7.199 1 80.12 108 ILE B N 1
ATOM 2419 C CA . ILE B 1 108 ? -1.723 21.344 6.957 1 80.12 108 ILE B CA 1
ATOM 2420 C C . ILE B 1 108 ? -2.574 22.516 6.449 1 80.12 108 ILE B C 1
ATOM 2422 O O . ILE B 1 108 ? -2.395 23.656 6.875 1 80.12 108 ILE B O 1
ATOM 2426 N N . LYS B 1 109 ? -3.518 22.219 5.625 1 80.56 109 LYS B N 1
ATOM 2427 C CA . LYS B 1 109 ? -4.34 23.25 4.992 1 80.56 109 LYS B CA 1
ATOM 2428 C C . LYS B 1 109 ? -5.383 23.797 5.969 1 80.56 109 LYS B C 1
ATOM 2430 O O . LYS B 1 109 ? -5.691 24.984 5.953 1 80.56 109 LYS B O 1
ATOM 2435 N N . THR B 1 110 ? -5.867 22.969 6.828 1 84.12 110 THR B N 1
ATOM 2436 C CA . THR B 1 110 ? -7.035 23.375 7.602 1 84.12 110 THR B CA 1
ATOM 2437 C C . THR B 1 110 ? -6.676 23.547 9.078 1 84.12 110 THR B C 1
ATOM 2439 O O . THR B 1 110 ? -7.422 24.172 9.836 1 84.12 110 THR B O 1
ATOM 2442 N N . LYS B 1 111 ? -5.582 22.844 9.461 1 82.94 111 LYS B N 1
ATOM 2443 C CA . LYS B 1 111 ? -5.121 22.828 10.852 1 82.94 111 LYS B CA 1
ATOM 2444 C C . LYS B 1 111 ? -6.133 22.141 11.758 1 82.94 111 LYS B C 1
ATOM 2446 O O . LYS B 1 111 ? -6.18 22.391 12.961 1 82.94 111 LYS B O 1
ATOM 2451 N N . ARG B 1 112 ? -6.965 21.266 11.195 1 86.81 112 ARG B N 1
ATOM 2452 C CA . ARG B 1 112 ? -7.977 20.531 11.953 1 86.81 112 ARG B CA 1
ATOM 2453 C C . ARG B 1 112 ? -7.656 19.047 11.984 1 86.81 112 ARG B C 1
ATOM 2455 O O . ARG B 1 112 ? -7.211 18.469 10.984 1 86.81 112 ARG B O 1
ATOM 2462 N N . THR B 1 113 ? -7.902 18.406 13.141 1 90.44 113 THR B N 1
ATOM 2463 C CA . THR B 1 113 ? -7.637 16.969 13.273 1 90.44 113 THR B CA 1
ATOM 2464 C C . THR B 1 113 ? -8.922 16.172 13.156 1 90.44 113 THR B C 1
ATOM 2466 O O . THR B 1 113 ? -8.891 14.953 12.93 1 90.44 113 THR B O 1
ATOM 2469 N N . LYS B 1 114 ? -10.047 16.828 13.367 1 93.56 114 LYS B N 1
ATOM 2470 C CA . LYS B 1 114 ? -11.344 16.203 13.117 1 93.56 114 LYS B CA 1
ATOM 2471 C C . LYS B 1 114 ? -11.82 16.484 11.695 1 93.56 114 LYS B C 1
ATOM 2473 O O . LYS B 1 114 ? -12.109 17.625 11.344 1 93.56 114 LYS B O 1
ATOM 2478 N N . ILE B 1 115 ? -11.922 15.477 10.953 1 93.69 115 ILE B N 1
ATOM 2479 C CA . ILE B 1 115 ? -12.164 15.617 9.523 1 93.69 115 ILE B CA 1
ATOM 2480 C C . ILE B 1 115 ? -13.578 15.141 9.188 1 93.69 115 ILE B C 1
ATOM 2482 O O . ILE B 1 115 ? -13.906 13.969 9.406 1 93.69 115 ILE B O 1
ATOM 2486 N N . PRO B 1 116 ? -14.414 16.031 8.727 1 95.31 116 PRO B N 1
ATOM 2487 C CA . PRO B 1 116 ? -15.664 15.523 8.133 1 95.31 116 PRO B CA 1
ATOM 2488 C C . PRO B 1 116 ? -15.422 14.656 6.906 1 95.31 116 PRO B C 1
ATOM 2490 O O . PRO B 1 116 ? -14.664 15.039 6.008 1 95.31 116 PRO B O 1
ATOM 2493 N N . VAL B 1 117 ? -16.031 13.516 6.848 1 96 117 VAL B N 1
ATOM 2494 C CA . VAL B 1 117 ? -15.758 12.578 5.762 1 96 117 VAL B CA 1
ATOM 2495 C C . VAL B 1 117 ? -17.078 12.109 5.152 1 96 117 VAL B C 1
ATOM 2497 O O . VAL B 1 117 ? -18.094 12.008 5.852 1 96 117 VAL B O 1
ATOM 2500 N N . LYS B 1 118 ? -17.031 11.906 3.916 1 97 118 LYS B N 1
ATOM 2501 C CA . LYS B 1 118 ? -18.125 11.273 3.174 1 97 118 LYS B CA 1
ATOM 2502 C C . LYS B 1 118 ? -17.688 9.906 2.635 1 97 118 LYS B C 1
ATOM 2504 O O . LYS B 1 118 ? -16.641 9.781 2.004 1 97 118 LYS B O 1
ATOM 2509 N N . VAL B 1 119 ? -18.422 8.914 2.939 1 96.75 119 VAL B N 1
ATOM 2510 C CA . VAL B 1 119 ? -18.203 7.57 2.428 1 96.75 119 VAL B CA 1
ATOM 2511 C C . VAL B 1 119 ? -19.203 7.262 1.323 1 96.75 119 VAL B C 1
ATOM 2513 O O . VAL B 1 119 ? -20.422 7.395 1.524 1 96.75 119 VAL B O 1
ATOM 2516 N N . GLU B 1 120 ? -18.656 6.934 0.162 1 97.62 120 GLU B N 1
ATOM 2517 C CA . GLU B 1 120 ? -19.5 6.602 -0.981 1 97.62 120 GLU B CA 1
ATOM 2518 C C . GLU B 1 120 ? -19.094 5.27 -1.605 1 97.62 120 GLU B C 1
ATOM 2520 O O . GLU B 1 120 ? -17.891 4.965 -1.687 1 97.62 120 GLU B O 1
ATOM 2525 N N . GLY B 1 121 ? -20.125 4.547 -2.049 1 97.81 121 GLY B N 1
ATOM 2526 C CA . GLY B 1 121 ? -19.828 3.281 -2.699 1 97.81 121 GLY B CA 1
ATOM 2527 C C . GLY B 1 121 ? -21.062 2.43 -2.93 1 97.81 121 GLY B C 1
ATOM 2528 O O . GLY B 1 121 ? -22.156 2.957 -3.117 1 97.81 121 GLY B O 1
ATOM 2529 N N . GLU B 1 122 ? -20.812 1.122 -3.016 1 97.31 122 GLU B N 1
ATOM 2530 C CA . GLU B 1 122 ? -21.938 0.222 -3.246 1 97.31 122 GLU B CA 1
ATOM 2531 C C . GLU B 1 122 ? -21.609 -1.197 -2.789 1 97.31 122 GLU B C 1
ATOM 2533 O O . GLU B 1 122 ? -20.438 -1.549 -2.625 1 97.31 122 GLU B O 1
ATOM 2538 N N . ILE B 1 123 ? -22.672 -1.907 -2.525 1 95.88 123 ILE B N 1
ATOM 2539 C CA . ILE B 1 123 ? -22.594 -3.352 -2.336 1 95.88 123 ILE B CA 1
ATOM 2540 C C . ILE B 1 123 ? -23.406 -4.059 -3.42 1 95.88 123 ILE B C 1
ATOM 2542 O O . ILE B 1 123 ? -24.5 -3.613 -3.773 1 95.88 123 ILE B O 1
ATOM 2546 N N . LYS B 1 124 ? -22.906 -5.047 -3.967 1 96.56 124 LYS B N 1
ATOM 2547 C CA . LYS B 1 124 ? -23.609 -5.879 -4.934 1 96.56 124 LYS B CA 1
ATOM 2548 C C . LYS B 1 124 ? -24.109 -7.168 -4.289 1 96.56 124 LYS B C 1
ATOM 2550 O O . LYS B 1 124 ? -23.344 -8.102 -4.074 1 96.56 124 LYS B O 1
ATOM 2555 N N . VAL B 1 125 ? -25.391 -7.242 -4.062 1 93.81 125 VAL B N 1
ATOM 2556 C CA . VAL B 1 125 ? -26.016 -8.383 -3.391 1 93.81 125 VAL B CA 1
ATOM 2557 C C . VAL B 1 125 ? -26.438 -9.422 -4.422 1 93.81 125 VAL B C 1
ATOM 2559 O O . VAL B 1 125 ? -27.125 -9.102 -5.395 1 93.81 125 VAL B O 1
ATOM 2562 N N . ASN B 1 126 ? -25.953 -10.617 -4.117 1 92.75 126 ASN B N 1
ATOM 2563 C CA . ASN B 1 126 ? -26.281 -11.727 -5.008 1 92.75 126 ASN B CA 1
ATOM 2564 C C . ASN B 1 126 ? -27.578 -12.414 -4.594 1 92.75 126 ASN B C 1
ATOM 2566 O O . ASN B 1 126 ? -27.656 -13.031 -3.529 1 92.75 126 ASN B O 1
ATOM 2570 N N . LEU B 1 127 ? -28.688 -12.359 -5.375 1 86.31 127 LEU B N 1
ATOM 2571 C CA . LEU B 1 127 ? -29.984 -12.984 -5.109 1 86.31 127 LEU B CA 1
ATOM 2572 C C . LEU B 1 127 ? -30.156 -14.258 -5.926 1 86.31 127 LEU B C 1
ATOM 2574 O O . LEU B 1 127 ? -31.234 -14.523 -6.445 1 86.31 127 LEU B O 1
ATOM 2578 N N . MET B 1 128 ? -29.062 -15.008 -6.062 1 84.12 128 MET B N 1
ATOM 2579 C CA . MET B 1 128 ? -29.047 -16.312 -6.73 1 84.12 128 MET B CA 1
ATOM 2580 C C . MET B 1 128 ? -29.062 -16.141 -8.242 1 84.12 128 MET B C 1
ATOM 2582 O O . MET B 1 128 ? -28.156 -16.609 -8.938 1 84.12 128 MET B O 1
ATOM 2586 N N . LEU B 1 129 ? -30.125 -15.367 -8.82 1 88.31 129 LEU B N 1
ATOM 2587 C CA . LEU B 1 129 ? -30.234 -15.227 -10.273 1 88.31 129 LEU B CA 1
ATOM 2588 C C . LEU B 1 129 ? -29.703 -13.875 -10.727 1 88.31 129 LEU B C 1
ATOM 2590 O O . LEU B 1 129 ? -29.297 -13.719 -11.883 1 88.31 129 LEU B O 1
ATOM 2594 N N . ILE B 1 130 ? -29.766 -12.906 -9.82 1 89.94 130 ILE B N 1
ATOM 2595 C CA . ILE B 1 130 ? -29.391 -11.547 -10.195 1 89.94 130 ILE B CA 1
ATOM 2596 C C . ILE B 1 130 ? -28.547 -10.922 -9.094 1 89.94 130 ILE B C 1
ATOM 2598 O O . ILE B 1 130 ? -28.688 -11.281 -7.918 1 89.94 130 ILE B O 1
ATOM 2602 N N . SER B 1 131 ? -27.672 -10.062 -9.539 1 91.81 131 SER B N 1
ATOM 2603 C CA . SER B 1 131 ? -26.938 -9.227 -8.586 1 91.81 131 SER B CA 1
ATOM 2604 C C . SER B 1 131 ? -27.5 -7.809 -8.562 1 91.81 131 SER B C 1
ATOM 2606 O O . SER B 1 131 ? -27.656 -7.184 -9.617 1 91.81 131 SER B O 1
ATOM 2608 N N . VAL B 1 132 ? -27.859 -7.254 -7.391 1 93.5 132 VAL B N 1
ATOM 2609 C CA . VAL B 1 132 ? -28.484 -5.945 -7.242 1 93.5 132 VAL B CA 1
ATOM 2610 C C . VAL B 1 132 ? -27.516 -4.996 -6.527 1 93.5 132 VAL B C 1
ATOM 2612 O O . VAL B 1 132 ? -27.109 -5.254 -5.395 1 93.5 132 VAL B O 1
ATOM 2615 N N . PRO B 1 133 ? -27.141 -3.969 -7.25 1 95.19 133 PRO B N 1
ATOM 2616 C CA . PRO B 1 133 ? -26.312 -2.969 -6.574 1 95.19 133 PRO B CA 1
ATOM 2617 C C . PRO B 1 133 ? -27.109 -2.1 -5.602 1 95.19 133 PRO B C 1
ATOM 2619 O O . PRO B 1 133 ? -28.203 -1.643 -5.93 1 95.19 133 PRO B O 1
ATOM 2622 N N . ILE B 1 134 ? -26.641 -1.913 -4.406 1 94.62 134 ILE B N 1
ATOM 2623 C CA . ILE B 1 134 ? -27.203 -1.032 -3.389 1 94.62 134 ILE B CA 1
ATOM 2624 C C . ILE B 1 134 ? -26.203 0.07 -3.055 1 94.62 134 ILE B C 1
ATOM 2626 O O . ILE B 1 134 ? -25.109 -0.207 -2.551 1 94.62 134 ILE B O 1
ATOM 2630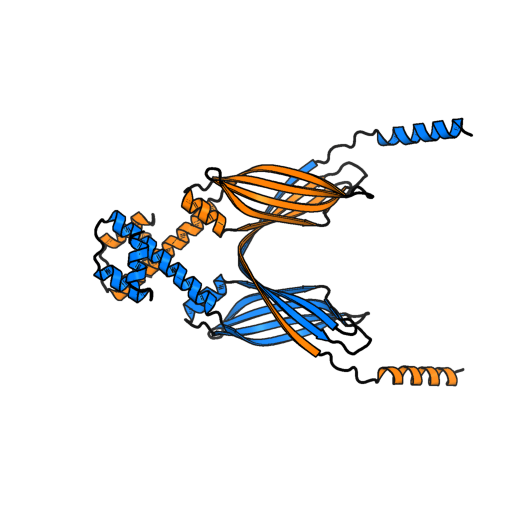 N N . PRO B 1 135 ? -26.547 1.293 -3.326 1 97.12 135 PRO B N 1
ATOM 2631 C CA . PRO B 1 135 ? -25.609 2.391 -3.047 1 97.12 135 PRO B CA 1
ATOM 2632 C C . PRO B 1 135 ? -25.438 2.656 -1.554 1 97.12 135 PRO B C 1
ATOM 2634 O O . PRO B 1 135 ? -26.375 2.455 -0.776 1 97.12 135 PRO B O 1
ATOM 2637 N N . ILE B 1 136 ? -24.25 3.008 -1.256 1 95.56 136 ILE B N 1
ATOM 2638 C CA . ILE B 1 136 ? -23.906 3.402 0.105 1 95.56 136 ILE B CA 1
ATOM 2639 C C . ILE B 1 136 ? -23.453 4.859 0.121 1 95.56 136 ILE B C 1
ATOM 2641 O O . ILE B 1 136 ? -22.688 5.289 -0.744 1 95.56 136 ILE B O 1
ATOM 2645 N N . SER B 1 137 ? -24.016 5.629 0.963 1 95.69 137 SER B N 1
ATOM 2646 C CA . SER B 1 137 ? -23.594 7.008 1.21 1 95.69 137 SER B CA 1
ATOM 2647 C C . SER B 1 137 ? -23.797 7.395 2.67 1 95.69 137 SER B C 1
ATOM 2649 O O . SER B 1 137 ? -24.906 7.262 3.203 1 95.69 137 SER B O 1
ATOM 2651 N N . TYR B 1 138 ? -22.75 7.754 3.287 1 93.81 138 TYR B N 1
ATOM 2652 C CA . TYR B 1 138 ? -22.828 8.117 4.699 1 93.81 138 TYR B CA 1
ATOM 2653 C C . TYR B 1 138 ? -21.766 9.156 5.043 1 93.81 138 TYR B C 1
ATOM 2655 O O . TYR B 1 138 ? -20.672 9.172 4.457 1 93.81 138 TYR B O 1
ATOM 2663 N N . GLU B 1 139 ? -22.094 10.039 5.98 1 94.5 139 GLU B N 1
ATOM 2664 C CA . GLU B 1 139 ? -21.172 11.078 6.445 1 94.5 139 GLU B CA 1
ATOM 2665 C C . GLU B 1 139 ? -20.828 10.883 7.918 1 94.5 139 GLU B C 1
ATOM 2667 O O . GLU B 1 139 ? -21.688 10.523 8.719 1 94.5 139 GLU B O 1
ATOM 2672 N N . THR B 1 140 ? -19.625 11.078 8.195 1 92.88 140 THR B N 1
ATOM 2673 C CA . THR B 1 140 ? -19.141 10.969 9.562 1 92.88 140 THR B CA 1
ATOM 2674 C C . THR B 1 140 ? -17.922 11.867 9.773 1 92.88 140 THR B C 1
ATOM 2676 O O . THR B 1 140 ? -17.672 12.781 8.977 1 92.88 140 THR B O 1
ATOM 2679 N N . GLU B 1 141 ? -17.25 11.672 10.922 1 93.62 141 GLU B N 1
ATOM 2680 C CA . GLU B 1 141 ? -16.031 12.398 11.242 1 93.62 141 GLU B CA 1
ATOM 2681 C C . GLU B 1 141 ? -14.93 11.445 11.703 1 93.62 141 GLU B C 1
ATOM 2683 O O . GLU B 1 141 ? -15.203 10.469 12.414 1 93.62 141 GLU B O 1
ATOM 2688 N N . ILE B 1 142 ? -13.82 11.727 11.242 1 92.19 142 ILE B N 1
ATOM 2689 C CA . ILE B 1 142 ? -12.688 10.961 11.75 1 92.19 142 ILE B CA 1
ATOM 2690 C C . ILE B 1 142 ? -11.695 11.898 12.422 1 92.19 142 ILE B C 1
ATOM 2692 O O . ILE B 1 142 ? -11.555 13.055 12.031 1 92.19 142 ILE B O 1
ATOM 2696 N N . ASP B 1 143 ? -11.031 11.305 13.43 1 91.44 143 ASP B N 1
ATOM 2697 C CA . ASP B 1 143 ? -10.023 12.055 14.172 1 91.44 143 ASP B CA 1
ATOM 2698 C C . ASP B 1 143 ? -8.617 11.578 13.82 1 91.44 143 ASP B C 1
ATOM 2700 O O . ASP B 1 143 ? -8.273 10.422 14.047 1 91.44 143 ASP B O 1
ATOM 2704 N N . ILE B 1 144 ? -7.816 12.523 13.312 1 91.38 144 ILE B N 1
ATOM 2705 C CA . ILE B 1 144 ? -6.469 12.148 12.906 1 91.38 144 ILE B CA 1
ATOM 2706 C C . ILE B 1 144 ? -5.449 12.781 13.852 1 91.38 144 ILE B C 1
ATOM 2708 O O . ILE B 1 144 ? -4.312 13.047 13.453 1 91.38 144 ILE B O 1
ATOM 2712 N N . GLY B 1 145 ? -5.883 12.961 14.977 1 86.38 145 GLY B N 1
ATOM 2713 C CA . GLY B 1 145 ? -5.035 13.602 15.969 1 86.38 145 GLY B CA 1
ATOM 2714 C C . GLY B 1 145 ? -3.689 12.922 16.125 1 86.38 145 GLY B C 1
ATOM 2715 O O . GLY B 1 145 ? -2.648 13.586 16.156 1 86.38 145 GLY B O 1
ATOM 2716 N N . ASN B 1 146 ? -3.695 11.625 16.219 1 82.69 146 ASN B N 1
ATOM 2717 C CA . ASN B 1 146 ? -2.455 10.875 16.406 1 82.69 146 ASN B CA 1
ATOM 2718 C C . ASN B 1 146 ? -1.533 11.016 15.195 1 82.69 146 ASN B C 1
ATOM 2720 O O . ASN B 1 146 ? -0.321 11.18 15.352 1 82.69 146 ASN B O 1
ATOM 2724 N N . LEU B 1 147 ? -2.094 10.984 14.086 1 86.38 147 LEU B N 1
ATOM 2725 C CA . LEU B 1 147 ? -1.32 11.141 12.859 1 86.38 147 LEU B CA 1
ATOM 2726 C C . LEU B 1 147 ? -0.703 12.531 12.773 1 86.38 147 LEU B C 1
ATOM 2728 O O . LEU B 1 147 ? 0.466 12.672 12.414 1 86.38 147 LEU B O 1
ATOM 2732 N N . ALA B 1 148 ? -1.518 13.477 13.078 1 83.12 148 ALA B N 1
ATOM 2733 C CA . ALA B 1 148 ? -1.054 14.859 13.062 1 83.12 148 ALA B CA 1
ATOM 2734 C C . ALA B 1 148 ? 0.095 15.062 14.047 1 83.12 148 ALA B C 1
ATOM 2736 O O . ALA B 1 148 ? 1.093 15.711 13.719 1 83.12 148 ALA B O 1
ATOM 2737 N N . LYS B 1 149 ? -0.083 14.516 15.188 1 77.94 149 LYS B N 1
ATOM 2738 C CA . LYS B 1 149 ? 0.952 14.617 16.219 1 77.94 149 LYS B CA 1
ATOM 2739 C C . LYS B 1 149 ? 2.264 14.008 15.734 1 77.94 149 LYS B C 1
ATOM 2741 O O . LYS B 1 149 ? 3.332 14.594 15.906 1 77.94 149 LYS B O 1
ATOM 2746 N N . GLU B 1 150 ? 2.184 12.883 15.172 1 76.56 150 GLU B N 1
ATOM 2747 C CA . GLU B 1 150 ? 3.371 12.211 14.656 1 76.56 150 GLU B CA 1
ATOM 2748 C C . GLU B 1 150 ? 4.039 13.031 13.555 1 76.56 150 GLU B C 1
ATOM 2750 O O . GLU B 1 150 ? 5.266 13.117 13.492 1 76.56 150 GLU B O 1
ATOM 2755 N N . TYR B 1 151 ? 3.268 13.562 12.711 1 79.56 151 TYR B N 1
ATOM 2756 C CA . TYR B 1 151 ? 3.77 14.406 11.641 1 79.56 151 TYR B CA 1
ATOM 2757 C C . TYR B 1 151 ? 4.523 15.609 12.195 1 79.56 151 TYR B C 1
ATOM 2759 O O . TYR B 1 151 ? 5.633 15.906 11.75 1 79.56 151 TYR B O 1
ATOM 2767 N N . LEU B 1 152 ? 3.877 16.203 13.109 1 69.12 152 LEU B N 1
ATOM 2768 C CA . LEU B 1 152 ? 4.48 17.375 13.703 1 69.12 152 LEU B CA 1
ATOM 2769 C C . LEU B 1 152 ? 5.785 17.031 14.406 1 69.12 152 LEU B C 1
ATOM 2771 O O . LEU B 1 152 ? 6.762 17.781 14.328 1 69.12 152 LEU B O 1
ATOM 2775 N N . LYS B 1 153 ? 5.742 15.938 15.094 1 66.94 153 LYS B N 1
ATOM 2776 C CA . LYS B 1 153 ? 6.961 15.477 15.75 1 66.94 153 LYS B CA 1
ATOM 2777 C C . LYS B 1 153 ? 8.078 15.25 14.742 1 66.94 153 LYS B C 1
ATOM 2779 O O . LYS B 1 153 ? 9.219 15.664 14.961 1 66.94 153 LYS B O 1
ATOM 2784 N N . ARG B 1 154 ? 7.824 14.695 13.703 1 68 154 ARG B N 1
ATOM 2785 C CA . ARG B 1 154 ? 8.812 14.422 12.664 1 68 154 ARG B CA 1
ATOM 2786 C C . ARG B 1 154 ? 9.359 15.719 12.078 1 68 154 ARG B C 1
ATOM 2788 O O . ARG B 1 154 ? 10.555 15.836 11.82 1 68 154 ARG B O 1
ATOM 2795 N N . GLU B 1 155 ? 8.438 16.547 11.828 1 65.75 155 GLU B N 1
ATOM 2796 C CA . GLU B 1 155 ? 8.844 17.844 11.289 1 65.75 155 GLU B CA 1
ATOM 2797 C C . GLU B 1 155 ? 9.75 18.578 12.258 1 65.75 155 GLU B C 1
ATOM 2799 O O . GLU B 1 155 ? 10.727 19.219 11.844 1 65.75 155 GLU B O 1
ATOM 2804 N N . ALA B 1 156 ? 9.383 18.391 13.445 1 56.88 156 ALA B N 1
ATOM 2805 C CA . ALA B 1 156 ? 10.203 19.016 14.477 1 56.88 156 ALA B CA 1
ATOM 2806 C C . ALA B 1 156 ? 11.602 18.422 14.508 1 56.88 156 ALA B C 1
ATOM 2808 O O . ALA B 1 156 ? 12.594 19.156 14.594 1 56.88 156 ALA B O 1
ATOM 2809 N N . ILE B 1 157 ? 11.688 17.219 14.422 1 56.62 157 ILE B N 1
ATOM 2810 C CA . ILE B 1 157 ? 12.969 16.516 14.445 1 56.62 157 ILE B CA 1
ATOM 2811 C C . ILE B 1 157 ? 13.805 16.922 13.242 1 56.62 157 ILE B C 1
ATOM 2813 O O . ILE B 1 157 ? 15 17.203 13.375 1 56.62 157 ILE B O 1
ATOM 2817 N N . LYS B 1 158 ? 13.195 16.984 12.18 1 60.19 158 LYS B N 1
ATOM 2818 C CA . LYS B 1 158 ? 13.898 17.391 10.961 1 60.19 158 LYS B CA 1
ATOM 2819 C C . LYS B 1 158 ? 14.453 18.797 11.094 1 60.19 158 LYS B C 1
ATOM 2821 O O . LYS B 1 158 ? 15.578 19.078 10.664 1 60.19 158 LYS B O 1
ATOM 2826 N N . ASN B 1 159 ? 13.648 19.562 11.57 1 53.81 159 ASN B N 1
ATOM 2827 C CA . ASN B 1 159 ? 14.07 20.953 11.766 1 53.81 159 ASN B CA 1
ATOM 2828 C C . ASN B 1 159 ? 15.25 21.031 12.742 1 53.81 159 ASN B C 1
ATOM 2830 O O . ASN B 1 159 ? 16.188 21.797 12.516 1 53.81 159 ASN B O 1
ATOM 2834 N N . ILE B 1 160 ? 15.172 20.25 13.664 1 52.78 160 ILE B N 1
ATOM 2835 C CA . ILE B 1 160 ? 16.234 20.234 14.664 1 52.78 160 ILE B CA 1
ATOM 2836 C C . ILE B 1 160 ? 17.531 19.719 14.031 1 52.78 160 ILE B C 1
ATOM 2838 O O . ILE B 1 160 ? 18.609 20.297 14.258 1 52.78 160 ILE B O 1
ATOM 2842 N N . GLU B 1 161 ? 17.406 18.734 13.289 1 55.12 161 GLU B N 1
ATOM 2843 C CA . GLU B 1 161 ? 18.594 18.188 12.625 1 55.12 161 GLU B CA 1
ATOM 2844 C C . GLU B 1 161 ? 19.203 19.203 11.664 1 55.12 161 GLU B C 1
ATOM 2846 O O . GLU B 1 161 ? 20.422 19.328 11.586 1 55.12 161 GLU B O 1
ATOM 2851 N N . SER B 1 162 ? 18.359 19.859 11.039 1 55.06 162 SER B N 1
ATOM 2852 C CA . SER B 1 162 ? 18.844 20.891 10.133 1 55.06 162 SER B CA 1
ATOM 2853 C C . SER B 1 162 ? 19.578 22 10.883 1 55.06 162 SER B C 1
ATOM 2855 O O . SER B 1 162 ? 20.625 22.469 10.43 1 55.06 162 SER B O 1
ATOM 2857 N N . ILE B 1 163 ? 19.047 22.344 11.945 1 51.06 163 ILE B N 1
ATOM 2858 C CA . ILE B 1 163 ? 19.672 23.375 12.773 1 51.06 163 ILE B CA 1
ATOM 2859 C C . ILE B 1 163 ? 21.016 22.875 13.289 1 51.06 163 ILE B C 1
ATOM 2861 O O . ILE B 1 163 ? 22 23.609 13.281 1 51.06 163 ILE B O 1
ATOM 2865 N N . ARG B 1 164 ? 20.938 21.672 13.688 1 52.47 164 ARG B N 1
ATOM 2866 C CA . ARG B 1 164 ? 22.188 21.062 14.172 1 52.47 164 ARG B CA 1
ATOM 2867 C C . ARG B 1 164 ? 23.266 21.094 13.094 1 52.47 164 ARG B C 1
ATOM 2869 O O . ARG B 1 164 ? 24.422 21.391 13.391 1 52.47 164 ARG B O 1
ATOM 2876 N N . GLU B 1 165 ? 22.891 20.797 12.008 1 55.19 165 GLU B N 1
ATOM 2877 C CA . GLU B 1 165 ? 23.844 20.797 10.898 1 55.19 165 GLU B CA 1
ATOM 2878 C C . GLU B 1 165 ? 24.375 22.203 10.641 1 55.19 165 GLU B C 1
ATOM 2880 O O . GLU B 1 165 ? 25.562 22.391 10.375 1 55.19 165 GLU B O 1
ATOM 2885 N N . ILE B 1 166 ? 23.562 23.125 10.742 1 49.09 166 ILE B N 1
ATOM 2886 C CA . ILE B 1 166 ? 23.938 24.531 10.539 1 49.09 166 ILE B CA 1
ATOM 2887 C C . ILE B 1 166 ? 24.891 24.969 11.648 1 49.09 166 ILE B C 1
ATOM 2889 O O . ILE B 1 166 ? 25.891 25.641 11.391 1 49.09 166 ILE B O 1
ATOM 2893 N N . VAL B 1 167 ? 24.484 24.594 12.844 1 50.34 167 VAL B N 1
ATOM 2894 C CA . VAL B 1 167 ? 25.312 24.953 13.992 1 50.34 167 VAL B CA 1
ATOM 2895 C C . VAL B 1 167 ? 26.703 24.312 13.852 1 50.34 167 VAL B C 1
ATOM 2897 O O . VAL B 1 167 ? 27.719 24.953 14.133 1 50.34 167 VAL B O 1
ATOM 2900 N N . LYS B 1 168 ? 26.703 23.125 13.5 1 54.12 168 LYS B N 1
ATOM 2901 C CA . LYS B 1 168 ? 27.969 22.438 13.305 1 54.12 168 LYS B CA 1
ATOM 2902 C C . LYS B 1 168 ? 28.812 23.125 12.242 1 54.12 168 LYS B C 1
ATOM 2904 O O . LYS B 1 168 ? 30.031 23.266 12.398 1 54.12 168 LYS B O 1
ATOM 2909 N N . GLN B 1 169 ? 28.109 23.453 11.281 1 49.97 169 GLN B N 1
ATOM 2910 C CA . GLN B 1 169 ? 28.828 24.062 10.172 1 49.97 169 GLN B CA 1
ATOM 2911 C C . GLN B 1 169 ? 29.281 25.484 10.531 1 49.97 169 GLN B C 1
ATOM 2913 O O . GLN B 1 169 ? 30.359 25.906 10.109 1 49.97 169 GLN B O 1
ATOM 2918 N N . ASN B 1 170 ? 28.375 26.141 11.211 1 46.84 170 ASN B N 1
ATOM 2919 C CA . ASN B 1 170 ? 28.688 27.531 11.477 1 46.84 170 ASN B CA 1
ATOM 2920 C C . ASN B 1 170 ? 29.328 27.719 12.852 1 46.84 170 ASN B C 1
ATOM 2922 O O . ASN B 1 170 ? 29.656 28.844 13.25 1 46.84 170 ASN B O 1
ATOM 2926 N N . ASN B 1 171 ? 29.688 26.734 13.477 1 49 171 ASN B N 1
ATOM 2927 C CA . ASN B 1 171 ? 30.359 26.656 14.766 1 49 171 ASN B CA 1
ATOM 2928 C C . ASN B 1 171 ? 29.625 27.453 15.844 1 49 171 ASN B C 1
ATOM 2930 O O . ASN B 1 171 ? 30.094 27.547 16.969 1 49 171 ASN B O 1
ATOM 2934 N N . SER B 1 172 ? 28.641 28.516 15.664 1 44.31 172 SER B N 1
ATOM 2935 C CA . SER B 1 172 ? 28.062 29.266 16.781 1 44.31 172 SER B CA 1
ATOM 2936 C C . SER B 1 172 ? 26.562 29.469 16.578 1 44.31 172 SER B C 1
ATOM 2938 O O . SER B 1 172 ? 26.094 29.719 15.461 1 44.31 172 SER B O 1
ATOM 2940 N N . ILE B 1 173 ? 25.594 28.797 17.031 1 49.78 173 ILE B N 1
ATOM 2941 C CA . ILE B 1 173 ? 24.203 29.234 17.047 1 49.78 173 ILE B CA 1
ATOM 2942 C C . ILE B 1 173 ? 23.844 29.75 18.438 1 49.78 173 ILE B C 1
ATOM 2944 O O . ILE B 1 173 ? 24.078 29.062 19.438 1 49.78 173 ILE B O 1
ATOM 2948 N N . ASN B 1 174 ? 23.641 31.094 18.531 1 49.5 174 ASN B N 1
ATOM 2949 C CA . ASN B 1 174 ? 23.359 31.703 19.812 1 49.5 174 ASN B CA 1
ATOM 2950 C C . ASN B 1 174 ? 22.031 31.219 20.391 1 49.5 174 ASN B C 1
ATOM 2952 O O . ASN B 1 174 ? 21.188 30.688 19.672 1 49.5 174 ASN B O 1
ATOM 2956 N N . GLN B 1 175 ? 22 31.109 21.703 1 50.91 175 GLN B N 1
ATOM 2957 C CA . GLN B 1 175 ? 20.906 30.641 22.547 1 50.91 175 GLN B CA 1
ATOM 2958 C C . GLN B 1 175 ? 19.578 31.25 22.109 1 50.91 175 GLN B C 1
ATOM 2960 O O . GLN B 1 175 ? 18.531 30.578 22.141 1 50.91 175 GLN B O 1
ATOM 2965 N N . GLU B 1 176 ? 19.609 32.469 21.719 1 53.62 176 GLU B N 1
ATOM 2966 C CA . GLU B 1 176 ? 18.406 33.156 21.328 1 53.62 176 GLU B CA 1
ATOM 2967 C C . GLU B 1 176 ? 17.797 32.562 20.062 1 53.62 176 GLU B C 1
ATOM 2969 O O . GLU B 1 176 ? 16.578 32.438 19.953 1 53.62 176 GLU B O 1
ATOM 2974 N N . GLU B 1 177 ? 18.594 32.156 19.25 1 51.53 177 GLU B N 1
ATOM 2975 C CA . GLU B 1 177 ? 18.141 31.547 18.016 1 51.53 177 GLU B CA 1
ATOM 2976 C C . GLU B 1 177 ? 17.531 30.172 18.266 1 51.53 177 GLU B C 1
ATOM 2978 O O . GLU B 1 177 ? 16.531 29.797 17.656 1 51.53 177 GLU B O 1
ATOM 2983 N N . ILE B 1 178 ? 18.078 29.562 19.188 1 54.72 178 ILE B N 1
ATOM 2984 C CA . ILE B 1 178 ? 17.562 28.266 19.609 1 54.72 178 ILE B CA 1
ATOM 2985 C C . ILE B 1 178 ? 16.172 28.422 20.203 1 54.72 178 ILE B C 1
ATOM 2987 O O . ILE B 1 178 ? 15.266 27.625 19.906 1 54.72 178 ILE B O 1
ATOM 2991 N N . LYS B 1 179 ? 16.078 29.422 21.031 1 52.88 179 LYS B N 1
ATOM 2992 C CA . LYS B 1 179 ? 14.789 29.688 21.672 1 52.88 179 LYS B CA 1
ATOM 2993 C C . LYS B 1 179 ? 13.711 29.984 20.625 1 52.88 179 LYS B C 1
ATOM 2995 O O . LYS B 1 179 ? 12.586 29.484 20.734 1 52.88 179 LYS B O 1
ATOM 3000 N N . LYS B 1 180 ? 14.031 30.734 19.75 1 53.88 180 LYS B N 1
ATOM 3001 C CA . LYS B 1 180 ? 13.086 31.109 18.703 1 53.88 180 LYS B CA 1
ATOM 3002 C C . LYS B 1 180 ? 12.68 29.906 17.844 1 53.88 180 LYS B C 1
ATOM 3004 O O . LYS B 1 180 ? 11.516 29.766 17.484 1 53.88 180 LYS B O 1
ATOM 3009 N N . LEU B 1 181 ? 13.609 29.188 17.656 1 54.41 181 LEU B N 1
ATOM 3010 C CA . LEU B 1 181 ? 13.352 27.984 16.859 1 54.41 181 LEU B CA 1
ATOM 3011 C C . LEU B 1 181 ? 12.445 27.016 17.609 1 54.41 181 LEU B C 1
ATOM 3013 O O . LEU B 1 181 ? 11.539 26.422 17.031 1 54.41 181 LEU B O 1
ATOM 3017 N N . ALA B 1 182 ? 12.727 26.906 18.875 1 51.75 182 ALA B N 1
ATOM 3018 C CA . ALA B 1 182 ? 11.891 26.062 19.719 1 51.75 182 ALA B CA 1
ATOM 3019 C C . ALA B 1 182 ? 10.445 26.547 19.719 1 51.75 182 ALA B C 1
ATOM 3021 O O . ALA B 1 182 ? 9.516 25.734 19.641 1 51.75 182 ALA B O 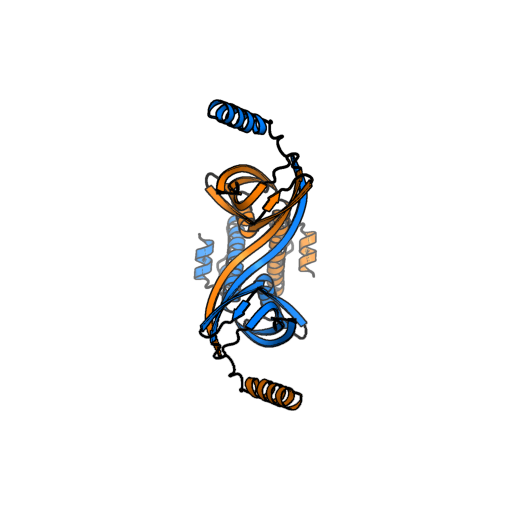1
ATOM 3022 N N . GLU B 1 183 ? 10.281 27.797 20.031 1 53.78 183 GLU B N 1
ATOM 3023 C CA . GLU B 1 183 ? 8.953 28.391 20.062 1 53.78 183 GLU B CA 1
ATOM 3024 C C . GLU B 1 183 ? 8.219 28.188 18.734 1 53.78 183 GLU B C 1
ATOM 3026 O O . GLU B 1 183 ? 7.027 27.875 18.719 1 53.78 183 GLU B O 1
ATOM 3031 N N . LYS B 1 184 ? 8.938 28.344 17.828 1 48.94 184 LYS B N 1
ATOM 3032 C CA . LYS B 1 184 ? 8.359 28.25 16.484 1 48.94 184 LYS B CA 1
ATOM 3033 C C . LYS B 1 184 ? 7.855 26.844 16.188 1 48.94 184 LYS B C 1
ATOM 3035 O O . LYS B 1 184 ? 6.82 26.656 15.547 1 48.94 184 LYS B O 1
ATOM 3040 N N . TYR B 1 185 ? 8.547 26.031 16.688 1 49 185 TYR B N 1
ATOM 3041 C CA . TYR B 1 185 ? 8.219 24.641 16.359 1 49 185 TYR B CA 1
ATOM 3042 C C . TYR B 1 185 ? 7.52 23.953 17.516 1 49 185 TYR B C 1
ATOM 3044 O O . TYR B 1 185 ? 7.387 22.719 17.531 1 49 185 TYR B O 1
ATOM 3052 N N . ASN B 1 186 ? 7.094 24.75 18.469 1 47.62 186 ASN B N 1
ATOM 3053 C CA . ASN B 1 186 ? 6.383 24.312 19.672 1 47.62 186 ASN B CA 1
ATOM 3054 C C . ASN B 1 186 ? 7.094 23.156 20.359 1 47.62 186 ASN B C 1
ATOM 3056 O O . ASN B 1 186 ? 6.469 22.156 20.703 1 47.62 186 ASN B O 1
ATOM 3060 N N . ILE B 1 187 ? 8.297 23.078 20.266 1 48.62 187 ILE B N 1
ATOM 3061 C CA . ILE B 1 187 ? 9.172 22.188 21.031 1 48.62 187 ILE B CA 1
ATOM 3062 C C . ILE B 1 187 ? 9.82 22.953 22.172 1 48.62 187 ILE B C 1
ATOM 3064 O O . ILE B 1 187 ? 10.078 24.156 22.062 1 48.62 187 ILE B O 1
ATOM 3068 N N . SER B 1 188 ? 9.852 22.391 23.375 1 50.31 188 SER B N 1
ATOM 3069 C CA . SER B 1 188 ? 10.492 23.094 24.484 1 50.31 188 SER B CA 1
ATOM 3070 C C . SER B 1 188 ? 11.969 23.344 24.188 1 50.31 188 SER B C 1
ATOM 3072 O O . SER B 1 188 ? 12.625 22.531 23.531 1 50.31 188 SER B O 1
ATOM 3074 N N . PRO B 1 189 ? 12.461 24.547 24.484 1 48.97 189 PRO B N 1
ATOM 3075 C CA . PRO B 1 189 ? 13.875 24.875 24.328 1 48.97 189 PRO B CA 1
ATOM 3076 C C . PRO B 1 189 ? 14.797 23.797 24.906 1 48.97 189 PRO B C 1
ATOM 3078 O O . PRO B 1 189 ? 15.836 23.5 24.312 1 48.97 189 PRO B O 1
ATOM 3081 N N . ASP B 1 190 ? 14.391 23.234 25.891 1 53.09 190 ASP B N 1
ATOM 3082 C CA . ASP B 1 190 ? 15.172 22.203 26.547 1 53.09 190 ASP B CA 1
ATOM 3083 C C . ASP B 1 190 ? 15.234 20.938 25.688 1 53.09 190 ASP B C 1
ATOM 3085 O O . ASP B 1 190 ? 16.297 20.328 25.531 1 53.09 190 ASP B O 1
ATOM 3089 N N . GLU B 1 191 ? 14.234 20.625 25.234 1 47.97 191 GLU B N 1
ATOM 3090 C CA . GLU B 1 191 ? 14.18 19.438 24.375 1 47.97 191 GLU B CA 1
ATOM 3091 C C . GLU B 1 191 ? 14.992 19.656 23.109 1 47.97 191 GLU B C 1
ATOM 3093 O O . GLU B 1 191 ? 15.711 18.75 22.672 1 47.97 191 GLU B O 1
ATOM 3098 N N . LEU B 1 192 ? 14.883 20.734 22.609 1 49.88 192 LEU B N 1
ATOM 3099 C CA . LEU B 1 192 ? 15.633 21.094 21.406 1 49.88 192 LEU B CA 1
ATOM 3100 C C . LEU B 1 192 ? 17.125 21.094 21.688 1 49.88 192 LEU B C 1
ATOM 3102 O O . LEU B 1 192 ? 17.922 20.594 20.891 1 49.88 192 LEU B O 1
ATOM 3106 N N . LYS B 1 193 ? 17.516 21.766 22.75 1 49.97 193 LYS B N 1
ATOM 3107 C CA . LYS B 1 193 ? 18.906 21.766 23.172 1 49.97 193 LYS B CA 1
ATOM 3108 C C . LYS B 1 193 ? 19.422 20.344 23.328 1 49.97 193 LYS B C 1
ATOM 3110 O O . LYS B 1 193 ? 20.547 20.031 22.922 1 49.97 193 LYS B O 1
ATOM 3115 N N . GLN B 1 194 ? 18.656 19.562 23.922 1 50.03 194 GLN B N 1
ATOM 3116 C CA . GLN B 1 194 ? 19.031 18.172 24.109 1 50.03 194 GLN B CA 1
ATOM 3117 C C . GLN B 1 194 ? 19.203 17.453 22.766 1 50.03 194 GLN B C 1
ATOM 3119 O O . GLN B 1 194 ? 20.109 16.625 22.609 1 50.03 194 GLN B O 1
ATOM 3124 N N . LEU B 1 195 ? 18.422 17.781 21.953 1 46.88 195 LEU B N 1
ATOM 3125 C CA . LEU B 1 195 ? 18.438 17.141 20.641 1 46.88 195 LEU B CA 1
ATOM 3126 C C . LEU B 1 195 ? 19.625 17.625 19.812 1 46.88 195 LEU B C 1
ATOM 3128 O O . LEU B 1 195 ? 20.203 16.859 19.047 1 46.88 195 LEU B O 1
ATOM 3132 N N . ILE B 1 196 ? 20 18.859 20.031 1 48.31 196 ILE B N 1
ATOM 3133 C CA . ILE B 1 196 ? 21.141 19.453 19.344 1 48.31 196 ILE B CA 1
ATOM 3134 C C . ILE B 1 196 ? 22.438 18.906 19.938 1 48.31 196 ILE B C 1
ATOM 3136 O O . ILE B 1 196 ? 23.406 18.656 19.203 1 48.31 196 ILE B O 1
ATOM 3140 N N . ASN B 1 197 ? 22.438 18.766 21.172 1 46.97 197 ASN B N 1
ATOM 3141 C CA . ASN B 1 197 ? 23.656 18.375 21.859 1 46.97 197 ASN B CA 1
ATOM 3142 C C . ASN B 1 197 ? 23.891 16.859 21.766 1 46.97 197 ASN B C 1
ATOM 3144 O O . ASN B 1 197 ? 24.922 16.359 22.203 1 46.97 197 ASN B O 1
ATOM 3148 N N . LYS B 1 198 ? 22.938 16.203 21.172 1 45.41 198 LYS B N 1
ATOM 3149 C CA . LYS B 1 198 ? 23.188 14.773 21 1 45.41 198 LYS B CA 1
ATOM 3150 C C . LYS B 1 198 ? 23.766 14.492 19.609 1 45.41 198 LYS B C 1
ATOM 3152 O O . LYS B 1 198 ? 23.344 15.094 18.625 1 45.41 198 LYS B O 1
#

InterPro domains:
  IPR001387 Cro/C1-type, helix-turn-helix domain [PS50943] (162-192)
  IPR004864 Late embryogenesis abundant protein, LEA_2 subgroup [PF03168] (47-137)

Radius of gyration: 30.78 Å; Cα contacts (8 Å, |Δi|>4): 698; chains: 2; bounding box: 89×103×52 Å

Secondary structure (DSSP, 8-state):
-HHHHHHHHHHHHHTT-S--PPPEEEEEEEEEEEEEEEEEEEEEEEEEE-SSS-EEEEEEEEEEEEEETTEEEEEEEEEEEEEEE-SEEEEEEEEEEEEHHHHHHHHHHH--SEEEEEEEEEEEEE-SS-EEEEEEEEEEEEE-HHHHHHHHHHHHHHHHHHHHHHHHHHS---HHHHHHHHHHTT--HHHHHHHHH-/-HHHHHHHHHHHHHTT-S--PPPEEEEEEEEEEEEEEEEEEEEEEEEEE-SSS-EEEEEEEEEEEEEETTEEEEEEEEEEEEEEE-SEEEEEEEEEEEEHHHHHHHHHHH--SEEEEEEEEEEEEE-SS-EEEEEEEEEEEEE-HHHHHHHHHHHHHHHHHHHHHHHHHHS---HHHHHHHHHHTT--HHHHHHHH--

Nearest PDB structures (foldseek):
  3but-assembly1_A-2  TM=7.006E-01  e=2.298E-06  Archaeoglobus fulgidus DSM 4304
  2wll-assembly1_A-2  TM=3.046E-01  e=2.222E-02  Burkholderia pseudomallei
  2wli-assembly1_B  TM=3.349E-01  e=7.409E-02  Paramagnetospirillum magnetotacticum
  2x6a-assembly1_A  TM=3.135E-01  e=4.959E-02  Paramagnetospirillum magnetotacticum
  9hau-assembly1_AA  TM=3.129E-01  e=6.496E+00  Leviviridae sp.

Foldseek 3Di:
DVVVVVVVVVVVVVVVPPPPDDDDDDDDDDDDDDPADKDKDKDKDKDADQDQDKKWWAKWKKWKWFDDPNDTDTFKMWIDGTDIGHHGIDIDITIMMGHLVVLLVRCVVPVAQKTKMKMWTWIWIDPPVDTDIDIDIDIDIDGRPVSNVVVLVVVLLVVLVVVLVVCVVVVDDDLVNLCVSCVVSVHPSVVSVVSSVD/DVVVVVVVVVVVVVVVPPPPDDDDDDDDDDDDDDPADKDKDKDKDKDADQDQDKKWWAKWKKWKWFDDPNDTDTFKMWIDGTDIGHHGIDIDITIMMGHLVVLLVVCVVPVAQKTKMKMWTWIWIDPPVDTDIDIDIDIDIDGRPVSNVVVLVVVLLVLLVVVLVVCVVVVDDDLVNLCVSCVVSVHPSVVSVVSSVD

Solvent-accessible surface area (backbone atoms only — not comparable to full-atom values): 21250 Å² total; per-residue (Å²): 112,62,67,60,48,48,52,55,52,54,56,60,59,58,66,67,65,62,77,73,60,7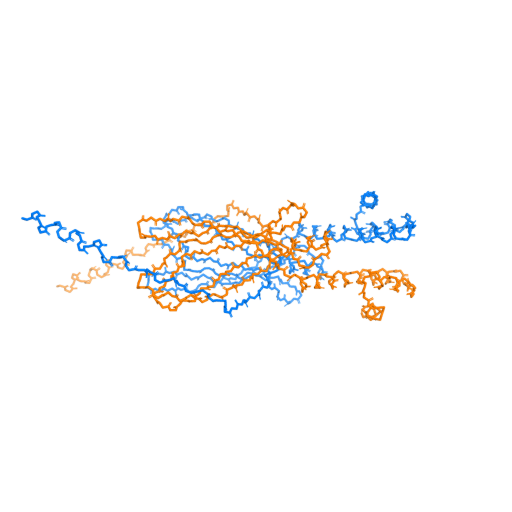7,63,47,81,43,85,72,49,72,47,80,43,82,71,40,35,32,31,39,39,34,36,34,35,37,36,39,26,83,33,85,70,56,47,37,30,55,33,38,40,39,37,31,24,38,58,52,97,91,40,76,44,77,32,32,36,30,68,51,64,68,45,72,37,47,55,38,80,32,80,46,77,47,51,31,43,30,37,49,58,50,52,48,51,49,24,71,74,66,71,49,44,69,37,44,30,40,37,39,38,36,37,29,37,44,68,90,84,48,72,47,76,43,80,42,76,48,73,52,71,44,75,40,51,69,60,50,52,50,50,51,51,51,52,40,51,51,51,43,52,52,47,35,52,47,26,67,70,60,73,63,69,60,69,67,58,49,43,52,50,14,59,72,56,73,41,55,51,64,57,48,51,52,58,47,76,95,113,63,65,62,49,48,54,55,53,55,55,60,58,60,65,69,65,63,79,73,61,78,60,46,80,43,84,73,49,72,48,80,41,81,70,42,36,30,31,39,39,33,36,33,35,36,36,38,26,82,33,86,70,56,48,38,32,55,34,38,40,39,37,29,23,41,58,51,96,90,40,77,44,78,31,32,35,29,68,49,64,69,44,71,39,45,55,38,81,32,82,45,78,47,52,29,43,31,36,49,58,53,50,48,51,49,24,71,75,66,73,50,43,68,38,44,29,41,37,38,39,35,36,28,37,44,67,91,85,50,72,48,77,43,82,42,75,49,74,52,71,46,76,40,50,70,60,52,51,52,49,51,50,50,52,41,51,51,52,44,51,51,47,38,52,47,28,65,71,59,72,65,68,59,68,67,58,48,43,51,50,14,60,71,57,74,40,55,50,64,58,48,51,53,57,53,75,96